Protein AF-0000000084447596 (afdb_homodimer)

pLDDT: mean 94.79, std 11.61, range [25.14, 98.94]

Organism: NCBI:txid207340

InterPro domains:
  IPR023753 FAD/NAD(P)-binding domain [PF07992] (14-293)
  IPR036188 FAD/NAD(P)-binding domain superfamily [G3DSA:3.50.50.60] (15-298)
  IPR036188 FAD/NAD(P)-binding domain superfamily [G3DSA:3.50.50.60] (126-237)
  IPR036188 FAD/NAD(P)-binding domain superfamily [SSF51905] (13-302)
  IPR050097 Ferredoxin--NADP reductase type 2 [PTHR48105] (14-304)

Sequence (622 aa):
MADPRRVETEAGWEVVVVGAGPAGLSAALILGRCDRRTLVCDSGQHRNAAAKAMRGYLGRDGTPPSEMLRIAQQEIARYPSVSVQQVTATKAVRQDDGAFRLELSDGRVVVAPKLILATGVVDQLPPLEGLDAVWGRSAWRCPICDGWEHRGRPLAVHGNSEDAVRFALEIRHWTPDLVLCTDGPPEYPDRWGKRLEGQGIAIRTDRIARLESEAGNLSAILFAQGDRLPREGLFLATPWRQRCDLAEALGCEMTEHDTARTGRHEASTVPGLYLAGDIAGGYQLAIVAAAQGATAAVAVNTELIRDGLRDMADPRRVETEAGWEVVVVGAGPAGLSAALILGRCDRRTLVCDSGQHRNAAAKAMRGYLGRDGTPPSEMLRIAQQEIARYPSVSVQQVTATKAVRQDDGAFRLELSDGRVVVAPKLILATGVVDQLPPLEGLDAVWGRSAWRCPICDGWEHRGRPLAVHGNSEDAVRFALEIRHWTPDLVLCTDGPPEYPDRWGKRLEGQGIAIRTDRIARLESEAGNLSAILFAQGDRLPREGLFLATPWRQRCDLAEALGCEMTEHDTARTGRHEASTVPGLYLAGDIAGGYQLAIVAAAQGATAAVAVNTELIRDGLRD

Structure (mmCIF, N/CA/C/O backbone):
data_AF-0000000084447596-model_v1
#
loop_
_entity.id
_entity.type
_entity.pdbx_description
1 polymer 'Thioredoxin reductase'
#
loop_
_atom_site.group_PDB
_atom_site.id
_atom_site.type_symbol
_atom_site.label_atom_id
_atom_site.label_alt_id
_atom_site.label_comp_id
_atom_site.label_asym_id
_atom_site.label_entity_id
_atom_site.label_seq_id
_atom_site.pdbx_PDB_ins_code
_atom_site.Cartn_x
_atom_site.Cartn_y
_atom_site.Cartn_z
_atom_site.occupancy
_atom_site.B_iso_or_equiv
_atom_site.auth_seq_id
_atom_site.auth_comp_id
_atom_site.auth_asym_id
_atom_site.auth_atom_id
_atom_site.pdbx_PDB_model_num
ATOM 1 N N . MET A 1 1 ? -48.281 5.824 16.156 1 28.36 1 MET A N 1
ATOM 2 C CA . MET A 1 1 ? -47.812 4.926 15.109 1 28.36 1 MET A CA 1
ATOM 3 C C . MET A 1 1 ? -47.125 5.707 13.984 1 28.36 1 MET A C 1
ATOM 5 O O . MET A 1 1 ? -47.781 6.008 12.969 1 28.36 1 MET A O 1
ATOM 9 N N . ALA A 1 2 ? -46 6.512 14.375 1 28.3 2 ALA A N 1
ATOM 10 C CA . ALA A 1 2 ? -44.656 7.051 14.133 1 28.3 2 ALA A CA 1
ATOM 11 C C . ALA A 1 2 ? -43.688 5.953 13.664 1 28.3 2 ALA A C 1
ATOM 13 O O . ALA A 1 2 ? -43.438 5 14.398 1 28.3 2 ALA A O 1
ATOM 14 N N . ASP A 1 3 ? -43.656 5.105 12.672 1 31.14 3 ASP A N 1
ATOM 15 C CA . ASP A 1 3 ? -42.719 4.023 13 1 31.14 3 ASP A CA 1
ATOM 16 C C . ASP A 1 3 ? -41.312 4.547 13.164 1 31.14 3 ASP A C 1
ATOM 18 O O . ASP A 1 3 ? -40.688 5.004 12.203 1 31.14 3 ASP A O 1
ATOM 22 N N . PRO A 1 4 ? -40.812 5.578 13.883 1 31.89 4 PRO A N 1
ATOM 23 C CA . PRO A 1 4 ? -39.75 6.59 13.68 1 31.89 4 PRO A CA 1
ATOM 24 C C . PRO A 1 4 ? -38.375 5.98 13.578 1 31.89 4 PRO A C 1
ATOM 26 O O . PRO A 1 4 ? -37.844 5.426 14.555 1 31.89 4 PRO A O 1
ATOM 29 N N . ARG A 1 5 ? -38 5.051 12.531 1 38.16 5 ARG A N 1
ATOM 30 C CA . ARG A 1 5 ? -36.656 4.539 12.219 1 38.16 5 ARG A CA 1
ATOM 31 C C . ARG A 1 5 ? -35.594 5.535 12.625 1 38.16 5 ARG A C 1
ATOM 33 O O . ARG A 1 5 ? -35.656 6.715 12.273 1 38.16 5 ARG A O 1
ATOM 40 N N . ARG A 1 6 ? -34.812 5.273 13.766 1 36.31 6 ARG A N 1
ATOM 41 C CA . ARG A 1 6 ? -33.844 6.062 14.555 1 36.31 6 ARG A CA 1
ATOM 42 C C . ARG A 1 6 ? -32.75 6.637 13.664 1 36.31 6 ARG A C 1
ATOM 44 O O . ARG A 1 6 ? -31.859 5.91 13.227 1 36.31 6 ARG A O 1
ATOM 51 N N . VAL A 1 7 ? -33.062 7.402 12.727 1 39.66 7 VAL A N 1
ATOM 52 C CA . VAL A 1 7 ? -31.953 8.211 12.219 1 39.66 7 VAL A CA 1
ATOM 53 C C . VAL A 1 7 ? -31.109 8.711 13.391 1 39.66 7 VAL A C 1
ATOM 55 O O . VAL A 1 7 ? -31.609 9.383 14.289 1 39.66 7 VAL A O 1
ATOM 58 N N . GLU A 1 8 ? -30.219 7.895 13.93 1 43.22 8 GLU A N 1
ATOM 59 C CA . GLU A 1 8 ? -29.312 8.508 14.898 1 43.22 8 GLU A CA 1
ATOM 60 C C . GLU A 1 8 ? -29 9.953 14.523 1 43.22 8 GLU A C 1
ATOM 62 O O . GLU A 1 8 ? -28.375 10.211 13.492 1 43.22 8 GLU A O 1
ATOM 67 N N . THR A 1 9 ? -29.812 10.859 14.734 1 39.88 9 THR A N 1
ATOM 68 C CA . THR A 1 9 ? -29.703 12.305 14.578 1 39.88 9 THR A CA 1
ATOM 69 C C . THR A 1 9 ? -28.406 12.828 15.188 1 39.88 9 THR A C 1
ATOM 71 O O . THR A 1 9 ? -28.156 14.031 15.18 1 39.88 9 THR A O 1
ATOM 74 N N . GLU A 1 10 ? -27.797 12.172 16.266 1 45.06 10 GLU A N 1
ATOM 75 C CA . GLU A 1 10 ? -26.656 12.789 16.922 1 45.06 10 GLU A CA 1
ATOM 76 C C . GLU A 1 10 ? -25.547 13.086 15.922 1 45.06 10 GLU A C 1
ATOM 78 O O . GLU A 1 10 ? -25.562 12.602 14.797 1 45.06 10 GLU A O 1
ATOM 83 N N . ALA A 1 11 ? -24.422 13.75 16.406 1 60.06 11 ALA A N 1
ATOM 84 C CA . ALA A 1 11 ? -23.375 14.297 15.539 1 60.06 11 ALA A CA 1
ATOM 85 C C . ALA A 1 11 ? -23.016 13.32 14.422 1 60.06 11 ALA A C 1
ATOM 87 O O . ALA A 1 11 ? -22.656 12.172 14.695 1 60.06 11 ALA A O 1
ATOM 88 N N . GLY A 1 12 ? -23.5 13.43 13.234 1 87.69 12 GLY A N 1
ATOM 89 C CA . GLY A 1 12 ? -23.5 12.633 12.016 1 87.69 12 GLY A CA 1
ATOM 90 C C . GLY A 1 12 ? -22.109 12.203 11.578 1 87.69 12 GLY A C 1
ATOM 91 O O . GLY A 1 12 ? -21.109 12.758 12.039 1 87.69 12 GLY A O 1
ATOM 92 N N . TRP A 1 13 ? -22 11.102 11.039 1 97.25 13 TRP A N 1
ATOM 93 C CA . TRP A 1 13 ? -20.766 10.594 10.469 1 97.25 13 TRP A CA 1
ATOM 94 C C . TRP A 1 13 ? -20.25 11.516 9.367 1 97.25 13 TRP A C 1
ATOM 96 O O . TRP A 1 13 ? -21.047 12.031 8.57 1 97.25 13 TRP A O 1
ATOM 106 N N . GLU A 1 14 ? -18.984 11.766 9.422 1 98.25 14 GLU A N 1
ATOM 107 C CA . GLU A 1 14 ? -18.359 12.492 8.32 1 98.25 14 GLU A CA 1
ATOM 108 C C . GLU A 1 14 ? -18.016 11.562 7.168 1 98.25 14 GLU A C 1
ATOM 110 O O . GLU A 1 14 ? -18.031 11.961 6.004 1 98.25 14 GLU A O 1
ATOM 115 N N . VAL A 1 15 ? -17.656 10.352 7.52 1 98.88 15 VAL A N 1
ATOM 116 C CA . VAL A 1 15 ? -17.25 9.352 6.539 1 98.88 15 VAL A CA 1
ATOM 117 C C . VAL A 1 15 ? -17.859 8 6.902 1 98.88 15 VAL A C 1
ATOM 119 O O . VAL A 1 15 ? -17.875 7.613 8.078 1 98.88 15 VAL A O 1
ATOM 122 N N . VAL A 1 16 ? -18.375 7.289 5.961 1 98.94 16 VAL A N 1
ATOM 123 C CA . VAL A 1 16 ? -18.703 5.875 6.117 1 98.94 16 VAL A CA 1
ATOM 124 C C . VAL A 1 16 ? -17.781 5.027 5.25 1 98.94 16 VAL A C 1
ATOM 126 O O . VAL A 1 16 ? -17.531 5.355 4.09 1 98.94 16 VAL A O 1
ATOM 129 N N . VAL A 1 17 ? -17.203 4.031 5.832 1 98.94 17 VAL A N 1
ATOM 130 C CA . VAL A 1 17 ? -16.406 3.027 5.145 1 98.94 17 VAL A CA 1
ATOM 131 C C . VAL A 1 17 ? -17.156 1.699 5.102 1 98.94 17 VAL A C 1
ATOM 133 O O . VAL A 1 17 ? -17.547 1.173 6.145 1 98.94 17 VAL A O 1
ATOM 136 N N . VAL A 1 18 ? -17.359 1.181 3.887 1 98.94 18 VAL A N 1
ATOM 137 C CA . VAL A 1 18 ? -18.047 -0.1 3.754 1 98.94 18 VAL A CA 1
ATOM 138 C C . VAL A 1 18 ? -17.031 -1.196 3.424 1 98.94 18 VAL A C 1
ATOM 140 O O . VAL A 1 18 ? -16.484 -1.238 2.316 1 98.94 18 VAL A O 1
ATOM 143 N N . GLY A 1 19 ? -16.844 -2.119 4.359 1 98.69 19 GLY A N 1
ATOM 144 C CA . GLY A 1 19 ? -15.852 -3.17 4.273 1 98.69 19 GLY A CA 1
ATOM 145 C C . GLY A 1 19 ? -14.734 -3.02 5.293 1 98.69 19 GLY A C 1
ATOM 146 O O . GLY A 1 19 ? -14.164 -1.937 5.441 1 98.69 19 GLY A O 1
ATOM 147 N N . ALA A 1 20 ? -14.43 -4.129 5.957 1 98.38 20 ALA A N 1
ATOM 148 C CA . ALA A 1 20 ? -13.406 -4.086 7 1 98.38 20 ALA A CA 1
ATOM 149 C C . ALA A 1 20 ? -12.297 -5.094 6.715 1 98.38 20 ALA A C 1
ATOM 151 O O . ALA A 1 20 ? -11.852 -5.812 7.613 1 98.38 20 ALA A O 1
ATOM 152 N N . GLY A 1 21 ? -11.93 -5.242 5.438 1 98.12 21 GLY A N 1
ATOM 153 C CA . GLY A 1 21 ? -10.664 -5.855 5.066 1 98.12 21 GLY A CA 1
ATOM 154 C C . GLY A 1 21 ? -9.492 -4.906 5.172 1 98.12 21 GLY A C 1
ATOM 155 O O . GLY A 1 21 ? -9.602 -3.832 5.766 1 98.12 21 GLY A O 1
ATOM 156 N N . PRO A 1 22 ? -8.383 -5.289 4.625 1 98.38 22 PRO A N 1
ATOM 157 C CA . PRO A 1 22 ? -7.188 -4.445 4.723 1 98.38 22 PRO A CA 1
ATOM 158 C C . PRO A 1 22 ? -7.426 -3.021 4.227 1 98.38 22 PRO A C 1
ATOM 160 O O . PRO A 1 22 ? -6.98 -2.061 4.855 1 98.38 22 PRO A O 1
ATOM 163 N N . ALA A 1 23 ? -8.141 -2.879 3.145 1 98.75 23 ALA A N 1
ATOM 164 C CA . ALA A 1 23 ? -8.391 -1.555 2.582 1 98.75 23 ALA A CA 1
ATOM 165 C C . ALA A 1 23 ? -9.227 -0.705 3.533 1 98.75 23 ALA A C 1
ATOM 167 O O . ALA A 1 23 ? -8.828 0.404 3.898 1 98.75 23 ALA A O 1
ATOM 168 N N . GLY A 1 24 ? -10.344 -1.232 3.955 1 98.88 24 GLY A N 1
ATOM 169 C CA . GLY A 1 24 ? -11.242 -0.481 4.82 1 98.88 24 GLY A CA 1
ATOM 170 C C . GLY A 1 24 ? -10.633 -0.156 6.172 1 98.88 24 GLY A C 1
ATOM 171 O O . GLY A 1 24 ? -10.797 0.954 6.68 1 98.88 24 GLY A O 1
ATOM 172 N N . LEU A 1 25 ? -9.938 -1.076 6.73 1 98.94 25 LEU A N 1
ATOM 173 C CA . LEU A 1 25 ? -9.344 -0.867 8.047 1 98.94 25 LEU A CA 1
ATOM 174 C C . LEU A 1 25 ? -8.188 0.126 7.973 1 98.94 25 LEU A C 1
ATOM 176 O O . LEU A 1 25 ? -7.973 0.905 8.906 1 98.94 25 LEU A O 1
ATOM 180 N N . SER A 1 26 ? -7.445 0.062 6.898 1 98.94 26 SER A N 1
ATOM 181 C CA . SER A 1 26 ? -6.398 1.059 6.707 1 98.94 26 SER A CA 1
ATOM 182 C C . SER A 1 26 ? -6.984 2.459 6.574 1 98.94 26 SER A C 1
ATOM 184 O O . SER A 1 26 ? -6.449 3.42 7.129 1 98.94 26 SER A O 1
ATOM 186 N N . ALA A 1 27 ? -8.078 2.572 5.793 1 98.94 27 ALA A N 1
ATOM 187 C CA . ALA A 1 27 ? -8.773 3.854 5.699 1 98.94 27 ALA A CA 1
ATOM 188 C C . ALA A 1 27 ? -9.219 4.34 7.078 1 98.94 27 ALA A C 1
ATOM 190 O O . ALA A 1 27 ? -9.016 5.504 7.426 1 98.94 27 ALA A O 1
ATOM 191 N N . ALA A 1 28 ? -9.773 3.424 7.848 1 98.94 28 ALA A N 1
ATOM 192 C CA . ALA A 1 28 ? -10.258 3.748 9.188 1 98.94 28 ALA A CA 1
ATOM 193 C C . ALA A 1 28 ? -9.125 4.246 10.078 1 98.94 28 ALA A C 1
ATOM 195 O O . ALA A 1 28 ? -9.289 5.211 10.828 1 98.94 28 ALA A O 1
ATOM 196 N N . LEU A 1 29 ? -7.992 3.598 10 1 98.94 29 LEU A N 1
ATOM 197 C CA . LEU A 1 29 ? -6.824 3.988 10.781 1 98.94 29 LEU A CA 1
ATOM 198 C C . LEU A 1 29 ? -6.418 5.426 10.477 1 98.94 29 LEU A C 1
ATOM 200 O O . LEU A 1 29 ? -6.258 6.238 11.391 1 98.94 29 LEU A O 1
ATOM 204 N N . ILE A 1 30 ? -6.312 5.73 9.211 1 98.94 30 ILE A N 1
ATOM 205 C CA . ILE A 1 30 ? -5.895 7.062 8.781 1 98.94 30 ILE A CA 1
ATOM 206 C C . ILE A 1 30 ? -6.945 8.094 9.188 1 98.94 30 ILE A C 1
ATOM 208 O O . ILE A 1 30 ? -6.613 9.164 9.688 1 98.94 30 ILE A O 1
ATOM 212 N N . LEU A 1 31 ? -8.195 7.762 8.961 1 98.94 31 LEU A N 1
ATOM 213 C CA . LEU A 1 31 ? -9.266 8.688 9.312 1 98.94 31 LEU A CA 1
ATOM 214 C C . LEU A 1 31 ? -9.305 8.93 10.82 1 98.94 31 LEU A C 1
ATOM 216 O O . LEU A 1 31 ? -9.625 10.031 11.273 1 98.94 31 LEU A O 1
ATOM 220 N N . GLY A 1 32 ? -9.031 7.871 11.57 1 98.88 32 GLY A N 1
ATOM 221 C CA . GLY A 1 32 ? -8.875 8.039 13.008 1 98.88 32 GLY A CA 1
ATOM 222 C C . GLY A 1 32 ? -7.777 9.023 13.375 1 98.88 32 GLY A C 1
ATOM 223 O O . GLY A 1 32 ? -7.984 9.906 14.211 1 98.88 32 GLY A O 1
ATOM 224 N N . ARG A 1 33 ? -6.691 8.93 12.719 1 98.75 33 ARG A N 1
ATOM 225 C CA . ARG A 1 33 ? -5.57 9.828 12.977 1 98.75 33 ARG A CA 1
ATOM 226 C C . ARG A 1 33 ? -5.914 11.258 12.586 1 98.75 33 ARG A C 1
ATOM 228 O O . ARG A 1 33 ? -5.301 12.203 13.078 1 98.75 33 ARG A O 1
ATOM 235 N N . CYS A 1 34 ? -6.887 11.391 11.711 1 98.56 34 CYS A N 1
ATOM 236 C CA . CYS A 1 34 ? -7.371 12.703 11.305 1 98.56 34 CYS A CA 1
ATOM 237 C C . CYS A 1 34 ? -8.531 13.156 12.18 1 98.56 34 CYS A C 1
ATOM 239 O O . CYS A 1 34 ? -9.141 14.195 11.922 1 98.56 34 CYS A O 1
ATOM 241 N N . ASP A 1 35 ? -8.883 12.359 13.133 1 98 35 ASP A N 1
ATOM 242 C CA . ASP A 1 35 ? -9.953 12.664 14.078 1 98 35 ASP A CA 1
ATOM 243 C C . ASP A 1 35 ? -11.289 12.852 13.359 1 98 35 ASP A C 1
ATOM 245 O O . ASP A 1 35 ? -12.07 13.742 13.711 1 98 35 ASP A O 1
ATOM 249 N N . ARG A 1 36 ? -11.523 12.086 12.344 1 98.5 36 ARG A N 1
ATOM 250 C CA . ARG A 1 36 ? -12.773 12.141 11.602 1 98.5 36 ARG A CA 1
ATOM 251 C C . ARG A 1 36 ? -13.805 11.172 12.172 1 98.5 36 ARG A C 1
ATOM 253 O O . ARG A 1 36 ? -13.492 10.008 12.438 1 98.5 36 ARG A O 1
ATOM 260 N N . ARG A 1 37 ? -14.977 11.656 12.391 1 98.56 37 ARG A N 1
ATOM 261 C CA . ARG A 1 37 ? -16.062 10.758 12.781 1 98.56 37 ARG A CA 1
ATOM 262 C C . ARG A 1 37 ? -16.391 9.781 11.656 1 98.56 37 ARG A C 1
ATOM 264 O O . ARG A 1 37 ? -16.969 10.172 10.633 1 98.56 37 ARG A O 1
ATOM 271 N N . THR A 1 38 ? -16.031 8.5 11.891 1 98.88 38 THR A N 1
ATOM 272 C CA . THR A 1 38 ? -16.062 7.5 10.836 1 98.88 38 THR A CA 1
ATOM 273 C C . THR A 1 38 ? -16.812 6.25 11.297 1 98.88 38 THR A C 1
ATOM 275 O O . THR A 1 38 ? -16.531 5.727 12.383 1 98.88 38 THR A O 1
ATOM 278 N N . LEU A 1 39 ? -17.734 5.793 10.5 1 98.81 39 LEU A N 1
ATOM 279 C CA . LEU A 1 39 ? -18.359 4.496 10.695 1 98.81 39 LEU A CA 1
ATOM 280 C C . LEU A 1 39 ? -17.828 3.471 9.703 1 98.81 39 LEU A C 1
ATOM 282 O O . LEU A 1 39 ? -17.844 3.707 8.492 1 98.81 39 LEU A O 1
ATOM 286 N N . VAL A 1 40 ? -17.344 2.371 10.211 1 98.88 40 VAL A N 1
ATOM 287 C CA . VAL A 1 40 ? -16.938 1.246 9.375 1 98.88 40 VAL A CA 1
ATOM 288 C C . VAL A 1 40 ? -17.984 0.137 9.453 1 98.88 40 VAL A C 1
ATOM 290 O O . VAL A 1 40 ? -18.266 -0.376 10.539 1 98.88 40 VAL A O 1
ATOM 293 N N . CYS A 1 41 ? -18.531 -0.173 8.328 1 98.75 41 CYS A N 1
ATOM 294 C CA . CYS A 1 41 ? -19.516 -1.253 8.242 1 98.75 41 CYS A CA 1
ATOM 295 C C . CYS A 1 41 ? -18.859 -2.553 7.797 1 98.75 41 CYS A C 1
ATOM 297 O O . CYS A 1 41 ? -18.391 -2.66 6.66 1 98.75 41 CYS A O 1
ATOM 299 N N . ASP A 1 42 ? -18.875 -3.561 8.641 1 97.44 42 ASP A N 1
ATOM 300 C CA . ASP A 1 42 ? -18.25 -4.855 8.391 1 97.44 42 ASP A CA 1
ATOM 301 C C . ASP A 1 42 ? -19.297 -5.965 8.312 1 97.44 42 ASP A C 1
ATOM 303 O O . ASP A 1 42 ? -19.969 -6.262 9.297 1 97.44 42 ASP A O 1
ATOM 307 N N . SER A 1 43 ? -19.375 -6.613 7.164 1 96.75 43 SER A N 1
ATOM 308 C CA . SER A 1 43 ? -20.328 -7.719 7.023 1 96.75 43 SER A CA 1
ATOM 309 C C . SER A 1 43 ? -19.828 -8.969 7.742 1 96.75 43 SER A C 1
ATOM 311 O O . SER A 1 43 ? -20.594 -9.906 7.973 1 96.75 43 SER A O 1
ATOM 313 N N . GLY A 1 44 ? -18.5 -9.016 8.016 1 95.88 44 GLY A N 1
ATOM 314 C CA . 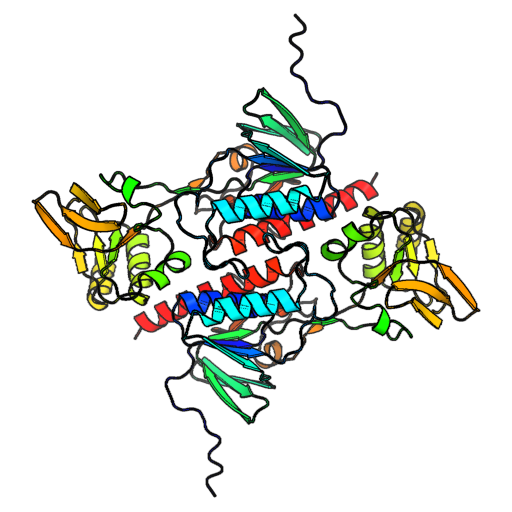GLY A 1 44 ? -17.891 -10.195 8.617 1 95.88 44 GLY A CA 1
ATOM 315 C C . GLY A 1 44 ? -17.422 -11.211 7.594 1 95.88 44 GLY A C 1
ATOM 316 O O . GLY A 1 44 ? -16.797 -12.219 7.949 1 95.88 44 GLY A O 1
ATOM 317 N N . GLN A 1 45 ? -17.672 -10.977 6.406 1 94.69 45 GLN A N 1
ATOM 318 C CA . GLN A 1 45 ? -17.25 -11.867 5.328 1 94.69 45 GLN A CA 1
ATOM 319 C C . GLN A 1 45 ? -16.016 -11.328 4.617 1 94.69 45 GLN A C 1
ATOM 321 O O . GLN A 1 45 ? -16.109 -10.367 3.85 1 94.69 45 GLN A O 1
ATOM 326 N N . HIS A 1 46 ? -14.891 -11.969 4.871 1 95.12 46 HIS A N 1
ATOM 327 C CA . HIS A 1 46 ? -13.625 -11.531 4.297 1 95.12 46 HIS A CA 1
ATOM 328 C C . HIS A 1 46 ? -13.125 -12.516 3.242 1 95.12 46 HIS A C 1
ATOM 330 O O . HIS A 1 46 ? -13.195 -13.727 3.441 1 95.12 46 HIS A O 1
ATOM 336 N N . ARG A 1 47 ? -12.609 -11.984 2.16 1 93.88 47 ARG A N 1
ATOM 337 C CA . ARG A 1 47 ? -12.18 -12.805 1.029 1 93.88 47 ARG A CA 1
ATOM 338 C C . ARG A 1 47 ? -11.07 -13.766 1.438 1 93.88 47 ARG A C 1
ATOM 340 O O . ARG A 1 47 ? -11.023 -14.898 0.96 1 93.88 47 ARG A O 1
ATOM 347 N N . ASN A 1 48 ? -10.18 -13.305 2.365 1 92.44 48 ASN A N 1
ATOM 348 C CA . ASN A 1 48 ? -9.008 -14.094 2.697 1 92.44 48 ASN A CA 1
ATOM 349 C C . ASN A 1 48 ? -9.211 -14.906 3.977 1 92.44 48 ASN A C 1
ATOM 351 O O . ASN A 1 48 ? -8.258 -15.406 4.562 1 92.44 48 ASN A O 1
ATOM 355 N N . ALA A 1 49 ? -10.414 -15.062 4.371 1 91.06 49 ALA A N 1
ATOM 356 C CA . ALA A 1 49 ? -10.719 -15.719 5.641 1 91.06 49 ALA A CA 1
ATOM 357 C C . ALA A 1 49 ? -10.242 -17.172 5.633 1 91.06 49 ALA A C 1
ATOM 359 O O . ALA A 1 49 ? -9.82 -17.703 6.664 1 91.06 49 ALA A O 1
ATOM 360 N N . ALA A 1 50 ? -10.219 -17.797 4.477 1 91.88 50 ALA A N 1
ATOM 361 C CA . ALA A 1 50 ? -9.883 -19.219 4.379 1 91.88 50 ALA A CA 1
ATOM 362 C C . ALA A 1 50 ? -8.367 -19.422 4.402 1 91.88 50 ALA A C 1
ATOM 364 O O . ALA A 1 50 ? -7.891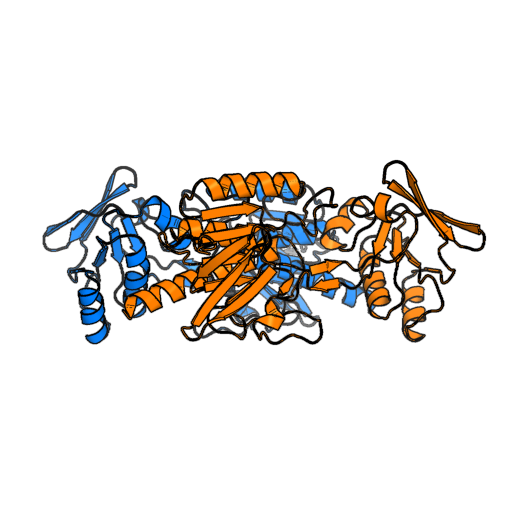 -20.531 4.617 1 91.88 50 ALA A O 1
ATOM 365 N N . ALA A 1 51 ? -7.625 -18.344 4.156 1 93.5 51 ALA A N 1
ATOM 366 C CA . ALA A 1 51 ? -6.176 -18.469 4.059 1 93.5 51 ALA A CA 1
ATOM 367 C C . ALA A 1 51 ? -5.555 -18.766 5.422 1 93.5 51 ALA A C 1
ATOM 369 O O . ALA A 1 51 ? -5.988 -18.219 6.438 1 93.5 51 ALA A O 1
ATOM 370 N N . LYS A 1 52 ? -4.535 -19.578 5.414 1 92.69 52 LYS A N 1
ATOM 371 C CA . LYS A 1 52 ? -3.801 -19.891 6.637 1 92.69 52 LYS A CA 1
ATOM 372 C C . LYS A 1 52 ? -2.949 -18.703 7.082 1 92.69 52 LYS A C 1
ATOM 374 O O . LYS A 1 52 ? -2.717 -18.516 8.281 1 92.69 52 LYS A O 1
ATOM 379 N N . ALA A 1 53 ? -2.49 -17.953 6.102 1 96.06 53 ALA A N 1
ATOM 380 C CA . ALA A 1 53 ? -1.586 -16.844 6.379 1 96.06 53 ALA A CA 1
ATOM 381 C C . ALA A 1 53 ? -1.719 -15.75 5.32 1 96.06 53 ALA A C 1
ATOM 383 O O . ALA A 1 53 ? -1.93 -16.047 4.141 1 96.06 53 ALA A O 1
ATOM 384 N N . MET A 1 54 ? -1.666 -14.531 5.75 1 95.81 54 MET A N 1
ATOM 385 C CA . MET A 1 54 ? -1.479 -13.383 4.871 1 95.81 54 MET A CA 1
ATOM 386 C C . MET A 1 54 ? 0.001 -13.148 4.586 1 95.81 54 MET A C 1
ATOM 388 O O . MET A 1 54 ? 0.781 -12.898 5.508 1 95.81 54 MET A O 1
ATOM 392 N N . ARG A 1 55 ? 0.395 -13.258 3.35 1 97.5 55 ARG A N 1
ATOM 393 C CA . ARG A 1 55 ? 1.813 -13.227 3.012 1 97.5 55 ARG A CA 1
ATOM 394 C C . ARG A 1 55 ? 2.123 -12.078 2.059 1 97.5 55 ARG A C 1
ATOM 396 O O . ARG A 1 55 ? 1.226 -11.555 1.394 1 97.5 55 ARG A O 1
ATOM 403 N N . GLY A 1 56 ? 3.352 -11.68 2.031 1 98.38 56 GLY A N 1
ATOM 404 C CA . GLY A 1 56 ? 3.756 -10.57 1.183 1 98.38 56 GLY A CA 1
ATOM 405 C C . GLY A 1 56 ? 3.379 -9.211 1.753 1 98.38 56 GLY A C 1
ATOM 406 O O . GLY A 1 56 ? 3.326 -8.219 1.024 1 98.38 56 GLY A O 1
ATOM 407 N N . TYR A 1 57 ? 3.008 -9.18 3.012 1 98.81 57 TYR A N 1
ATOM 408 C CA . TYR A 1 57 ? 2.686 -7.953 3.73 1 98.81 57 TYR A CA 1
ATOM 409 C C . TYR A 1 57 ? 3.844 -7.527 4.625 1 98.81 57 TYR A C 1
ATOM 411 O O . TYR A 1 57 ? 4.023 -8.07 5.715 1 98.81 57 TYR A O 1
ATOM 419 N N . LEU A 1 58 ? 4.637 -6.535 4.18 1 98.88 58 LEU A N 1
ATOM 420 C CA . LEU A 1 58 ? 5.844 -6.145 4.89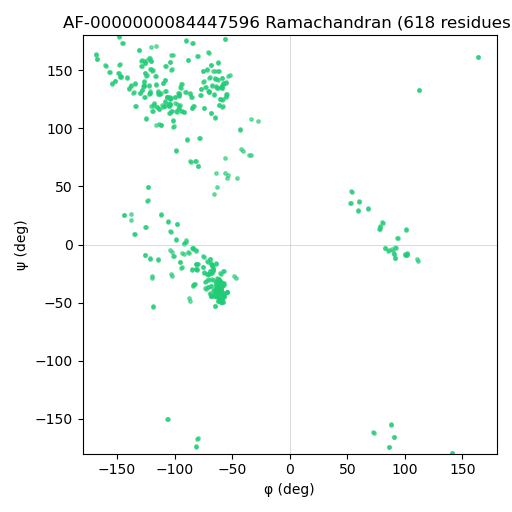5 1 98.88 58 LEU A CA 1
ATOM 421 C C . LEU A 1 58 ? 5.527 -5.797 6.348 1 98.88 58 LEU A C 1
ATOM 423 O O . LEU A 1 58 ? 4.645 -4.98 6.613 1 98.88 58 LEU A O 1
ATOM 427 N N . GLY A 1 59 ? 6.227 -6.391 7.273 1 98.75 59 GLY A N 1
ATOM 428 C CA . GLY A 1 59 ? 6.027 -6.195 8.703 1 98.75 59 GLY A CA 1
ATOM 429 C C . GLY A 1 59 ? 5.051 -7.184 9.305 1 98.75 59 GLY A C 1
ATOM 430 O O . GLY A 1 59 ? 4.914 -7.258 10.531 1 98.75 59 GLY A O 1
ATOM 431 N N . ARG A 1 60 ? 4.309 -7.953 8.453 1 98.75 60 ARG A N 1
ATOM 432 C CA . ARG A 1 60 ? 3.322 -8.922 8.914 1 98.75 60 ARG A CA 1
ATOM 433 C C . ARG A 1 60 ? 3.309 -10.156 8.016 1 98.75 60 ARG A C 1
ATOM 435 O O . ARG A 1 60 ? 2.258 -10.766 7.801 1 98.75 60 ARG A O 1
ATOM 442 N N . ASP A 1 61 ? 4.395 -10.453 7.355 1 98.56 61 ASP A N 1
ATOM 443 C CA . ASP A 1 61 ? 4.5 -11.602 6.461 1 98.56 61 ASP A CA 1
ATOM 444 C C . ASP A 1 61 ? 4.203 -12.898 7.203 1 98.56 61 ASP A C 1
ATOM 446 O O . ASP A 1 61 ? 4.906 -13.25 8.156 1 98.56 61 ASP A O 1
ATOM 450 N N . GLY A 1 62 ? 3.176 -13.602 6.77 1 97.69 62 GLY A N 1
ATOM 451 C CA . GLY A 1 62 ? 2.865 -14.898 7.344 1 97.69 62 GLY A CA 1
ATOM 452 C C . GLY A 1 62 ? 1.855 -14.828 8.477 1 97.69 62 GLY A C 1
ATOM 453 O O . GLY A 1 62 ? 1.514 -15.844 9.078 1 97.69 62 GLY A O 1
ATOM 454 N N . THR A 1 63 ? 1.314 -13.656 8.711 1 98.06 63 THR A N 1
ATOM 455 C CA . THR A 1 63 ? 0.336 -13.477 9.773 1 98.06 63 THR A CA 1
ATOM 456 C C . THR A 1 63 ? -1.03 -14.008 9.352 1 98.06 63 THR A C 1
ATOM 458 O O . THR A 1 63 ? -1.531 -13.664 8.281 1 98.06 63 THR A O 1
ATOM 461 N N . PRO A 1 64 ? -1.629 -14.867 10.203 1 97.75 64 PRO A N 1
ATOM 462 C CA . PRO A 1 64 ? -2.979 -15.32 9.852 1 97.75 64 PRO A CA 1
ATOM 463 C C . PRO A 1 64 ? -3.965 -14.164 9.711 1 97.75 64 PRO A C 1
ATOM 465 O O . PRO A 1 64 ? -3.91 -13.195 10.477 1 97.75 64 PRO A O 1
ATOM 468 N N . PRO A 1 65 ? -4.879 -14.266 8.758 1 96.88 65 PRO A N 1
ATOM 469 C CA . PRO A 1 65 ? -5.836 -13.18 8.531 1 96.88 65 PRO A CA 1
ATOM 470 C C . PRO A 1 65 ? -6.605 -12.789 9.789 1 96.88 65 PRO A C 1
ATOM 472 O O . PRO A 1 65 ? -6.805 -11.602 10.055 1 96.88 65 PRO A O 1
ATOM 475 N N . SER A 1 66 ? -7.012 -13.75 10.586 1 96.81 66 SER A N 1
ATOM 476 C CA . SER A 1 66 ? -7.754 -13.461 11.805 1 96.81 66 SER A CA 1
ATOM 477 C C . SER A 1 66 ? -6.906 -12.664 12.797 1 96.81 66 SER A C 1
ATOM 479 O O . SER A 1 66 ? -7.41 -11.781 13.484 1 96.81 66 SER A O 1
ATOM 481 N N . GLU A 1 67 ? -5.652 -13.008 12.859 1 98.19 67 GLU A N 1
ATOM 482 C CA . GLU A 1 67 ? -4.746 -12.273 13.734 1 98.19 67 GLU A CA 1
ATOM 483 C C . GLU A 1 67 ? -4.508 -10.859 13.227 1 98.19 67 GLU A C 1
ATOM 485 O O . GLU A 1 67 ? -4.449 -9.906 14.016 1 98.19 67 GLU A O 1
ATOM 490 N N . MET A 1 68 ? -4.344 -10.711 11.961 1 98.31 68 MET A N 1
ATOM 491 C CA . MET A 1 68 ? -4.203 -9.383 11.375 1 98.31 68 MET A CA 1
ATOM 492 C C . MET A 1 68 ? -5.434 -8.531 11.672 1 98.31 68 MET A C 1
ATOM 494 O O . MET A 1 68 ? -5.305 -7.344 11.984 1 98.31 68 MET A O 1
ATOM 498 N N . LEU A 1 69 ? -6.586 -9.125 11.539 1 97.56 69 LEU A N 1
ATOM 499 C CA . LEU A 1 69 ? -7.828 -8.422 11.852 1 97.56 69 LEU A CA 1
ATOM 500 C C . LEU A 1 69 ? -7.836 -7.953 13.305 1 97.56 69 LEU A C 1
ATOM 502 O O . LEU A 1 69 ? -8.188 -6.805 13.586 1 97.56 69 LEU A O 1
ATOM 506 N N . ARG A 1 70 ? -7.457 -8.797 14.172 1 98.06 70 ARG A N 1
ATOM 507 C CA . ARG A 1 70 ? -7.402 -8.469 15.586 1 98.06 70 ARG A CA 1
ATOM 508 C C . ARG A 1 70 ? -6.453 -7.297 15.836 1 98.06 70 ARG A C 1
ATOM 510 O O . ARG A 1 70 ? -6.805 -6.34 16.531 1 98.06 70 ARG A O 1
ATOM 517 N N . ILE A 1 71 ? -5.27 -7.359 15.297 1 98.62 71 ILE A N 1
ATOM 518 C CA . ILE A 1 71 ? -4.258 -6.32 15.445 1 98.62 71 ILE A CA 1
ATOM 519 C C . ILE A 1 71 ? -4.797 -4.996 14.906 1 98.62 71 ILE A C 1
ATOM 521 O O . ILE A 1 71 ? -4.695 -3.963 15.57 1 98.62 71 ILE A O 1
ATOM 525 N N . ALA A 1 72 ? -5.398 -5.023 13.727 1 98.62 72 ALA A N 1
ATOM 526 C CA . ALA A 1 72 ? -5.934 -3.824 13.086 1 98.62 72 ALA A CA 1
ATOM 527 C C . ALA A 1 72 ? -7.02 -3.184 13.945 1 98.62 72 ALA A C 1
ATOM 529 O O . ALA A 1 72 ? -7.023 -1.967 14.148 1 98.62 72 ALA A O 1
ATOM 530 N N . GLN A 1 73 ? -7.883 -4 14.414 1 97.75 73 GLN A N 1
ATOM 531 C CA . GLN A 1 73 ? -8.969 -3.488 15.242 1 97.75 73 GLN A CA 1
ATOM 532 C C . GLN A 1 73 ? -8.438 -2.867 16.531 1 97.75 73 GLN A C 1
ATOM 534 O O . GLN A 1 73 ? -8.945 -1.839 16.984 1 97.75 73 GLN A O 1
ATOM 539 N N . GLN A 1 74 ? -7.445 -3.482 17.109 1 98.56 74 GLN A N 1
ATOM 540 C CA . GLN A 1 74 ? -6.812 -2.924 18.297 1 98.56 74 GLN A CA 1
ATOM 541 C C . GLN A 1 74 ? -6.18 -1.567 18 1 98.56 74 GLN A C 1
ATOM 543 O O . GLN A 1 74 ? -6.305 -0.633 18.797 1 98.56 74 GLN A O 1
ATOM 548 N N . GLU A 1 75 ? -5.508 -1.45 16.922 1 98.81 75 GLU A N 1
ATOM 549 C CA . GLU A 1 75 ? -4.895 -0.187 16.516 1 98.81 75 GLU A CA 1
ATOM 550 C C . GLU A 1 75 ? -5.949 0.897 16.328 1 98.81 75 GLU A C 1
ATOM 552 O O . GLU A 1 75 ? -5.805 2.014 16.828 1 98.81 75 GLU A O 1
ATOM 557 N N . ILE A 1 76 ? -7.008 0.55 15.656 1 98.81 76 ILE A N 1
ATOM 558 C CA . ILE A 1 76 ? -8.047 1.51 15.297 1 98.81 76 ILE A CA 1
ATOM 559 C C . ILE A 1 76 ? -8.805 1.938 16.562 1 98.81 76 ILE A C 1
ATOM 561 O O . ILE A 1 76 ? -9.227 3.092 16.672 1 98.81 76 ILE A O 1
ATOM 565 N N . ALA A 1 77 ? -8.898 1.044 17.531 1 98.44 77 ALA A N 1
ATOM 566 C CA . ALA A 1 77 ? -9.625 1.315 18.766 1 98.44 77 ALA A CA 1
ATOM 567 C C . ALA A 1 77 ? -8.961 2.449 19.547 1 98.44 77 ALA A C 1
ATOM 569 O O . ALA A 1 77 ? -9.586 3.049 20.422 1 98.44 77 ALA A O 1
ATOM 570 N N . ARG A 1 78 ? -7.758 2.799 19.266 1 98.12 78 ARG A N 1
ATOM 571 C CA . ARG A 1 78 ? -7.055 3.898 19.906 1 98.12 78 ARG A CA 1
ATOM 572 C C . ARG A 1 78 ? -7.625 5.246 19.484 1 98.12 78 ARG A C 1
ATOM 574 O O . ARG A 1 78 ? -7.336 6.273 20.094 1 98.12 78 ARG A O 1
ATOM 581 N N . TYR A 1 79 ? -8.398 5.227 18.438 1 98.56 79 TYR A N 1
ATOM 582 C CA . TYR A 1 79 ? -8.969 6.449 17.891 1 98.56 79 TYR A CA 1
ATOM 583 C C . TYR A 1 79 ? -10.477 6.488 18.078 1 98.56 79 TYR A C 1
ATOM 585 O O . TYR A 1 79 ? -11.227 5.938 17.281 1 98.56 79 TYR A O 1
ATOM 593 N N . PRO A 1 80 ? -10.961 7.25 19.047 1 98.06 80 PRO A N 1
ATOM 594 C CA . PRO A 1 80 ? -12.352 7.176 19.484 1 98.06 80 PRO A CA 1
ATOM 595 C C . PRO A 1 80 ? -13.336 7.695 18.438 1 98.06 80 PRO A C 1
ATOM 597 O O . PRO A 1 80 ? -14.531 7.41 18.516 1 98.06 80 PRO A O 1
ATOM 600 N N . SER A 1 81 ? -12.82 8.422 17.469 1 98.19 81 SER A N 1
ATOM 601 C CA . SER A 1 81 ? -13.703 8.984 16.453 1 98.19 81 SER A CA 1
ATOM 602 C C . SER A 1 81 ? -14.156 7.914 15.469 1 98.19 81 SER A C 1
ATOM 604 O O . SER A 1 81 ? -15.078 8.141 14.68 1 98.19 81 SER A O 1
ATOM 606 N N . VAL A 1 82 ? -13.562 6.711 15.531 1 98.81 82 VAL A N 1
ATOM 607 C CA . VAL A 1 82 ? -13.875 5.648 14.578 1 98.81 82 VAL A CA 1
ATOM 608 C C . VAL A 1 82 ? -14.688 4.559 15.273 1 98.81 82 VAL A C 1
ATOM 610 O O . VAL A 1 82 ? -14.344 4.117 16.375 1 98.81 82 VAL A O 1
ATOM 613 N N . SER A 1 83 ? -15.742 4.172 14.648 1 98.5 83 SER A N 1
ATOM 614 C CA . SER A 1 83 ? -16.562 3.059 15.117 1 98.5 83 SER A CA 1
ATOM 615 C C . SER A 1 83 ? -16.609 1.937 14.086 1 98.5 83 SER A C 1
ATOM 617 O O . SER A 1 83 ? -17.109 2.131 12.977 1 98.5 83 SER A O 1
ATOM 619 N N . VAL A 1 84 ? -16.062 0.805 14.43 1 98.56 84 VAL A N 1
ATOM 620 C CA . VAL A 1 84 ? -16.172 -0.386 13.594 1 98.56 84 VAL A CA 1
ATOM 621 C C . VAL A 1 84 ? -17.328 -1.256 14.07 1 98.56 84 VAL A C 1
ATOM 623 O O . VAL A 1 84 ? -17.328 -1.735 15.203 1 98.56 84 VAL A O 1
ATOM 626 N N . GLN A 1 85 ? -18.25 -1.445 13.188 1 98.44 85 GLN A N 1
ATOM 627 C CA . GLN A 1 85 ? -19.438 -2.176 13.594 1 98.44 85 GLN A CA 1
ATOM 628 C C . GLN A 1 85 ? -19.719 -3.346 12.656 1 98.44 85 GLN A C 1
ATOM 630 O O . GLN A 1 85 ? -19.547 -3.227 11.445 1 98.44 85 GLN A O 1
ATOM 635 N N . GLN A 1 86 ? -20.156 -4.504 13.258 1 98.31 86 GLN A N 1
ATOM 636 C CA . GLN A 1 86 ? -20.578 -5.648 12.453 1 98.31 86 GLN A CA 1
ATOM 637 C C . GLN A 1 86 ? -21.984 -5.445 11.914 1 98.31 86 GLN A C 1
ATOM 639 O O . GLN A 1 86 ? -22.953 -5.852 12.547 1 98.31 86 GLN A O 1
ATOM 644 N N . VAL A 1 87 ? -22.047 -4.902 10.758 1 98.44 87 VAL A N 1
ATOM 645 C CA . VAL A 1 87 ? -23.297 -4.594 10.07 1 98.44 87 VAL A CA 1
ATOM 646 C C . VAL A 1 87 ? -23.047 -4.516 8.57 1 98.44 87 VAL A C 1
ATOM 648 O O . VAL A 1 87 ? -21.953 -4.188 8.125 1 98.44 87 VAL A O 1
ATOM 651 N N . THR A 1 88 ? -24.031 -4.871 7.801 1 98.62 88 THR A N 1
ATOM 652 C CA . THR A 1 88 ? -23.922 -4.867 6.348 1 98.62 88 THR A CA 1
ATOM 653 C C . THR A 1 88 ? -24.641 -3.656 5.754 1 98.62 88 THR A C 1
ATOM 655 O O . THR A 1 88 ? -25.781 -3.377 6.098 1 98.62 88 THR A O 1
ATOM 658 N N . ALA A 1 89 ? -23.906 -2.867 4.922 1 98.56 89 ALA A N 1
ATOM 659 C CA . ALA A 1 89 ? -24.578 -1.862 4.105 1 98.56 89 ALA A CA 1
ATOM 660 C C . ALA A 1 89 ? -25.328 -2.512 2.941 1 98.56 89 ALA A C 1
ATOM 662 O O . ALA A 1 89 ? -24.703 -3.059 2.029 1 98.56 89 ALA A O 1
ATOM 663 N N . THR A 1 90 ? -26.625 -2.389 2.885 1 98.38 90 THR A N 1
ATOM 664 C CA . THR A 1 90 ? -27.422 -3.148 1.931 1 98.38 90 THR A CA 1
ATOM 665 C C . THR A 1 90 ? -27.844 -2.27 0.756 1 98.38 90 THR A C 1
ATOM 667 O O . THR A 1 90 ? -28.141 -2.773 -0.326 1 98.38 90 THR A O 1
ATOM 670 N N . LYS A 1 91 ? -27.906 -0.981 0.998 1 98.38 91 LYS A N 1
ATOM 671 C CA . LYS A 1 91 ? -28.281 -0.013 -0.029 1 98.38 91 LYS A CA 1
ATOM 672 C C . LYS A 1 91 ? -27.562 1.316 0.181 1 98.38 91 LYS A C 1
ATOM 674 O O . LYS A 1 91 ? -27.266 1.699 1.317 1 98.38 91 LYS A O 1
ATOM 679 N N . ALA A 1 92 ? -27.219 1.957 -0.875 1 98.38 92 ALA A N 1
ATOM 680 C CA . ALA A 1 92 ? -26.641 3.293 -0.829 1 98.38 92 ALA A CA 1
ATOM 681 C C . ALA A 1 92 ? -27.188 4.172 -1.948 1 98.38 92 ALA A C 1
ATOM 683 O O . ALA A 1 92 ? -27.312 3.727 -3.092 1 98.38 92 ALA A O 1
ATOM 684 N N . VAL A 1 93 ? -27.547 5.367 -1.618 1 98.12 93 VAL A N 1
ATOM 685 C CA . VAL A 1 93 ? -28.031 6.344 -2.588 1 98.12 93 VAL A CA 1
ATOM 686 C C . VAL A 1 93 ? -27.359 7.695 -2.332 1 98.12 93 VAL A C 1
ATOM 688 O O . VAL A 1 93 ? -27.125 8.07 -1.18 1 98.12 93 VAL A O 1
ATOM 691 N N . ARG A 1 94 ? -27 8.328 -3.381 1 97.81 94 ARG A N 1
ATOM 692 C CA . ARG A 1 94 ? -26.5 9.695 -3.256 1 97.81 94 ARG A CA 1
ATOM 693 C C . ARG A 1 94 ? -27.641 10.695 -3.25 1 97.81 94 ARG A C 1
ATOM 695 O O . ARG A 1 94 ? -28.453 10.727 -4.176 1 97.81 94 ARG A O 1
ATOM 702 N N . GLN A 1 95 ? -27.703 11.539 -2.281 1 97.19 95 GLN A N 1
ATOM 703 C CA . GLN A 1 95 ? -28.781 12.516 -2.131 1 97.19 95 GLN A CA 1
ATOM 704 C C . GLN A 1 95 ? -28.5 13.773 -2.949 1 97.19 95 GLN A C 1
ATOM 706 O O . GLN A 1 95 ? -27.391 13.945 -3.471 1 97.19 95 GLN A O 1
ATOM 711 N N . ASP A 1 96 ? -29.469 14.711 -3.01 1 96 96 ASP A N 1
ATOM 712 C CA . ASP A 1 96 ? -29.391 15.922 -3.818 1 96 96 ASP A CA 1
ATOM 713 C C . ASP A 1 96 ? -28.297 16.859 -3.291 1 96 96 ASP A C 1
ATOM 715 O O . ASP A 1 96 ? -27.672 17.578 -4.066 1 96 96 ASP A O 1
ATOM 719 N N . ASP A 1 97 ? -28.109 16.781 -2.049 1 94.81 97 ASP A N 1
ATOM 720 C CA . ASP A 1 97 ? -27.125 17.688 -1.451 1 94.81 97 ASP A CA 1
ATOM 721 C C . ASP A 1 97 ? -25.719 17.125 -1.569 1 94.81 97 ASP A C 1
ATOM 723 O O . ASP A 1 97 ? -24.75 17.719 -1.092 1 94.81 97 ASP A O 1
ATOM 727 N N . GLY A 1 98 ? -25.625 15.914 -2.107 1 95.75 98 GLY A N 1
ATOM 728 C CA . GLY A 1 98 ? -24.328 15.328 -2.355 1 95.75 98 GLY A CA 1
ATOM 729 C C . GLY A 1 98 ? -23.922 14.297 -1.316 1 95.75 98 GLY A C 1
ATOM 730 O O . GLY A 1 98 ? -22.953 13.562 -1.505 1 95.75 98 GLY A O 1
ATOM 731 N N . ALA A 1 99 ? -24.703 14.172 -0.263 1 97.38 99 ALA A N 1
ATOM 732 C CA . ALA A 1 99 ? -24.406 13.203 0.79 1 97.38 99 ALA A CA 1
ATOM 733 C C . ALA A 1 99 ? -24.844 11.805 0.386 1 97.38 99 ALA A C 1
ATOM 735 O O . ALA A 1 99 ? -25.625 11.641 -0.561 1 97.38 99 ALA A O 1
ATOM 736 N N . PHE A 1 100 ? -24.297 10.82 1.09 1 98.5 100 PHE A N 1
ATOM 737 C CA . PHE A 1 100 ? -24.641 9.422 0.845 1 98.5 100 PHE A CA 1
ATOM 738 C C . PHE A 1 100 ? -25.516 8.883 1.964 1 98.5 100 PHE A C 1
ATOM 740 O O . PHE A 1 100 ? -25.188 9.008 3.143 1 98.5 100 PHE A O 1
ATOM 747 N N . ARG A 1 101 ? -26.625 8.336 1.58 1 98.19 101 ARG A N 1
ATOM 748 C CA . ARG A 1 101 ? -27.547 7.672 2.496 1 98.19 101 ARG A CA 1
ATOM 749 C C . ARG A 1 101 ? -27.438 6.156 2.369 1 98.19 101 ARG A C 1
ATOM 751 O O . ARG A 1 101 ? -27.625 5.605 1.281 1 98.19 101 ARG A O 1
ATOM 758 N N . LEU A 1 102 ? -27.094 5.469 3.479 1 98.44 102 LEU A N 1
ATOM 759 C CA . LEU A 1 102 ? -26.938 4.02 3.465 1 98.44 102 LEU A CA 1
ATOM 760 C C . LEU A 1 102 ? -27.969 3.35 4.363 1 98.44 102 LEU A C 1
ATOM 762 O O . LEU A 1 102 ? -28.266 3.838 5.457 1 98.44 102 LEU A O 1
ATOM 766 N N . GLU A 1 103 ? -28.531 2.268 3.885 1 98.5 103 GLU A N 1
ATOM 767 C CA . GLU A 1 103 ? -29.344 1.368 4.703 1 98.5 103 GLU A CA 1
ATOM 768 C C . GLU A 1 103 ? -28.516 0.185 5.203 1 98.5 103 GLU A C 1
ATOM 770 O O . GLU A 1 103 ? -27.781 -0.438 4.43 1 98.5 103 GLU A O 1
ATOM 775 N N . LEU A 1 104 ? -28.609 -0.041 6.465 1 98.25 104 LEU A N 1
ATOM 776 C CA . LEU A 1 104 ? -27.844 -1.104 7.094 1 98.25 104 LEU A CA 1
ATOM 777 C C . LEU A 1 104 ? -28.719 -2.309 7.406 1 98.25 104 LEU A C 1
ATOM 779 O O . LEU A 1 104 ? -29.938 -2.178 7.508 1 98.25 104 LEU A O 1
ATOM 783 N N . SER A 1 105 ? -28.094 -3.467 7.535 1 98.31 105 SER A N 1
ATOM 784 C CA . SER A 1 105 ? -28.812 -4.73 7.699 1 98.31 105 SER A CA 1
ATOM 785 C C . SER A 1 105 ? -29.562 -4.777 9.031 1 98.31 105 SER A C 1
ATOM 787 O O . SER A 1 105 ? -30.469 -5.586 9.203 1 98.31 105 SER A O 1
ATOM 789 N N . ASP A 1 106 ? -29.172 -3.961 10.008 1 97.44 106 ASP A N 1
ATOM 790 C CA . ASP A 1 106 ? -29.844 -3.961 11.297 1 97.44 106 ASP A CA 1
ATOM 791 C C . ASP A 1 106 ? -31 -2.967 11.305 1 97.44 106 ASP A C 1
ATOM 793 O O . ASP A 1 106 ? -31.594 -2.695 12.359 1 97.44 106 ASP A O 1
ATOM 797 N N . GLY A 1 107 ? -31.266 -2.34 10.195 1 97.31 107 GLY A N 1
ATOM 798 C CA . GLY A 1 107 ? -32.406 -1.469 10.062 1 97.31 107 GLY A CA 1
ATOM 799 C C . GLY A 1 107 ? -32.062 0.004 10.172 1 97.31 107 GLY A C 1
ATOM 800 O O . GLY A 1 107 ? -32.875 0.866 9.836 1 97.31 107 GLY A O 1
ATOM 801 N N . ARG A 1 108 ? -30.812 0.359 10.562 1 96.75 108 ARG A N 1
ATOM 802 C CA . ARG A 1 108 ? -30.391 1.75 10.695 1 96.75 108 ARG A CA 1
ATOM 803 C C . ARG A 1 108 ? -30.156 2.387 9.328 1 96.75 108 ARG A C 1
ATOM 805 O O . ARG A 1 108 ? -29.906 1.687 8.344 1 96.75 108 ARG A O 1
ATOM 812 N N . VAL A 1 109 ? -30.391 3.623 9.281 1 97.75 109 VAL A N 1
ATOM 813 C CA . VAL A 1 109 ? -30 4.457 8.148 1 97.75 109 VAL A CA 1
ATOM 814 C C . VAL A 1 109 ? -28.938 5.465 8.594 1 97.75 109 VAL A C 1
ATOM 816 O O . VAL A 1 109 ? -29.094 6.117 9.625 1 97.75 109 VAL A O 1
ATOM 819 N N . VAL A 1 110 ? -27.859 5.539 7.785 1 97.69 110 VAL A N 1
ATOM 820 C CA . VAL A 1 110 ? -26.812 6.492 8.117 1 97.69 110 VAL A CA 1
ATOM 821 C C . VAL A 1 110 ? -26.547 7.402 6.918 1 97.69 110 VAL A C 1
ATOM 823 O O . VAL A 1 110 ? -26.734 7 5.77 1 97.69 110 VAL A O 1
ATOM 826 N N . VAL A 1 111 ? -26.188 8.609 7.211 1 97.62 111 VAL A N 1
ATOM 827 C CA . VAL A 1 111 ? -25.875 9.594 6.176 1 97.62 111 VAL A CA 1
ATOM 828 C C . VAL A 1 111 ? -24.484 10.195 6.434 1 97.62 111 VAL A C 1
ATOM 830 O O . VAL A 1 111 ? -24.125 10.477 7.582 1 97.62 111 VAL A O 1
ATOM 833 N N . ALA A 1 112 ? -23.688 10.336 5.41 1 98.06 112 ALA A N 1
ATOM 834 C CA . ALA A 1 112 ? -22.391 10.984 5.504 1 98.06 112 ALA A CA 1
ATOM 835 C C . ALA A 1 112 ? -22.031 11.695 4.203 1 98.06 112 ALA A C 1
ATOM 837 O O . ALA A 1 112 ? -22.438 11.266 3.119 1 98.06 112 ALA A O 1
ATOM 838 N N . PRO A 1 113 ? -21.328 12.766 4.309 1 97.75 113 PRO A N 1
ATOM 839 C CA . PRO A 1 113 ? -20.938 13.477 3.086 1 97.75 113 PRO A CA 1
ATOM 840 C C . PRO A 1 113 ? -19.906 12.711 2.256 1 97.75 113 PRO A C 1
ATOM 842 O O . PRO A 1 113 ? -19.812 12.914 1.043 1 97.75 113 PRO A O 1
ATOM 845 N N . LYS A 1 114 ? -19.094 11.828 2.846 1 98.75 114 LYS A N 1
ATOM 846 C CA . LYS A 1 114 ? -18.078 11.062 2.137 1 98.75 114 LYS A CA 1
ATOM 847 C C . LYS A 1 114 ? -18.266 9.562 2.363 1 98.75 114 LYS A C 1
ATOM 849 O O . LYS A 1 114 ? -18.688 9.141 3.443 1 98.75 114 LYS A O 1
ATOM 854 N N . LEU A 1 115 ? -17.969 8.797 1.328 1 98.88 115 LEU A N 1
ATOM 855 C CA . LEU A 1 115 ? -18.125 7.344 1.355 1 98.88 115 LEU A CA 1
ATOM 856 C C . LEU A 1 115 ? -16.906 6.656 0.741 1 98.88 115 LEU A C 1
ATOM 858 O O . LEU A 1 115 ? -16.406 7.078 -0.306 1 98.88 115 LEU A O 1
ATOM 862 N N . ILE A 1 116 ? -16.375 5.688 1.427 1 98.94 116 ILE A N 1
ATOM 863 C CA . ILE A 1 116 ? -15.344 4.805 0.883 1 98.94 116 ILE A CA 1
ATOM 864 C C . ILE A 1 116 ? -15.898 3.389 0.756 1 98.94 116 ILE A C 1
ATOM 866 O O . ILE A 1 116 ? -16.297 2.779 1.752 1 98.94 116 ILE A O 1
ATOM 870 N N . LEU A 1 117 ? -15.969 2.93 -0.457 1 98.88 117 LEU A N 1
ATOM 871 C CA . LEU A 1 117 ? -16.328 1.534 -0.677 1 98.88 117 LEU A CA 1
ATOM 872 C C . LEU A 1 117 ? -15.086 0.654 -0.745 1 98.88 117 LEU A C 1
ATOM 874 O O . LEU A 1 117 ? -14.258 0.816 -1.641 1 98.88 117 LEU A O 1
ATOM 878 N N . ALA A 1 118 ? -14.945 -0.216 0.215 1 98.75 118 ALA A N 1
ATOM 879 C CA . ALA A 1 118 ? -13.891 -1.219 0.32 1 98.75 118 ALA A CA 1
ATOM 880 C C . ALA A 1 118 ? -14.477 -2.623 0.429 1 98.75 118 ALA A C 1
ATOM 882 O O . ALA A 1 118 ? -14.047 -3.416 1.272 1 98.75 118 ALA A O 1
ATOM 883 N N . THR A 1 119 ? -15.383 -2.947 -0.442 1 98.25 119 THR A N 1
ATOM 884 C CA . THR A 1 119 ? -16.219 -4.137 -0.305 1 98.25 119 THR A CA 1
ATOM 885 C C . THR A 1 119 ? -15.508 -5.363 -0.873 1 98.25 119 THR A C 1
ATOM 887 O O . THR A 1 119 ? -15.852 -6.496 -0.536 1 98.25 119 THR A O 1
ATOM 890 N N . GLY A 1 120 ? -14.555 -5.145 -1.72 1 97.19 120 GLY A N 1
ATOM 891 C CA . GLY A 1 120 ? -13.789 -6.242 -2.287 1 97.19 120 GLY A CA 1
ATOM 892 C C . GLY A 1 120 ? -14.57 -7.055 -3.301 1 97.19 120 GLY A C 1
ATOM 893 O O . GLY A 1 120 ? -15.484 -6.535 -3.951 1 97.19 120 GLY A O 1
ATOM 894 N N . VAL A 1 121 ? -14.102 -8.25 -3.566 1 96.88 121 VAL A N 1
ATOM 895 C CA . VAL A 1 121 ? -14.664 -9.156 -4.559 1 96.88 121 VAL A CA 1
ATOM 896 C C . VAL A 1 121 ? -14.852 -10.539 -3.941 1 96.88 121 VAL A C 1
ATOM 898 O O . VAL A 1 121 ? -14.391 -10.797 -2.826 1 96.88 121 VAL A O 1
ATOM 901 N N . VAL A 1 122 ? -15.578 -11.359 -4.629 1 96 122 VAL A N 1
ATOM 902 C CA . VAL A 1 122 ? -15.797 -12.75 -4.23 1 96 122 VAL A CA 1
ATOM 903 C C . VAL A 1 122 ? -15.305 -13.688 -5.336 1 96 122 VAL A C 1
ATOM 905 O O . VAL A 1 122 ? -15.641 -13.5 -6.508 1 96 122 VAL A O 1
ATOM 908 N N . ASP A 1 123 ? -14.5 -14.68 -4.914 1 95.44 123 ASP A N 1
ATOM 909 C CA . ASP A 1 123 ? -14.047 -15.688 -5.875 1 95.44 123 ASP A CA 1
ATOM 910 C C . ASP A 1 123 ? -15.195 -16.594 -6.301 1 95.44 123 ASP A C 1
ATOM 912 O O . ASP A 1 123 ? -15.977 -17.062 -5.465 1 95.44 123 ASP A O 1
ATOM 916 N N . GLN A 1 124 ? -15.32 -16.766 -7.598 1 95.5 124 GLN A N 1
ATOM 917 C CA . GLN A 1 124 ? -16.297 -17.719 -8.109 1 95.5 124 GLN A CA 1
ATOM 918 C C . GLN A 1 124 ? -15.688 -19.109 -8.234 1 95.5 124 GLN A C 1
ATOM 920 O O . GLN A 1 124 ? -15.227 -19.5 -9.312 1 95.5 124 GLN A O 1
ATOM 925 N N . LEU A 1 125 ? -15.797 -19.859 -7.184 1 97.25 125 LEU A N 1
ATOM 926 C CA . LEU A 1 125 ? -15.156 -21.172 -7.113 1 97.25 125 LEU A CA 1
ATOM 927 C C . LEU A 1 125 ? -15.906 -22.188 -7.969 1 97.25 125 LEU A C 1
ATOM 929 O O . LEU A 1 125 ? -17.141 -22.188 -8.008 1 97.25 125 LEU A O 1
ATOM 933 N N . PRO A 1 126 ? -15.141 -23.047 -8.648 1 97.31 126 PRO A N 1
ATOM 934 C CA . PRO A 1 126 ? -15.797 -24.125 -9.406 1 97.31 126 PRO A CA 1
ATOM 935 C C . PRO A 1 126 ? -16.453 -25.156 -8.508 1 97.31 126 PRO A C 1
ATOM 937 O O . PRO A 1 126 ? -16.062 -25.312 -7.344 1 97.31 126 PRO A O 1
ATOM 940 N N . PRO A 1 127 ? -17.469 -25.812 -9.07 1 96.31 127 PRO A N 1
ATOM 941 C CA . PRO A 1 127 ? -18.156 -26.828 -8.281 1 96.31 127 PRO A CA 1
ATOM 942 C C . PRO A 1 127 ? -17.406 -28.156 -8.227 1 96.31 127 PRO A C 1
ATOM 944 O O . PRO A 1 127 ? -17.906 -29.172 -8.711 1 96.31 127 PRO A O 1
ATOM 947 N N . LEU A 1 128 ? -16.297 -28.188 -7.609 1 97.88 128 LEU A N 1
ATOM 948 C CA . LEU A 1 128 ? -15.492 -29.391 -7.441 1 97.88 128 LEU A CA 1
ATOM 949 C C . LEU A 1 128 ? -15.734 -30.031 -6.074 1 97.88 128 LEU A C 1
ATOM 951 O O . LEU A 1 128 ? -15.539 -29.375 -5.043 1 97.88 128 LEU A O 1
ATOM 955 N N . GLU A 1 129 ? -16.188 -31.297 -6.137 1 98.25 129 GLU A N 1
ATOM 956 C CA . GLU A 1 129 ? -16.344 -32 -4.871 1 98.25 129 GLU A CA 1
ATOM 957 C C . GLU A 1 129 ? -15.016 -32.062 -4.117 1 98.25 129 GLU A C 1
ATOM 959 O O . GLU A 1 129 ? -13.984 -32.438 -4.691 1 98.25 129 GLU A O 1
ATOM 964 N N . GLY A 1 130 ? -15 -31.594 -2.865 1 98.5 130 GLY A N 1
ATOM 965 C CA . GLY A 1 130 ? -13.789 -31.641 -2.053 1 98.5 130 GLY A CA 1
ATOM 966 C C . GLY A 1 130 ? -13.055 -30.312 -2.012 1 98.5 130 GLY A C 1
ATOM 967 O O . GLY A 1 130 ? -12.125 -30.141 -1.219 1 98.5 130 GLY A O 1
ATOM 968 N N . LEU A 1 131 ? -13.477 -29.375 -2.82 1 98.56 131 LEU A N 1
ATOM 969 C CA . LEU A 1 131 ? -12.766 -28.109 -2.9 1 98.56 131 LEU A CA 1
ATOM 970 C C . LEU A 1 131 ? -12.852 -27.344 -1.58 1 98.56 131 LEU A C 1
ATOM 972 O O . LEU A 1 131 ? -11.883 -26.734 -1.143 1 98.56 131 LEU A O 1
ATOM 976 N N . ASP A 1 132 ? -13.945 -27.359 -0.932 1 96.88 132 ASP A N 1
ATOM 977 C CA . ASP A 1 132 ? -14.164 -26.625 0.312 1 96.88 132 ASP A CA 1
ATOM 978 C C . ASP A 1 132 ? -13.148 -27.031 1.378 1 96.88 132 ASP A C 1
ATOM 980 O O . ASP A 1 132 ? -12.711 -26.203 2.18 1 96.88 132 ASP A O 1
ATOM 984 N N . ALA A 1 133 ? -12.766 -28.281 1.325 1 97.25 133 ALA A N 1
ATOM 985 C CA . ALA A 1 133 ? -11.875 -28.828 2.344 1 97.25 133 ALA A CA 1
ATOM 986 C C . ALA A 1 133 ? -10.445 -28.328 2.141 1 97.25 133 ALA A C 1
ATOM 988 O O . ALA A 1 133 ? -9.656 -28.266 3.088 1 97.25 133 ALA A O 1
ATOM 989 N N . VAL A 1 134 ? -10.133 -27.953 0.929 1 98.25 134 VAL A N 1
ATOM 990 C CA . VAL A 1 134 ? -8.727 -27.672 0.652 1 98.25 134 VAL A CA 1
ATOM 991 C C . VAL A 1 134 ? -8.547 -26.188 0.333 1 98.25 134 VAL A C 1
ATOM 993 O O . VAL A 1 134 ? -7.418 -25.688 0.32 1 98.25 134 VAL A O 1
ATOM 996 N N . TRP A 1 135 ? -9.641 -25.484 0.109 1 97.75 135 TRP A N 1
ATOM 997 C CA . TRP A 1 135 ? -9.57 -24.078 -0.253 1 97.75 135 TRP A CA 1
ATOM 998 C C . TRP A 1 135 ? -8.891 -23.266 0.849 1 97.75 135 TRP A C 1
ATOM 1000 O O . TRP A 1 135 ? -9.273 -23.359 2.018 1 97.75 135 TRP A O 1
ATOM 1010 N N . GLY A 1 136 ? -7.824 -22.516 0.477 1 96.25 136 GLY A N 1
ATOM 1011 C CA . GLY A 1 136 ? -7.082 -21.719 1.431 1 96.25 136 GLY A CA 1
ATOM 1012 C C . GLY A 1 136 ? -6 -22.484 2.16 1 96.25 136 GLY A C 1
ATOM 1013 O O . GLY A 1 136 ? -5.203 -21.906 2.9 1 96.25 136 GLY A O 1
ATOM 1014 N N . ARG A 1 137 ? -5.934 -23.797 1.926 1 96.69 137 ARG A N 1
ATOM 1015 C CA . ARG A 1 137 ? -4.988 -24.656 2.619 1 96.69 137 ARG A CA 1
ATOM 1016 C C . ARG A 1 137 ? -4.031 -25.328 1.636 1 96.69 137 ARG A C 1
ATOM 1018 O O . ARG A 1 137 ? -2.811 -25.25 1.804 1 96.69 137 ARG A O 1
ATOM 1025 N N . SER A 1 138 ? -4.602 -25.969 0.666 1 98.38 138 SER A N 1
ATOM 1026 C CA . SER A 1 138 ? -3.795 -26.594 -0.377 1 98.38 138 SER A CA 1
ATOM 1027 C C . SER A 1 138 ? -4.359 -26.297 -1.763 1 98.38 138 SER A C 1
ATOM 1029 O O . SER A 1 138 ? -3.971 -26.938 -2.744 1 98.38 138 SER A O 1
ATOM 1031 N N . ALA A 1 139 ? -5.312 -25.422 -1.827 1 98.56 139 ALA A N 1
ATOM 1032 C CA . ALA A 1 139 ? -5.812 -24.797 -3.055 1 98.56 139 ALA A CA 1
ATOM 1033 C C . ALA A 1 139 ? -5.836 -23.281 -2.936 1 98.56 139 ALA A C 1
ATOM 1035 O O . ALA A 1 139 ? -6.266 -22.734 -1.916 1 98.56 139 ALA A O 1
ATOM 1036 N N . TRP A 1 140 ? -5.34 -22.625 -3.91 1 97.88 140 TRP A N 1
ATOM 1037 C CA . TRP A 1 140 ? -5.129 -21.188 -3.797 1 97.88 140 TRP A CA 1
ATOM 1038 C C . TRP A 1 140 ? -5.371 -20.5 -5.133 1 97.88 140 TRP A C 1
ATOM 1040 O O . TRP A 1 140 ? -5.535 -21.156 -6.16 1 97.88 140 TRP A O 1
ATOM 1050 N N . ARG A 1 141 ? -5.336 -19.188 -5.125 1 95.81 141 ARG A N 1
ATOM 1051 C CA . ARG A 1 141 ? -5.492 -18.422 -6.359 1 95.81 141 ARG A CA 1
ATOM 1052 C C . ARG A 1 141 ? -4.277 -17.547 -6.613 1 95.81 141 ARG A C 1
ATOM 1054 O O . ARG A 1 141 ? -4.113 -17 -7.711 1 95.81 141 ARG A O 1
ATOM 1061 N N . CYS A 1 142 ? -3.418 -17.375 -5.668 1 96.44 142 CYS A N 1
ATOM 1062 C CA . CYS A 1 142 ? -2.361 -16.375 -5.801 1 96.44 142 CYS A CA 1
ATOM 1063 C C . CYS A 1 142 ? -0.989 -17.016 -5.609 1 96.44 142 CYS A C 1
ATOM 1065 O O . CYS A 1 142 ? -0.592 -17.312 -4.48 1 96.44 142 CYS A O 1
ATOM 1067 N N . PRO A 1 143 ? -0.208 -17.156 -6.633 1 97.44 143 PRO A N 1
ATOM 1068 C CA . PRO A 1 143 ? 1.108 -17.781 -6.496 1 97.44 143 PRO A CA 1
ATOM 1069 C C . PRO A 1 143 ? 2.109 -16.891 -5.758 1 97.44 143 PRO A C 1
ATOM 1071 O O . PRO A 1 143 ? 3.057 -17.406 -5.148 1 97.44 143 PRO A O 1
ATOM 1074 N N . ILE A 1 144 ? 1.917 -15.578 -5.781 1 97.94 144 ILE A N 1
ATOM 1075 C CA . ILE A 1 144 ? 2.76 -14.672 -5.008 1 97.94 144 ILE A CA 1
ATOM 1076 C C . ILE A 1 144 ? 2.572 -14.945 -3.518 1 97.94 144 ILE A C 1
ATOM 1078 O O . ILE A 1 144 ? 3.533 -14.891 -2.744 1 97.94 144 ILE A O 1
ATOM 1082 N N . CYS A 1 145 ? 1.406 -15.297 -3.16 1 97.38 145 CYS A N 1
ATOM 1083 C CA . CYS A 1 145 ? 1.044 -15.5 -1.763 1 97.38 145 CYS A CA 1
ATOM 1084 C C . CYS A 1 145 ? 1.419 -16.906 -1.3 1 97.38 145 CYS A C 1
ATOM 1086 O O . CYS A 1 145 ? 1.93 -17.078 -0.193 1 97.38 145 CYS A O 1
ATOM 1088 N N . ASP A 1 146 ? 1.291 -17.891 -2.229 1 97.62 146 ASP A N 1
ATOM 1089 C CA . ASP A 1 146 ? 1.38 -19.266 -1.707 1 97.62 146 ASP A CA 1
ATOM 1090 C C . ASP A 1 146 ? 2.445 -20.062 -2.449 1 97.62 146 ASP A C 1
ATOM 1092 O O . ASP A 1 146 ? 2.793 -21.172 -2.035 1 97.62 146 ASP A O 1
ATOM 1096 N N . GLY A 1 147 ? 2.951 -19.516 -3.494 1 98 147 GLY A N 1
ATOM 1097 C CA . GLY A 1 147 ? 3.885 -20.25 -4.324 1 98 147 GLY A CA 1
ATOM 1098 C C . GLY A 1 147 ? 5.141 -20.672 -3.584 1 98 147 GLY A C 1
ATOM 1099 O O . GLY A 1 147 ? 5.598 -21.812 -3.721 1 98 147 GLY A O 1
ATOM 1100 N N . TRP A 1 148 ? 5.68 -19.812 -2.789 1 98.31 148 TRP A N 1
ATOM 1101 C CA . TRP A 1 148 ? 6.938 -20.062 -2.09 1 98.31 148 TRP A CA 1
ATOM 1102 C C . TRP A 1 148 ? 6.832 -21.281 -1.198 1 98.31 148 TRP A C 1
ATOM 1104 O O . TRP A 1 148 ? 7.723 -22.141 -1.206 1 98.31 148 TRP A O 1
ATOM 1114 N N . GLU A 1 149 ? 5.824 -21.469 -0.464 1 97.69 149 GLU A N 1
ATOM 1115 C CA . GLU A 1 149 ? 5.652 -22.547 0.507 1 97.69 149 GLU A CA 1
ATOM 1116 C C . GLU A 1 149 ? 5.535 -23.906 -0.186 1 97.69 149 GLU A C 1
ATOM 1118 O O . GLU A 1 149 ? 5.742 -24.938 0.437 1 97.69 149 GLU A O 1
ATOM 1123 N N . HIS A 1 150 ? 5.234 -23.844 -1.51 1 97.62 150 HIS A N 1
ATOM 1124 C CA . HIS A 1 150 ? 4.945 -25.094 -2.197 1 97.62 150 HIS A CA 1
ATOM 1125 C C . HIS A 1 150 ? 5.848 -25.266 -3.416 1 97.62 150 HIS A C 1
ATOM 1127 O O . HIS A 1 150 ? 5.555 -26.094 -4.293 1 97.62 150 HIS A O 1
ATOM 1133 N N . ARG A 1 151 ? 6.879 -24.469 -3.436 1 97.94 151 ARG A N 1
ATOM 1134 C CA . ARG A 1 151 ? 7.82 -24.531 -4.547 1 97.94 151 ARG A CA 1
ATOM 1135 C C . ARG A 1 151 ? 8.422 -25.922 -4.688 1 97.94 151 ARG A C 1
ATOM 1137 O O . ARG A 1 151 ? 8.719 -26.578 -3.689 1 97.94 151 ARG A O 1
ATOM 1144 N N . GLY A 1 152 ? 8.508 -26.375 -5.93 1 98.06 152 GLY A N 1
ATOM 1145 C CA . GLY A 1 152 ? 9.133 -27.641 -6.234 1 98.06 152 GLY A CA 1
ATOM 1146 C C . GLY A 1 152 ? 8.211 -28.828 -6.031 1 98.06 152 GLY A C 1
ATOM 1147 O O . GLY A 1 152 ? 8.57 -29.969 -6.34 1 98.06 152 GLY A O 1
ATOM 1148 N N . ARG A 1 153 ? 7.016 -28.625 -5.566 1 98.44 153 ARG A N 1
ATOM 1149 C CA . ARG A 1 153 ? 6.066 -29.703 -5.297 1 98.44 153 ARG A CA 1
ATOM 1150 C C . ARG A 1 153 ? 5.234 -30.016 -6.535 1 98.44 153 ARG A C 1
ATOM 1152 O O . ARG A 1 153 ? 5.168 -29.219 -7.469 1 98.44 153 ARG A O 1
ATOM 1159 N N . PRO A 1 154 ? 4.656 -31.234 -6.574 1 98.81 154 PRO A N 1
ATOM 1160 C CA . PRO A 1 154 ? 3.695 -31.516 -7.648 1 98.81 154 PRO A CA 1
ATOM 1161 C C . PRO A 1 154 ? 2.408 -30.703 -7.504 1 98.81 154 PRO A C 1
ATOM 1163 O O . PRO A 1 154 ? 1.647 -30.906 -6.555 1 98.81 154 PRO A O 1
ATOM 1166 N N . LEU A 1 155 ? 2.184 -29.797 -8.43 1 98.88 155 LEU A N 1
ATOM 1167 C CA . LEU A 1 155 ? 1.035 -28.906 -8.367 1 98.88 155 LEU A CA 1
ATOM 1168 C C . LEU A 1 155 ? 0.162 -29.047 -9.609 1 98.88 155 LEU A C 1
ATOM 1170 O O . LEU A 1 155 ? 0.591 -29.625 -10.609 1 98.88 155 LEU A O 1
ATOM 1174 N N . ALA A 1 156 ? -1.074 -28.609 -9.508 1 98.94 156 ALA A N 1
ATOM 1175 C CA . ALA A 1 156 ? -1.991 -28.516 -10.641 1 98.94 156 ALA A CA 1
ATOM 1176 C C . ALA A 1 156 ? -2.617 -27.125 -10.734 1 98.94 156 ALA A C 1
ATOM 1178 O O . ALA A 1 156 ? -2.643 -26.391 -9.75 1 98.94 156 ALA A O 1
ATOM 1179 N N . VAL A 1 157 ? -2.994 -26.766 -11.898 1 98.88 157 VAL A N 1
ATOM 1180 C CA . VAL A 1 157 ? -3.834 -25.594 -12.156 1 98.88 157 VAL A CA 1
ATOM 1181 C C . VAL A 1 157 ? -5.188 -26.047 -12.703 1 98.88 157 VAL A C 1
ATOM 1183 O O . VAL A 1 157 ? -5.254 -26.906 -13.586 1 98.88 157 VAL A O 1
ATOM 1186 N N . HIS A 1 158 ? -6.227 -25.562 -12.125 1 98.81 158 HIS A N 1
ATOM 1187 C CA . HIS A 1 158 ? -7.562 -25.797 -12.656 1 98.81 158 HIS A CA 1
ATOM 1188 C C . HIS A 1 158 ? -8.047 -24.594 -13.453 1 98.81 158 HIS A C 1
ATOM 1190 O O . HIS A 1 158 ? -8.031 -23.453 -12.953 1 98.81 158 HIS A O 1
ATOM 1196 N N . GLY A 1 159 ? -8.461 -24.781 -14.648 1 98.06 159 GLY A N 1
ATOM 1197 C CA . GLY A 1 159 ? -9.031 -23.766 -15.516 1 98.06 159 GLY A CA 1
ATOM 1198 C C . GLY A 1 159 ? -9.055 -24.172 -16.984 1 98.06 159 GLY A C 1
ATOM 1199 O O . GLY A 1 159 ? -8.352 -25.109 -17.375 1 98.06 159 GLY A O 1
ATOM 1200 N N . ASN A 1 160 ? -9.875 -23.516 -17.781 1 97.12 160 ASN A N 1
ATOM 1201 C CA . ASN A 1 160 ? -10.062 -23.938 -19.156 1 97.12 160 ASN A CA 1
ATOM 1202 C C . ASN A 1 160 ? -10.102 -22.734 -20.109 1 97.12 160 ASN A C 1
ATOM 1204 O O . ASN A 1 160 ? -10.672 -22.812 -21.188 1 97.12 160 ASN A O 1
ATOM 1208 N N . SER A 1 161 ? -9.516 -21.656 -19.797 1 95.75 161 SER A N 1
ATOM 1209 C CA . SER A 1 161 ? -9.492 -20.438 -20.594 1 95.75 161 SER A CA 1
ATOM 1210 C C . SER A 1 161 ? -8.07 -20.031 -20.953 1 95.75 161 SER A C 1
ATOM 1212 O O . SER A 1 161 ? -7.109 -20.641 -20.469 1 95.75 161 SER A O 1
ATOM 1214 N N . GLU A 1 162 ? -7.973 -19.062 -21.844 1 96.06 162 GLU A N 1
ATOM 1215 C CA . GLU A 1 162 ? -6.66 -18.5 -22.141 1 96.06 162 GLU A CA 1
ATOM 1216 C C . GLU A 1 162 ? -5.996 -17.953 -20.891 1 96.06 162 GLU A C 1
ATOM 1218 O O . GLU A 1 162 ? -4.785 -18.078 -20.703 1 96.06 162 GLU A O 1
ATOM 1223 N N . ASP A 1 163 ? -6.805 -17.406 -20.016 1 94.56 163 ASP A N 1
ATOM 1224 C CA . ASP A 1 163 ? -6.289 -16.891 -18.75 1 94.56 163 ASP A CA 1
ATOM 1225 C C . ASP A 1 163 ? -5.715 -18.016 -17.891 1 94.56 163 ASP A C 1
ATOM 1227 O O . ASP A 1 163 ? -4.703 -17.828 -17.203 1 94.56 163 ASP A O 1
ATOM 1231 N N . ALA A 1 164 ? -6.344 -19.156 -17.953 1 97.31 164 ALA A N 1
ATOM 1232 C CA . ALA A 1 164 ? -5.852 -20.297 -17.203 1 97.31 164 ALA A CA 1
ATOM 1233 C C . ALA A 1 164 ? -4.5 -20.766 -17.734 1 97.31 164 ALA A C 1
ATOM 1235 O O . ALA A 1 164 ? -3.623 -21.172 -16.969 1 97.31 164 ALA A O 1
ATOM 1236 N N . VAL A 1 165 ? -4.367 -20.734 -19.062 1 97.5 165 VAL A N 1
ATOM 1237 C CA . VAL A 1 165 ? -3.109 -21.109 -19.688 1 97.5 165 VAL A CA 1
ATOM 1238 C C . VAL A 1 165 ? -1.995 -20.172 -19.25 1 97.5 165 VAL A C 1
ATOM 1240 O O . VAL A 1 165 ? -0.926 -20.609 -18.828 1 97.5 165 VAL A O 1
ATOM 1243 N N . ARG A 1 166 ? -2.266 -18.906 -19.328 1 96.19 166 ARG A N 1
ATOM 1244 C CA . ARG A 1 166 ? -1.284 -17.922 -18.906 1 96.19 166 ARG A CA 1
ATOM 1245 C C . ARG A 1 166 ? -0.922 -18.094 -17.438 1 96.19 166 ARG A C 1
ATOM 1247 O O . ARG A 1 166 ? 0.246 -17.969 -17.062 1 96.19 166 ARG A O 1
ATOM 1254 N N . PHE A 1 167 ? -1.918 -18.422 -16.719 1 97.75 167 PHE A N 1
ATOM 1255 C CA . PHE A 1 167 ? -1.739 -18.641 -15.297 1 97.75 167 PHE A CA 1
ATOM 1256 C C . PHE A 1 167 ? -0.845 -19.844 -15.047 1 97.75 167 PHE A C 1
ATOM 1258 O O . PHE A 1 167 ? 0.064 -19.797 -14.211 1 97.75 167 PHE A O 1
ATOM 1265 N N . ALA A 1 168 ? -1.043 -20.859 -15.75 1 98.38 168 ALA A N 1
ATOM 1266 C CA . ALA A 1 168 ? -0.215 -22.062 -15.641 1 98.38 168 ALA A CA 1
ATOM 1267 C C . ALA A 1 168 ? 1.234 -21.766 -16 1 98.38 168 ALA A C 1
ATOM 1269 O O . ALA A 1 168 ? 2.16 -22.219 -15.328 1 98.38 168 ALA A O 1
ATOM 1270 N N . LEU A 1 169 ? 1.375 -21.047 -17.078 1 97.44 169 LEU A N 1
ATOM 1271 C CA . LEU A 1 169 ? 2.721 -20.672 -17.5 1 97.44 169 LEU A CA 1
ATOM 1272 C C . LEU A 1 169 ? 3.434 -19.875 -16.422 1 97.44 169 LEU A C 1
ATOM 1274 O O . LEU A 1 169 ? 4.633 -20.047 -16.203 1 97.44 169 LEU A O 1
ATOM 1278 N N . GLU A 1 170 ? 2.721 -19.047 -15.703 1 97.31 170 GLU A N 1
ATOM 1279 C CA . GLU A 1 170 ? 3.287 -18.281 -14.602 1 97.31 170 GLU A CA 1
ATOM 1280 C C . GLU A 1 170 ? 3.672 -19.188 -13.438 1 97.31 170 GLU A C 1
ATOM 1282 O O . GLU A 1 170 ? 4.777 -19.078 -12.898 1 97.31 170 GLU A O 1
ATOM 1287 N N . ILE A 1 171 ? 2.818 -20.109 -13.109 1 98.06 171 ILE A N 1
ATOM 1288 C CA . ILE A 1 171 ? 2.998 -20.969 -11.938 1 98.06 171 ILE A CA 1
ATOM 1289 C C . ILE A 1 171 ? 4.168 -21.922 -12.172 1 98.06 171 ILE A C 1
ATOM 1291 O O . ILE A 1 171 ? 4.812 -22.359 -11.219 1 98.06 171 ILE A O 1
ATOM 1295 N N . ARG A 1 172 ? 4.465 -22.141 -13.422 1 97.88 172 ARG A N 1
ATOM 1296 C CA . ARG A 1 172 ? 5.578 -23.016 -13.781 1 97.88 172 ARG A CA 1
ATOM 1297 C C . ARG A 1 172 ? 6.883 -22.516 -13.172 1 97.88 172 ARG A C 1
ATOM 1299 O O . ARG A 1 172 ? 7.773 -23.312 -12.867 1 97.88 172 ARG A O 1
ATOM 1306 N N . HIS A 1 173 ? 6.938 -21.312 -12.875 1 97.06 173 HIS A N 1
ATOM 1307 C CA . HIS A 1 173 ? 8.117 -20.703 -12.258 1 97.06 173 HIS A CA 1
ATOM 1308 C C . HIS A 1 173 ? 8.422 -21.344 -10.906 1 97.06 173 HIS A C 1
ATOM 1310 O O . HIS A 1 173 ? 9.594 -21.5 -10.547 1 97.06 173 HIS A O 1
ATOM 1316 N N . TRP A 1 174 ? 7.441 -21.781 -10.219 1 97.88 174 TRP A N 1
ATOM 1317 C CA . TRP A 1 174 ? 7.629 -22.266 -8.852 1 97.88 174 TRP A CA 1
ATOM 1318 C C . TRP A 1 174 ? 7.84 -23.766 -8.828 1 97.88 174 TRP A C 1
ATOM 1320 O O . TRP A 1 174 ? 8.336 -24.328 -7.844 1 97.88 174 TRP A O 1
ATOM 1330 N N . THR A 1 175 ? 7.422 -24.484 -9.938 1 98.06 175 THR A N 1
ATOM 1331 C CA . THR A 1 175 ? 7.59 -25.938 -9.938 1 98.06 175 THR A CA 1
ATOM 1332 C C . THR A 1 175 ? 7.68 -26.469 -11.367 1 98.06 175 THR A C 1
ATOM 1334 O O . THR A 1 175 ? 6.934 -26.031 -12.242 1 98.06 175 THR A O 1
ATOM 1337 N N . PRO A 1 176 ? 8.602 -27.422 -11.609 1 97.31 176 PRO A N 1
ATOM 1338 C CA . PRO A 1 176 ? 8.633 -28.078 -12.922 1 97.31 176 PRO A CA 1
ATOM 1339 C C . PRO A 1 176 ? 7.57 -29.172 -13.07 1 9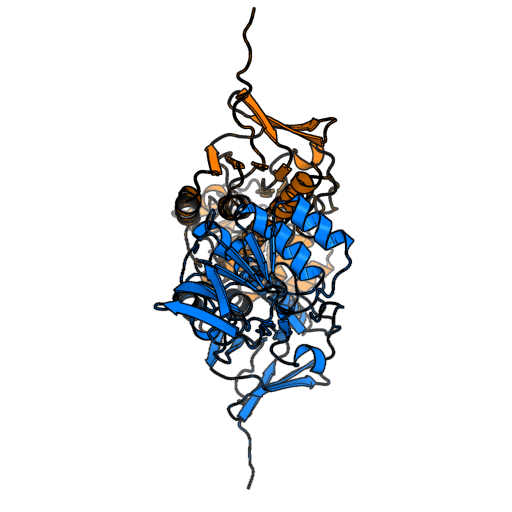7.31 176 PRO A C 1
ATOM 1341 O O . PRO A 1 176 ? 7.305 -29.625 -14.18 1 97.31 176 PRO A O 1
ATOM 1344 N N . ASP A 1 177 ? 7.023 -29.609 -11.992 1 98.62 177 ASP A N 1
ATOM 1345 C CA . ASP A 1 177 ? 6 -30.641 -12 1 98.62 177 ASP A CA 1
ATOM 1346 C C . ASP A 1 177 ? 4.602 -30.031 -11.883 1 98.62 177 ASP A C 1
ATOM 1348 O O . ASP A 1 177 ? 4.004 -30.047 -10.805 1 98.62 177 ASP A O 1
ATOM 1352 N N . LEU A 1 178 ? 4.102 -29.562 -13.016 1 98.81 178 LEU A N 1
ATOM 1353 C CA . LEU A 1 178 ? 2.83 -28.844 -13.094 1 98.81 178 LEU A CA 1
ATOM 1354 C C . LEU A 1 178 ? 1.921 -29.484 -14.141 1 98.81 178 LEU A C 1
ATOM 1356 O O . LEU A 1 178 ? 2.377 -29.828 -15.234 1 98.81 178 LEU A O 1
ATOM 1360 N N . VAL A 1 179 ? 0.63 -29.625 -13.789 1 98.88 179 VAL A N 1
ATOM 1361 C CA . VAL A 1 179 ? -0.364 -30.156 -14.719 1 98.88 179 VAL A CA 1
ATOM 1362 C C . VAL A 1 179 ? -1.541 -29.188 -14.812 1 98.88 179 VAL A C 1
ATOM 1364 O O . VAL A 1 179 ? -2.061 -28.719 -13.789 1 98.88 179 VAL A O 1
ATOM 1367 N N . LEU A 1 180 ? -1.899 -28.797 -16.016 1 98.81 180 LEU A N 1
ATOM 1368 C CA . LEU A 1 180 ? -3.146 -28.062 -16.219 1 98.81 180 LEU A CA 1
ATOM 1369 C C . LEU A 1 180 ? -4.324 -29.031 -16.344 1 98.81 180 LEU A C 1
ATOM 1371 O O . LEU A 1 180 ? -4.336 -29.875 -17.234 1 98.81 180 LEU A O 1
ATOM 1375 N N . CYS A 1 181 ? -5.254 -28.938 -15.469 1 98.81 181 CYS A N 1
ATOM 1376 C CA . CYS A 1 181 ? -6.492 -29.703 -15.523 1 98.81 181 CYS A CA 1
ATOM 1377 C C . CYS A 1 181 ? -7.645 -28.844 -16.016 1 98.81 181 CYS A C 1
ATOM 1379 O O . CYS A 1 181 ? -8.125 -27.969 -15.305 1 98.81 181 CYS A O 1
ATOM 1381 N N . THR A 1 182 ? -8.211 -29.188 -17.219 1 98.31 182 THR A N 1
ATOM 1382 C CA . THR A 1 182 ? -9.195 -28.312 -17.844 1 98.31 182 THR A CA 1
ATOM 1383 C C . THR A 1 182 ? -10.609 -28.75 -17.484 1 98.31 182 THR A C 1
ATOM 1385 O O . THR A 1 182 ? -11.57 -28.016 -17.703 1 98.31 182 THR A O 1
ATOM 1388 N N . ASP A 1 183 ? -10.75 -29.953 -16.969 1 98.06 183 ASP A N 1
ATOM 1389 C CA . ASP A 1 183 ? -12.055 -30.5 -16.578 1 98.06 183 ASP A CA 1
ATOM 1390 C C . ASP A 1 183 ? -13.039 -30.438 -17.75 1 98.06 183 ASP A C 1
ATOM 1392 O O . ASP A 1 183 ? -14.188 -30.031 -17.578 1 98.06 183 ASP A O 1
ATOM 1396 N N . GLY A 1 184 ? -12.625 -30.828 -18.938 1 97.44 184 GLY A N 1
ATOM 1397 C CA . GLY A 1 184 ? -13.352 -30.812 -20.188 1 97.44 184 GLY A CA 1
ATOM 1398 C C . GLY A 1 184 ? -12.492 -30.406 -21.375 1 97.44 184 GLY A C 1
ATOM 1399 O O . GLY A 1 184 ? -11.305 -30.125 -21.219 1 97.44 184 GLY A O 1
ATOM 1400 N N . PRO A 1 185 ? -13.156 -30.391 -22.484 1 96.94 185 PRO A N 1
ATOM 1401 C CA . PRO A 1 185 ? -12.391 -30 -23.672 1 96.94 185 PRO A CA 1
ATOM 1402 C C . PRO A 1 185 ? -11.844 -28.578 -23.578 1 96.94 185 PRO A C 1
ATOM 1404 O O . PRO A 1 185 ? -12.523 -27.672 -23.078 1 96.94 185 PRO A O 1
ATOM 1407 N N . PRO A 1 186 ? -10.609 -28.406 -24.078 1 96.75 186 PRO A N 1
ATOM 1408 C CA . PRO A 1 186 ? -9.992 -27.094 -24 1 96.75 186 PRO A CA 1
ATOM 1409 C C . PRO A 1 186 ? -10.828 -26 -24.672 1 96.75 186 PRO A C 1
ATOM 1411 O O . PRO A 1 186 ? -11.359 -26.219 -25.766 1 96.75 186 PRO A O 1
ATOM 1414 N N . GLU A 1 187 ? -10.906 -24.875 -24.062 1 97.06 187 GLU A N 1
ATOM 1415 C CA . GLU A 1 187 ? -11.617 -23.719 -24.578 1 97.06 187 GLU A CA 1
ATOM 1416 C C . GLU A 1 187 ? -10.648 -22.594 -24.953 1 97.06 187 GLU A C 1
ATOM 1418 O O . GLU A 1 187 ? -10.961 -21.422 -24.766 1 97.06 187 GLU A O 1
ATOM 1423 N N . TYR A 1 188 ? -9.422 -22.953 -25.266 1 96.69 188 TYR A N 1
ATOM 1424 C CA . TYR A 1 188 ? -8.375 -22.047 -25.734 1 96.69 188 TYR A CA 1
ATOM 1425 C C . TYR A 1 188 ? -7.781 -22.531 -27.047 1 96.69 188 TYR A C 1
ATOM 1427 O O . TYR A 1 188 ? -7.871 -23.719 -27.375 1 96.69 188 TYR A O 1
ATOM 1435 N N . PRO A 1 189 ? -7.211 -21.656 -27.812 1 96.62 189 PRO A N 1
ATOM 1436 C CA . PRO A 1 189 ? -6.637 -22.047 -29.094 1 96.62 189 PRO A CA 1
ATOM 1437 C C . PRO A 1 189 ? -5.484 -23.047 -28.953 1 96.62 189 PRO A C 1
ATOM 1439 O O . PRO A 1 189 ? -4.75 -23 -27.969 1 96.62 189 PRO A O 1
ATOM 1442 N N . ASP A 1 190 ? -5.254 -23.781 -30.031 1 95.38 190 ASP A N 1
ATOM 1443 C CA . ASP A 1 190 ? -4.273 -24.859 -30.062 1 95.38 190 ASP A CA 1
ATOM 1444 C C . ASP A 1 190 ? -2.865 -24.328 -29.812 1 95.38 190 ASP A C 1
ATOM 1446 O O . ASP A 1 190 ? -2.025 -25.031 -29.25 1 95.38 190 ASP A O 1
ATOM 1450 N N . ARG A 1 191 ? -2.678 -23.156 -30.203 1 95.62 191 ARG A N 1
ATOM 1451 C CA . ARG A 1 191 ? -1.348 -22.578 -30.047 1 95.62 191 ARG A CA 1
ATOM 1452 C C . ARG A 1 191 ? -0.939 -22.547 -28.578 1 95.62 191 ARG A C 1
ATOM 1454 O O . ARG A 1 191 ? 0.237 -22.734 -28.25 1 95.62 191 ARG A O 1
ATOM 1461 N N . TRP A 1 192 ? -1.866 -22.391 -27.719 1 95.62 192 TRP A N 1
ATOM 1462 C CA . TRP A 1 192 ? -1.586 -22.344 -26.281 1 95.62 192 TRP A CA 1
ATOM 1463 C C . TRP A 1 192 ? -1.233 -23.719 -25.75 1 95.62 192 TRP A C 1
ATOM 1465 O O . TRP A 1 192 ? -0.389 -23.859 -24.859 1 95.62 192 TRP A O 1
ATOM 1475 N N . GLY A 1 193 ? -1.938 -24.75 -26.266 1 95.06 193 GLY A N 1
ATOM 1476 C CA . GLY A 1 193 ? -1.58 -26.109 -25.906 1 95.06 193 GLY A CA 1
ATOM 1477 C C . GLY A 1 193 ? -0.14 -26.453 -26.234 1 95.06 193 GLY A C 1
ATOM 1478 O O . GLY A 1 193 ? 0.564 -27.047 -25.422 1 95.06 193 GLY A O 1
ATOM 1479 N N . LYS A 1 194 ? 0.279 -26.047 -27.359 1 95.31 194 LYS A N 1
ATOM 1480 C CA . LYS A 1 194 ? 1.653 -26.281 -27.781 1 95.31 194 LYS A CA 1
ATOM 1481 C C . LYS A 1 194 ? 2.646 -25.547 -26.891 1 95.31 194 LYS A C 1
ATOM 1483 O O . LYS A 1 194 ? 3.719 -26.062 -26.578 1 95.31 194 LYS A O 1
ATOM 1488 N N . ARG A 1 195 ? 2.283 -24.406 -26.531 1 95.12 195 ARG A N 1
ATOM 1489 C CA . ARG A 1 195 ? 3.13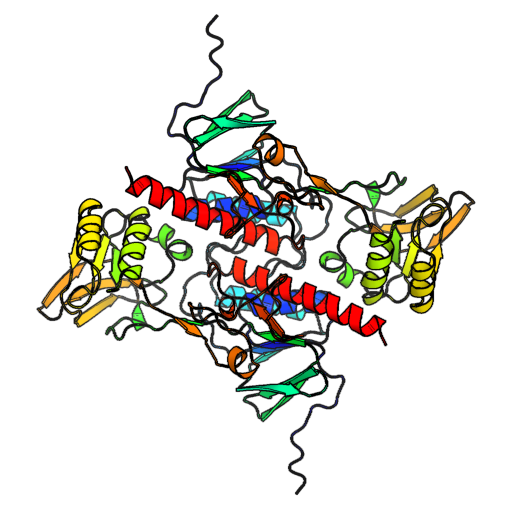7 -23.609 -25.656 1 95.12 195 ARG A CA 1
ATOM 1490 C C . ARG A 1 195 ? 3.299 -24.281 -24.297 1 95.12 195 ARG A C 1
ATOM 1492 O O . ARG A 1 195 ? 4.402 -24.328 -23.75 1 95.12 195 ARG A O 1
ATOM 1499 N N . LEU A 1 196 ? 2.24 -24.75 -23.781 1 97.38 196 LEU A N 1
ATOM 1500 C CA . LEU A 1 196 ? 2.285 -25.453 -22.516 1 97.38 196 LEU A CA 1
ATOM 1501 C C . LEU A 1 196 ? 3.189 -26.688 -22.609 1 97.38 196 LEU A C 1
ATOM 1503 O O . LEU A 1 196 ? 4.059 -26.891 -21.75 1 97.38 196 LEU A O 1
ATOM 1507 N N . GLU A 1 197 ? 2.979 -27.422 -23.609 1 95.75 197 GLU A N 1
ATOM 1508 C CA . GLU A 1 197 ? 3.789 -28.609 -23.828 1 95.75 197 GLU A CA 1
ATOM 1509 C C . GLU A 1 197 ? 5.266 -28.266 -23.969 1 95.75 197 GLU A C 1
ATOM 1511 O O . GLU A 1 197 ? 6.133 -28.969 -23.453 1 95.75 197 GLU A O 1
ATOM 1516 N N . GLY A 1 198 ? 5.469 -27.234 -24.688 1 95.19 198 GLY A N 1
ATOM 1517 C CA . GLY A 1 198 ? 6.836 -26.766 -24.859 1 95.19 198 GLY A CA 1
ATOM 1518 C C . GLY A 1 198 ? 7.512 -26.406 -23.547 1 95.19 198 GLY A C 1
ATOM 1519 O O . GLY A 1 198 ? 8.734 -26.453 -23.438 1 95.19 198 GLY A O 1
ATOM 1520 N N . GLN A 1 199 ? 6.738 -26.062 -22.547 1 96.19 199 GLN A N 1
ATOM 1521 C CA . GLN A 1 199 ? 7.27 -25.688 -21.234 1 96.19 199 GLN A CA 1
ATOM 1522 C C . GLN A 1 199 ? 7.207 -26.859 -20.266 1 96.19 199 GLN A C 1
ATOM 1524 O O . GLN A 1 199 ? 7.43 -26.688 -19.062 1 96.19 199 GLN A O 1
ATOM 1529 N N . GLY A 1 200 ? 6.789 -28 -20.797 1 96.94 200 GLY A N 1
ATOM 1530 C CA . GLY A 1 200 ? 6.766 -29.203 -19.984 1 96.94 200 GLY A CA 1
ATOM 1531 C C . GLY A 1 200 ? 5.551 -29.281 -19.078 1 96.94 200 GLY A C 1
ATOM 1532 O O . GLY A 1 200 ? 5.559 -30 -18.078 1 96.94 200 GLY A O 1
ATOM 1533 N N . ILE A 1 201 ? 4.527 -28.547 -19.359 1 98.44 201 ILE A N 1
ATOM 1534 C CA . ILE A 1 201 ? 3.299 -28.594 -18.578 1 98.44 201 ILE A CA 1
ATOM 1535 C C . ILE A 1 201 ? 2.316 -29.562 -19.219 1 98.44 201 ILE A C 1
ATOM 1537 O O . ILE A 1 201 ? 1.878 -29.375 -20.344 1 98.44 201 ILE A O 1
ATOM 1541 N N . ALA A 1 202 ? 2.016 -30.625 -18.516 1 98.31 202 ALA A N 1
ATOM 1542 C CA . ALA A 1 202 ? 1.039 -31.594 -19 1 98.31 202 ALA A CA 1
ATOM 1543 C C . ALA A 1 202 ? -0.376 -31.031 -18.938 1 98.31 202 ALA A C 1
ATOM 1545 O O . ALA A 1 202 ? -0.672 -30.172 -18.109 1 98.31 202 ALA A O 1
ATOM 1546 N N . ILE A 1 203 ? -1.216 -31.516 -19.859 1 98.38 203 ILE A N 1
ATOM 1547 C CA . ILE A 1 203 ? -2.615 -31.094 -19.922 1 98.38 203 ILE A CA 1
ATOM 1548 C C . ILE A 1 203 ? -3.518 -32.312 -19.688 1 98.38 203 ILE A C 1
ATOM 1550 O O . ILE A 1 203 ? -3.377 -33.344 -20.375 1 98.38 203 ILE A O 1
ATOM 1554 N N . ARG A 1 204 ? -4.305 -32.25 -18.719 1 98.38 204 ARG A N 1
ATOM 1555 C CA . ARG A 1 204 ? -5.328 -33.25 -18.469 1 98.38 204 ARG A CA 1
ATOM 1556 C C . ARG A 1 204 ? -6.727 -32.688 -18.719 1 98.38 204 ARG A C 1
ATOM 1558 O O . ARG A 1 204 ? -7.16 -31.766 -18.016 1 98.38 204 ARG A O 1
ATOM 1565 N N . THR A 1 205 ? -7.484 -33.25 -19.688 1 97.94 205 THR A N 1
ATOM 1566 C CA . THR A 1 205 ? -8.758 -32.688 -20.109 1 97.94 205 THR A CA 1
ATOM 1567 C C . THR A 1 205 ? -9.93 -33.469 -19.516 1 97.94 205 THR A C 1
ATOM 1569 O O . THR A 1 205 ? -11.078 -33.031 -19.625 1 97.94 205 THR A O 1
ATOM 1572 N N . ASP A 1 206 ? -9.633 -34.562 -18.859 1 97.88 206 ASP A N 1
ATOM 1573 C CA . ASP A 1 206 ? -10.688 -35.438 -18.312 1 97.88 206 ASP A CA 1
ATOM 1574 C C . ASP A 1 206 ? -11.523 -34.688 -17.281 1 97.88 206 ASP A C 1
ATOM 1576 O O . ASP A 1 206 ? -11.016 -33.781 -16.594 1 97.88 206 ASP A O 1
ATOM 1580 N N . ARG A 1 207 ? -12.766 -35.094 -17.234 1 98.25 207 ARG A N 1
ATOM 1581 C CA . ARG A 1 207 ? -13.648 -34.531 -16.203 1 98.25 207 ARG A CA 1
ATOM 1582 C C . ARG A 1 207 ? -13.172 -34.906 -14.805 1 98.25 207 ARG A C 1
ATOM 1584 O O . ARG A 1 207 ? -12.812 -36.062 -14.562 1 98.25 207 ARG A O 1
ATOM 1591 N N . ILE A 1 208 ? -13.188 -33.938 -13.961 1 98.56 208 ILE A N 1
ATOM 1592 C CA . ILE A 1 208 ? -12.781 -34.188 -12.578 1 98.56 208 ILE A CA 1
ATOM 1593 C C . ILE A 1 208 ? -13.977 -34.688 -11.766 1 98.56 208 ILE A C 1
ATOM 1595 O O . ILE A 1 208 ? -15.047 -34.062 -11.797 1 98.56 208 ILE A O 1
ATOM 1599 N N . ALA A 1 209 ? -13.734 -35.781 -11.07 1 98.5 209 ALA A N 1
ATOM 1600 C CA . ALA A 1 209 ? -14.781 -36.344 -10.211 1 98.5 209 ALA A CA 1
ATOM 1601 C C . ALA A 1 209 ? -14.734 -35.688 -8.828 1 98.5 209 ALA A C 1
ATOM 1603 O O . ALA A 1 209 ? -15.766 -35.281 -8.289 1 98.5 209 ALA A O 1
ATOM 1604 N N . ARG A 1 210 ? -13.578 -35.594 -8.219 1 98.44 210 ARG A N 1
ATOM 1605 C CA . ARG A 1 210 ? -13.445 -35.031 -6.887 1 98.44 210 ARG A CA 1
ATOM 1606 C C . ARG A 1 210 ? -11.977 -34.781 -6.547 1 98.44 210 ARG A C 1
ATOM 1608 O O . ARG A 1 210 ? -11.086 -35.312 -7.211 1 98.44 210 ARG A O 1
ATOM 1615 N N . LEU A 1 211 ? -11.727 -33.969 -5.535 1 98.81 211 LEU A N 1
ATOM 1616 C CA . LEU A 1 211 ? -10.422 -33.75 -4.922 1 98.81 211 LEU A CA 1
ATOM 1617 C C . LEU A 1 211 ? -10.258 -34.625 -3.684 1 98.81 211 LEU A C 1
ATOM 1619 O O . LEU A 1 211 ? -11.125 -34.625 -2.807 1 98.81 211 LEU A O 1
ATOM 1623 N N . GLU A 1 212 ? -9.164 -35.344 -3.68 1 98.5 212 GLU A N 1
ATOM 1624 C CA . GLU A 1 212 ? -8.852 -36.156 -2.5 1 98.5 212 GLU A CA 1
ATOM 1625 C C . GLU A 1 212 ? -7.887 -35.406 -1.574 1 98.5 212 GLU A C 1
ATOM 1627 O O . GLU A 1 212 ? -6.867 -34.875 -2.025 1 98.5 212 GLU A O 1
ATOM 1632 N N . SER A 1 213 ? -8.289 -35.375 -0.317 1 98.31 213 SER A N 1
ATOM 1633 C CA . SER A 1 213 ? -7.445 -34.656 0.654 1 98.31 213 SER A CA 1
ATOM 1634 C C . SER A 1 213 ? -7.547 -35.312 2.031 1 98.31 213 SER A C 1
ATOM 1636 O O . SER A 1 213 ? -8.461 -36.094 2.291 1 98.31 213 SER A O 1
ATOM 1638 N N . GLU A 1 214 ? -6.516 -35.125 2.811 1 97.19 214 GLU A N 1
ATOM 1639 C CA . GLU A 1 214 ? -6.504 -35.469 4.227 1 97.19 214 GLU A CA 1
ATOM 1640 C C . GLU A 1 214 ? -6.27 -34.25 5.102 1 97.19 214 GLU A C 1
ATOM 1642 O O . GLU A 1 214 ? -5.234 -33.594 4.992 1 97.19 214 GLU A O 1
ATOM 1647 N N . ALA A 1 215 ? -7.172 -33.938 5.941 1 96.06 215 ALA A N 1
ATOM 1648 C CA . ALA A 1 215 ? -7.078 -32.812 6.867 1 96.06 215 ALA A CA 1
ATOM 1649 C C . ALA A 1 215 ? -6.746 -31.531 6.125 1 96.06 215 ALA A C 1
ATOM 1651 O O . ALA A 1 215 ? -5.859 -30.781 6.539 1 96.06 215 ALA A O 1
ATOM 1652 N N . GLY A 1 216 ? -7.309 -31.438 4.922 1 96.38 216 GLY A N 1
ATOM 1653 C CA . GLY A 1 216 ? -7.172 -30.188 4.184 1 96.38 216 GLY A CA 1
ATOM 1654 C C . GLY A 1 216 ? -5.969 -30.172 3.258 1 96.38 216 GLY A C 1
ATOM 1655 O O . GLY A 1 216 ? -5.738 -29.203 2.539 1 96.38 216 GLY A O 1
ATOM 1656 N N . ASN A 1 217 ? -5.203 -31.25 3.299 1 98.12 217 ASN A N 1
ATOM 1657 C CA . ASN A 1 217 ? -4.047 -31.375 2.414 1 98.12 217 ASN A CA 1
ATOM 1658 C C . ASN A 1 217 ? -4.367 -32.219 1.185 1 98.12 217 ASN A C 1
ATOM 1660 O O . ASN A 1 217 ? -4.66 -33.406 1.303 1 98.12 217 ASN A O 1
ATOM 1664 N N . LEU A 1 218 ? -4.34 -31.578 0.06 1 98.75 218 LEU A N 1
ATOM 1665 C CA . LEU A 1 218 ? -4.621 -32.25 -1.194 1 98.75 218 LEU A CA 1
ATOM 1666 C C . LEU A 1 218 ? -3.635 -33.406 -1.423 1 98.75 218 LEU A C 1
ATOM 1668 O O . LEU A 1 218 ? -2.43 -33.25 -1.213 1 98.75 218 LEU A O 1
ATOM 1672 N N . SER A 1 219 ? -4.156 -34.531 -1.835 1 98.69 219 SER A N 1
ATOM 1673 C CA . SER A 1 219 ? -3.283 -35.688 -2.125 1 98.69 219 SER A CA 1
ATOM 1674 C C . SER A 1 219 ? -3.408 -36.125 -3.58 1 98.69 219 SER A C 1
ATOM 1676 O O . SER A 1 219 ? -2.463 -36.656 -4.156 1 98.69 219 SER A O 1
ATOM 1678 N N . ALA A 1 220 ? -4.652 -35.844 -4.141 1 98.81 220 ALA A N 1
ATOM 1679 C CA . ALA A 1 220 ? -4.812 -36.25 -5.535 1 98.81 220 ALA A CA 1
ATOM 1680 C C . ALA A 1 220 ? -6.066 -35.625 -6.145 1 98.81 220 ALA A C 1
ATOM 1682 O O . ALA A 1 220 ? -6.949 -35.156 -5.418 1 98.81 220 ALA A O 1
ATOM 1683 N N . ILE A 1 221 ? -6.113 -35.562 -7.434 1 98.88 221 ILE A N 1
ATOM 1684 C CA . ILE A 1 221 ? -7.293 -35.25 -8.234 1 98.88 221 ILE A CA 1
ATOM 1685 C C . ILE A 1 221 ? -7.82 -36.531 -8.883 1 98.88 221 ILE A C 1
ATOM 1687 O O . ILE A 1 221 ? -7.094 -37.219 -9.617 1 98.88 221 ILE A O 1
ATOM 1691 N N . LEU A 1 222 ? -9.008 -36.844 -8.539 1 98.75 222 LEU A N 1
ATOM 1692 C CA . LEU A 1 222 ? -9.633 -38 -9.133 1 98.75 222 LEU A CA 1
ATOM 1693 C C . LEU A 1 222 ? -10.477 -37.625 -10.344 1 98.75 222 LEU A C 1
ATOM 1695 O O . LEU A 1 222 ? -11.289 -36.688 -10.273 1 98.75 222 LEU A O 1
ATOM 1699 N N . PHE A 1 223 ? -10.336 -38.375 -11.391 1 98.38 223 PHE A N 1
ATOM 1700 C CA . PHE A 1 223 ? -11.086 -38.094 -12.609 1 98.38 223 PHE A CA 1
ATOM 1701 C C . PHE A 1 223 ? -12.273 -39.031 -12.734 1 98.38 223 PHE A C 1
ATOM 1703 O O . PHE A 1 223 ? -12.344 -40.062 -12.055 1 98.38 223 PHE A O 1
ATOM 1710 N N . ALA A 1 224 ? -13.195 -38.656 -13.586 1 97.44 224 ALA A N 1
ATOM 1711 C CA . ALA A 1 224 ? -14.469 -39.344 -13.703 1 97.44 224 ALA A CA 1
ATOM 1712 C C . ALA A 1 224 ? -14.273 -40.781 -14.188 1 97.44 224 ALA A C 1
ATOM 1714 O O . ALA A 1 224 ? -15.031 -41.688 -13.82 1 97.44 224 ALA A O 1
ATOM 1715 N N . GLN A 1 225 ? -13.305 -41 -14.961 1 96.31 225 GLN A N 1
ATOM 1716 C CA . GLN A 1 225 ? -13.078 -42.312 -15.531 1 96.31 225 GLN A CA 1
ATOM 1717 C C . GLN A 1 225 ? -12.273 -43.188 -14.57 1 96.31 225 GLN A C 1
ATOM 1719 O O . GLN A 1 225 ? -12.008 -44.344 -14.867 1 96.31 225 GLN A O 1
ATOM 1724 N N . GLY A 1 226 ? -11.867 -42.625 -13.445 1 94.5 226 GLY A N 1
ATOM 1725 C CA . GLY A 1 226 ? -11.258 -43.438 -12.414 1 94.5 226 GLY A CA 1
ATOM 1726 C C . GLY A 1 226 ? -9.773 -43.156 -12.219 1 94.5 226 GLY A C 1
ATOM 1727 O O . GLY A 1 226 ? -9.203 -43.5 -11.18 1 94.5 226 GLY A O 1
ATOM 1728 N N . ASP A 1 227 ? -9.148 -42.469 -13.117 1 95.88 227 ASP A N 1
ATOM 1729 C CA . ASP A 1 227 ? -7.738 -42.125 -13 1 95.88 227 ASP A CA 1
ATOM 1730 C C . ASP A 1 227 ? -7.492 -41.188 -11.82 1 95.88 227 ASP A C 1
ATOM 1732 O O . ASP A 1 227 ? -8.359 -40.406 -11.453 1 95.88 227 ASP A O 1
ATOM 1736 N N . ARG A 1 228 ? -6.297 -41.406 -11.352 1 97.56 228 ARG A N 1
ATOM 1737 C CA . ARG A 1 228 ? -5.859 -40.625 -10.203 1 97.56 228 ARG A CA 1
ATOM 1738 C C . ARG A 1 228 ? -4.586 -39.844 -10.523 1 97.56 228 ARG A C 1
ATOM 1740 O O . ARG A 1 228 ? -3.619 -40.406 -11.039 1 97.56 228 ARG A O 1
ATOM 1747 N N . LEU A 1 229 ? -4.582 -38.562 -10.242 1 98.69 229 LEU A N 1
ATOM 1748 C CA . LEU A 1 229 ? -3.404 -37.719 -10.438 1 98.69 229 LEU A CA 1
ATOM 1749 C C . LEU A 1 229 ? -2.873 -37.219 -9.094 1 98.69 229 LEU A C 1
ATOM 1751 O O . LEU A 1 229 ? -3.465 -36.312 -8.484 1 98.69 229 LEU A O 1
ATOM 1755 N N . PRO A 1 230 ? -1.773 -37.812 -8.594 1 98.75 230 PRO A N 1
ATOM 1756 C CA . PRO A 1 230 ? -1.199 -37.312 -7.34 1 98.75 230 PRO A CA 1
ATOM 1757 C C . PRO A 1 230 ? -0.737 -35.844 -7.434 1 98.75 230 PRO A C 1
ATOM 1759 O O . PRO A 1 230 ? 0.041 -35.5 -8.328 1 98.75 230 PRO A O 1
ATOM 1762 N N . ARG A 1 231 ? -1.289 -34.969 -6.629 1 98.75 231 ARG A N 1
ATOM 1763 C CA . ARG A 1 231 ? -0.952 -33.531 -6.512 1 98.75 231 ARG A CA 1
ATOM 1764 C C . ARG A 1 231 ? -0.999 -33.094 -5.055 1 98.75 231 ARG A C 1
ATOM 1766 O O . ARG A 1 231 ? -1.864 -33.531 -4.293 1 98.75 231 ARG A O 1
ATOM 1773 N N . GLU A 1 232 ? -0.093 -32.219 -4.68 1 98.75 232 GLU A N 1
ATOM 1774 C CA . GLU A 1 232 ? -0.032 -31.703 -3.309 1 98.75 232 GLU A CA 1
ATOM 1775 C C . GLU A 1 232 ? -0.666 -30.312 -3.203 1 98.75 232 GLU A C 1
ATOM 1777 O O . GLU A 1 232 ? -0.882 -29.812 -2.1 1 98.75 232 GLU A O 1
ATOM 1782 N N . GLY A 1 233 ? -0.974 -29.719 -4.301 1 98.75 233 GLY A N 1
ATOM 1783 C CA . GLY A 1 233 ? -1.582 -28.406 -4.332 1 98.75 233 GLY A CA 1
ATOM 1784 C C . GLY A 1 233 ? -2.285 -28.094 -5.641 1 98.75 233 GLY A C 1
ATOM 1785 O O . GLY A 1 233 ? -1.951 -28.672 -6.68 1 98.75 233 GLY A O 1
ATOM 1786 N N . LEU A 1 234 ? -3.268 -27.203 -5.535 1 98.88 234 LEU A N 1
ATOM 1787 C CA . LEU A 1 234 ? -4.094 -26.812 -6.672 1 98.88 234 LEU A CA 1
ATOM 1788 C C . LEU A 1 234 ? -4.254 -25.297 -6.73 1 98.88 234 LEU A C 1
ATOM 1790 O O . LEU A 1 234 ? -4.695 -24.688 -5.758 1 98.88 234 LEU A O 1
ATOM 1794 N N . PHE A 1 235 ? -3.807 -24.703 -7.809 1 98.81 235 PHE A N 1
ATOM 1795 C CA . PHE A 1 235 ? -4.137 -23.297 -8.07 1 98.81 235 PHE A CA 1
ATOM 1796 C C . PHE A 1 235 ? -5.367 -23.203 -8.961 1 98.81 235 PHE A C 1
ATOM 1798 O O . PHE A 1 235 ? -5.52 -23.969 -9.914 1 98.81 235 PHE A O 1
ATOM 1805 N N . LEU A 1 236 ? -6.23 -22.266 -8.617 1 98.5 236 LEU A N 1
ATOM 1806 C CA . LEU A 1 236 ? -7.465 -22.094 -9.375 1 98.5 236 LEU A CA 1
ATOM 1807 C C . LEU A 1 236 ? -7.418 -20.812 -10.203 1 98.5 236 LEU A C 1
ATOM 1809 O O . LEU A 1 236 ? -7.262 -19.719 -9.656 1 98.5 236 LEU A O 1
ATOM 1813 N N . ALA A 1 237 ? -7.516 -20.969 -11.5 1 97 237 ALA A N 1
ATOM 1814 C CA . ALA A 1 237 ? -7.762 -19.828 -12.375 1 97 237 ALA A CA 1
ATOM 1815 C C . ALA A 1 237 ? -9.242 -19.469 -12.406 1 97 237 ALA A C 1
ATOM 1817 O O . ALA A 1 237 ? -9.922 -19.688 -13.414 1 97 237 ALA A O 1
ATOM 1818 N N . THR A 1 238 ? -9.758 -18.906 -11.336 1 91.94 238 THR A N 1
ATOM 1819 C CA . THR A 1 238 ? -11.188 -18.688 -11.203 1 91.94 238 THR A CA 1
ATOM 1820 C C . THR A 1 238 ? -11.516 -17.203 -11.328 1 91.94 238 THR A C 1
ATOM 1822 O O . THR A 1 238 ? -10.719 -16.344 -10.938 1 91.94 238 THR A O 1
ATOM 1825 N N . PRO A 1 239 ? -12.609 -16.953 -11.977 1 92.44 239 PRO A N 1
ATOM 1826 C CA . PRO A 1 239 ? -13.039 -15.547 -12 1 92.44 239 PRO A CA 1
ATOM 1827 C C . PRO A 1 239 ? -13.547 -15.062 -10.648 1 92.44 239 PRO A C 1
ATOM 1829 O O . PRO A 1 239 ? -13.633 -15.844 -9.695 1 92.44 239 PRO A O 1
ATOM 1832 N N . TRP A 1 240 ? -13.648 -13.812 -10.547 1 93.75 240 TRP A N 1
ATOM 1833 C CA . TRP A 1 240 ? -14.258 -13.195 -9.375 1 93.75 240 TRP A CA 1
ATOM 1834 C C . TRP A 1 240 ? -15.336 -12.203 -9.789 1 93.75 240 TRP A C 1
ATOM 1836 O O . TRP A 1 240 ? -15.414 -11.812 -10.953 1 93.75 240 TRP A O 1
ATOM 1846 N N . ARG A 1 241 ? -16.234 -11.898 -8.883 1 94.62 241 ARG A N 1
ATOM 1847 C CA . ARG A 1 241 ? -17.25 -10.867 -9.055 1 94.62 241 ARG A CA 1
ATOM 1848 C C . ARG A 1 241 ? -17.219 -9.867 -7.902 1 94.62 241 ARG A C 1
ATOM 1850 O O . ARG A 1 241 ? -16.719 -10.18 -6.82 1 94.62 241 ARG A O 1
ATOM 1857 N N . GLN A 1 242 ? -17.766 -8.664 -8.18 1 96.88 242 GLN A N 1
ATOM 1858 C CA . GLN A 1 242 ? -17.906 -7.703 -7.09 1 96.88 242 GLN A CA 1
ATOM 1859 C C . GLN A 1 242 ? -18.688 -8.312 -5.926 1 96.88 242 GLN A C 1
ATOM 1861 O O . GLN A 1 242 ? -19.672 -9.039 -6.137 1 96.88 242 GLN A O 1
ATOM 1866 N N . ARG A 1 243 ? -18.281 -8.047 -4.734 1 96.81 243 ARG A N 1
ATOM 1867 C CA . ARG A 1 243 ? -18.969 -8.586 -3.561 1 96.81 243 ARG A CA 1
ATOM 1868 C C . ARG A 1 243 ? -20.422 -8.125 -3.521 1 96.81 243 ARG A C 1
ATOM 1870 O O . ARG A 1 243 ? -21.297 -8.875 -3.105 1 96.81 243 ARG A O 1
ATOM 1877 N N . CYS A 1 244 ? -20.656 -6.832 -3.898 1 95.06 244 CYS A N 1
ATOM 1878 C CA . CYS A 1 244 ? -22.016 -6.273 -3.936 1 95.06 244 CYS A CA 1
ATOM 1879 C C . CYS A 1 244 ? -22.141 -5.23 -5.039 1 95.06 244 CYS A C 1
ATOM 1881 O O . CYS A 1 244 ? -21.172 -4.965 -5.762 1 95.06 244 CYS A O 1
ATOM 1883 N N . ASP A 1 245 ? -23.359 -4.676 -5.148 1 96.38 245 ASP A N 1
ATOM 1884 C CA . ASP A 1 245 ? -23.625 -3.818 -6.301 1 96.38 245 ASP A CA 1
ATOM 1885 C C . ASP A 1 245 ? -23.656 -2.346 -5.895 1 96.38 245 ASP A C 1
ATOM 1887 O O . ASP A 1 245 ? -24.141 -1.5 -6.645 1 96.38 245 ASP A O 1
ATOM 1891 N N . LEU A 1 246 ? -23.094 -1.974 -4.766 1 98.25 246 LEU A N 1
ATOM 1892 C CA . LEU A 1 246 ? -23.188 -0.614 -4.246 1 98.25 246 LEU A CA 1
ATOM 1893 C C . LEU A 1 246 ? -22.516 0.378 -5.191 1 98.25 246 LEU A C 1
ATOM 1895 O O . LEU A 1 246 ? -23.047 1.462 -5.441 1 98.25 246 LEU A O 1
ATOM 1899 N N . ALA A 1 247 ? -21.328 0.018 -5.688 1 98 247 ALA A N 1
ATOM 1900 C CA . ALA A 1 247 ? -20.625 0.929 -6.59 1 98 247 ALA A CA 1
ATOM 1901 C C . ALA A 1 247 ? -21.469 1.219 -7.832 1 98 247 ALA A C 1
ATOM 1903 O O . ALA A 1 247 ? -21.625 2.377 -8.219 1 98 247 ALA A O 1
ATOM 1904 N N . GLU A 1 248 ? -21.984 0.176 -8.398 1 96.75 248 GLU A N 1
ATOM 1905 C CA . GLU A 1 248 ? -22.828 0.32 -9.586 1 96.75 248 GLU A CA 1
ATOM 1906 C C . GLU A 1 248 ? -24.094 1.094 -9.273 1 96.75 248 GLU A C 1
ATOM 1908 O O . GLU A 1 248 ? -24.516 1.953 -10.055 1 96.75 248 GLU A O 1
ATOM 1913 N N . ALA A 1 249 ? -24.688 0.778 -8.18 1 97.69 249 ALA A N 1
ATOM 1914 C CA . ALA A 1 249 ? -25.922 1.435 -7.773 1 97.69 249 ALA A CA 1
ATOM 1915 C C . ALA A 1 249 ? -25.719 2.934 -7.578 1 97.69 249 ALA A C 1
ATOM 1917 O O . ALA A 1 249 ? -26.625 3.732 -7.824 1 97.69 249 ALA A O 1
ATOM 1918 N N . LEU A 1 250 ? -24.531 3.303 -7.195 1 98.25 250 LEU A N 1
ATOM 1919 C CA . LEU A 1 250 ? -24.219 4.703 -6.926 1 98.25 250 LEU A CA 1
ATOM 1920 C C . LEU A 1 250 ? -23.766 5.414 -8.195 1 98.25 250 LEU A C 1
ATOM 1922 O O . LEU A 1 250 ? -23.484 6.613 -8.18 1 98.25 250 LEU A O 1
ATOM 1926 N N . GLY A 1 251 ? -23.594 4.645 -9.297 1 97.12 251 GLY A N 1
ATOM 1927 C CA . GLY A 1 251 ? -23.328 5.266 -10.586 1 97.12 251 GLY A CA 1
ATOM 1928 C C . GLY A 1 251 ? -21.875 5.227 -10.977 1 97.12 251 GLY A C 1
ATOM 1929 O O . GLY A 1 251 ? -21.453 5.926 -11.906 1 97.12 251 GLY A O 1
ATOM 1930 N N . CYS A 1 252 ? -21.062 4.457 -10.32 1 97.38 252 CYS A N 1
ATOM 1931 C CA . CYS A 1 252 ? -19.656 4.332 -10.695 1 97.38 252 CYS A CA 1
ATOM 1932 C C . CYS A 1 252 ? -19.516 3.691 -12.078 1 97.38 252 CYS A C 1
ATOM 1934 O O . CYS A 1 252 ? -20.266 2.764 -12.406 1 97.38 252 CYS A O 1
ATOM 1936 N N . GLU A 1 253 ? -18.531 4.195 -12.812 1 96.62 253 GLU A N 1
ATOM 1937 C CA . GLU A 1 253 ? -18.156 3.51 -14.047 1 96.62 253 GLU A CA 1
ATOM 1938 C C . GLU A 1 253 ? -17.406 2.217 -13.758 1 96.62 253 GLU A C 1
ATOM 1940 O O . GLU A 1 253 ? -16.547 2.182 -12.883 1 96.62 253 GLU A O 1
ATOM 1945 N N . MET A 1 254 ? -17.797 1.22 -14.469 1 94.75 254 MET A N 1
ATOM 1946 C CA . MET A 1 254 ? -17.141 -0.072 -14.305 1 94.75 254 MET A CA 1
ATOM 1947 C C . MET A 1 254 ? -16.172 -0.331 -15.453 1 94.75 254 MET A C 1
ATOM 1949 O O . MET A 1 254 ? -16.375 0.152 -16.562 1 94.75 254 MET A O 1
ATOM 1953 N N . THR A 1 255 ? -15.109 -1.088 -15.156 1 91.56 255 THR A N 1
ATOM 1954 C CA . THR A 1 255 ? -14.141 -1.439 -16.188 1 91.56 255 THR A CA 1
ATOM 1955 C C . THR A 1 255 ? -14.539 -2.738 -16.875 1 91.56 255 THR A C 1
ATOM 1957 O O . THR A 1 255 ? -15.469 -3.418 -16.453 1 91.56 255 THR A O 1
ATOM 1960 N N . GLU A 1 256 ? -13.75 -3.092 -17.906 1 87.19 256 GLU A N 1
ATOM 1961 C CA . GLU A 1 256 ? -13.977 -4.332 -18.641 1 87.19 256 GLU A CA 1
ATOM 1962 C C . GLU A 1 256 ? -13.641 -5.551 -17.781 1 87.19 256 GLU A C 1
ATOM 1964 O O . GLU A 1 256 ? -14.055 -6.668 -18.094 1 87.19 256 GLU A O 1
ATOM 1969 N N . HIS A 1 257 ? -13.031 -5.34 -16.734 1 85.44 257 HIS A N 1
ATOM 1970 C CA . HIS A 1 257 ? -12.641 -6.422 -15.828 1 85.44 257 HIS A CA 1
ATOM 1971 C C . HIS A 1 257 ? -13.562 -6.484 -14.609 1 85.44 257 HIS A C 1
ATOM 1973 O O . HIS A 1 257 ? -13.211 -7.082 -13.594 1 85.44 257 HIS A O 1
ATOM 1979 N N . ASP A 1 258 ? -14.648 -5.742 -14.672 1 87.44 258 ASP A N 1
ATOM 1980 C CA . ASP A 1 258 ? -15.703 -5.746 -13.656 1 87.44 258 ASP A CA 1
ATOM 1981 C C . ASP A 1 258 ? -15.203 -5.148 -12.344 1 87.44 258 ASP A C 1
ATOM 1983 O O . ASP A 1 258 ? -15.531 -5.645 -11.266 1 87.44 258 ASP A O 1
ATOM 1987 N N . THR A 1 259 ? -14.305 -4.234 -12.477 1 91.19 259 THR A N 1
ATOM 1988 C CA . THR A 1 259 ? -13.898 -3.414 -11.344 1 91.19 259 THR A CA 1
ATOM 1989 C C . THR A 1 259 ? -14.422 -1.988 -11.484 1 91.19 259 THR A C 1
ATOM 1991 O O . THR A 1 259 ? -14.734 -1.547 -12.594 1 91.19 259 THR A O 1
ATOM 1994 N N . ALA A 1 260 ? -14.586 -1.388 -10.391 1 93.75 260 ALA A N 1
ATOM 1995 C CA . ALA A 1 260 ? -15 0.013 -10.445 1 93.75 260 ALA A CA 1
ATOM 1996 C C . ALA A 1 260 ? -13.82 0.916 -10.805 1 93.75 260 ALA A C 1
ATOM 1998 O O . ALA A 1 260 ? -12.727 0.767 -10.258 1 93.75 260 ALA A O 1
ATOM 1999 N N . ARG A 1 261 ? -14.055 1.81 -11.711 1 94.44 261 ARG A N 1
ATOM 2000 C CA . ARG A 1 261 ? -12.992 2.682 -12.203 1 94.44 261 ARG A CA 1
ATOM 2001 C C . ARG A 1 261 ? -12.586 3.701 -11.141 1 94.44 261 ARG A C 1
ATOM 2003 O O . ARG A 1 261 ? -13.438 4.348 -10.531 1 94.44 261 ARG A O 1
ATOM 2010 N N . THR A 1 262 ? -11.297 3.818 -10.953 1 94.56 262 THR A N 1
ATOM 2011 C CA . THR A 1 262 ? -10.766 4.785 -10 1 94.56 262 THR A CA 1
ATOM 2012 C C . THR A 1 262 ? -9.859 5.797 -10.703 1 94.56 262 THR A C 1
ATOM 2014 O O . THR A 1 262 ? -9.258 5.488 -11.727 1 94.56 262 THR A O 1
ATOM 2017 N N . GLY A 1 263 ? -9.836 6.965 -10.195 1 91.75 263 GLY A N 1
ATOM 2018 C CA . GLY A 1 263 ? -8.906 8 -10.633 1 91.75 263 GLY A CA 1
ATOM 2019 C C . GLY A 1 263 ? -7.785 8.25 -9.648 1 91.75 263 GLY A C 1
ATOM 2020 O O . GLY A 1 263 ? -7.324 7.32 -8.977 1 91.75 263 GLY A O 1
ATOM 2021 N N . ARG A 1 264 ? -7.305 9.492 -9.641 1 91.88 264 ARG A N 1
ATOM 2022 C CA . ARG A 1 264 ? -6.227 9.891 -8.742 1 91.88 264 ARG A CA 1
ATOM 2023 C C . ARG A 1 264 ? -6.66 9.758 -7.285 1 91.88 264 ARG A C 1
ATOM 2025 O O . ARG A 1 264 ? -7.789 10.102 -6.934 1 91.88 264 ARG A O 1
ATOM 2032 N N . HIS A 1 265 ? -5.801 9.188 -6.5 1 96.38 265 HIS A N 1
ATOM 2033 C CA . HIS A 1 265 ? -5.98 9.07 -5.059 1 96.38 265 HIS A CA 1
ATOM 2034 C C . HIS A 1 265 ? -7.25 8.305 -4.723 1 96.38 265 HIS A C 1
ATOM 2036 O O . HIS A 1 265 ? -7.98 8.672 -3.801 1 96.38 265 HIS A O 1
ATOM 2042 N N . GLU A 1 266 ? -7.668 7.391 -5.566 1 97.69 266 GLU A N 1
ATOM 2043 C CA . GLU A 1 266 ? -8.719 6.41 -5.312 1 97.69 266 GLU A CA 1
ATOM 2044 C C . GLU A 1 266 ? -10.102 7.035 -5.453 1 97.69 266 GLU A C 1
ATOM 2046 O O . GLU A 1 266 ? -11.094 6.484 -4.961 1 97.69 266 GLU A O 1
ATOM 2051 N N . ALA A 1 267 ? -10.18 8.203 -6.051 1 98.12 267 ALA A N 1
ATOM 2052 C CA . ALA A 1 267 ? -11.484 8.812 -6.316 1 98.12 267 ALA A CA 1
ATOM 2053 C C . ALA A 1 267 ? -12.258 8 -7.352 1 98.12 267 ALA A C 1
ATOM 2055 O O . ALA A 1 267 ? -11.688 7.531 -8.336 1 98.12 267 ALA A O 1
ATOM 2056 N N . SER A 1 268 ? -13.586 7.816 -7.062 1 97.75 268 SER A N 1
ATOM 2057 C CA . SER A 1 268 ? -14.445 7.223 -8.078 1 97.75 268 SER A CA 1
ATOM 2058 C C . SER A 1 268 ? -14.891 8.258 -9.102 1 97.75 268 SER A C 1
ATOM 2060 O O . SER A 1 268 ? -14.336 9.359 -9.164 1 97.75 268 SER A O 1
ATOM 2062 N N . THR A 1 269 ? -15.773 7.863 -9.992 1 97.12 269 THR A N 1
ATOM 2063 C CA . THR A 1 269 ? -16.359 8.789 -10.961 1 97.12 269 THR A CA 1
ATOM 2064 C C . THR A 1 269 ? -17.5 9.578 -10.328 1 97.12 269 THR A C 1
ATOM 2066 O O . THR A 1 269 ? -18.078 10.469 -10.961 1 97.12 269 THR A O 1
ATOM 2069 N N . VAL A 1 270 ? -17.875 9.266 -9.094 1 97.81 270 VAL A N 1
ATOM 2070 C CA . VAL A 1 270 ? -18.922 9.953 -8.344 1 97.81 270 VAL A CA 1
ATOM 2071 C C . VAL A 1 270 ? -18.297 10.836 -7.27 1 97.81 270 VAL A C 1
ATOM 2073 O O . VAL A 1 270 ? -17.594 10.344 -6.383 1 97.81 270 VAL A O 1
ATOM 2076 N N . PRO A 1 271 ? -18.547 12.156 -7.305 1 97.25 271 PRO A N 1
ATOM 2077 C CA . PRO A 1 271 ? -17.938 13.055 -6.312 1 97.25 271 PRO A CA 1
ATOM 2078 C C . PRO A 1 271 ? -18.234 12.633 -4.875 1 97.25 271 PRO A C 1
ATOM 2080 O O . PRO A 1 271 ? -19.375 12.312 -4.543 1 97.25 271 PRO A O 1
ATOM 2083 N N . GLY A 1 272 ? -17.188 12.539 -4.043 1 98 272 GLY A N 1
ATOM 2084 C CA . GLY A 1 272 ? -17.344 12.211 -2.635 1 98 272 GLY A CA 1
ATOM 2085 C C . GLY A 1 272 ? -17.266 10.719 -2.359 1 98 272 GLY A C 1
ATOM 2086 O O . GLY A 1 272 ? -17.25 10.297 -1.202 1 98 272 GLY A O 1
ATOM 2087 N N . LEU A 1 273 ? -17.234 9.945 -3.453 1 98.75 273 LEU A N 1
ATOM 2088 C CA . LEU A 1 273 ? -17.172 8.492 -3.359 1 98.75 273 LEU A CA 1
ATOM 2089 C C . LEU A 1 273 ? -15.773 7.992 -3.736 1 98.75 273 LEU A C 1
ATOM 2091 O O . LEU A 1 273 ? -15.25 8.344 -4.797 1 98.75 273 LEU A O 1
ATOM 2095 N N . TYR A 1 274 ? -15.195 7.219 -2.875 1 98.88 274 TYR A N 1
ATOM 2096 C CA . TYR A 1 274 ? -13.867 6.645 -3.1 1 98.88 274 TYR A CA 1
ATOM 2097 C C . TYR A 1 274 ? -13.922 5.121 -3.062 1 98.88 274 TYR A C 1
ATOM 2099 O O . TYR A 1 274 ? -14.812 4.539 -2.445 1 98.88 274 TYR A O 1
ATOM 2107 N N . LEU A 1 275 ? -13.031 4.535 -3.789 1 98.69 275 LEU A N 1
ATOM 2108 C CA . LEU A 1 275 ? -12.938 3.086 -3.91 1 98.69 275 LEU A CA 1
ATOM 2109 C C . LEU A 1 275 ? -11.555 2.596 -3.475 1 98.69 275 LEU A C 1
ATOM 2111 O O . LEU A 1 275 ? -10.539 3.205 -3.818 1 98.69 275 LEU A O 1
ATOM 2115 N N . ALA A 1 276 ? -11.516 1.473 -2.691 1 98.5 276 ALA A N 1
ATOM 2116 C CA . ALA A 1 276 ? -10.227 0.956 -2.219 1 98.5 276 ALA A CA 1
ATOM 2117 C C . ALA A 1 276 ? -10.258 -0.565 -2.102 1 98.5 276 ALA A C 1
ATOM 2119 O O . ALA A 1 276 ? -11.25 -1.139 -1.644 1 98.5 276 ALA A O 1
ATOM 2120 N N . GLY A 1 277 ? -9.125 -1.168 -2.418 1 97.75 277 GLY A N 1
ATOM 2121 C CA . GLY A 1 277 ? -9.031 -2.619 -2.373 1 97.75 277 GLY A CA 1
ATOM 2122 C C . GLY A 1 277 ? -9.438 -3.283 -3.674 1 97.75 277 GLY A C 1
ATOM 2123 O O . GLY A 1 277 ? -9.391 -2.662 -4.738 1 97.75 277 GLY A O 1
ATOM 2124 N N . ASP A 1 278 ? -9.859 -4.508 -3.588 1 96.56 278 ASP A N 1
ATOM 2125 C CA . ASP A 1 278 ? -10.086 -5.34 -4.77 1 96.56 278 ASP A CA 1
ATOM 2126 C C . ASP A 1 278 ? -11.25 -4.809 -5.598 1 96.56 278 ASP A C 1
ATOM 2128 O O . ASP A 1 278 ? -11.359 -5.109 -6.789 1 96.56 278 ASP A O 1
ATOM 2132 N N . ILE A 1 279 ? -12.062 -4.016 -4.996 1 97.12 279 ILE A N 1
ATOM 2133 C CA . ILE A 1 279 ? -13.164 -3.418 -5.738 1 97.12 279 ILE A CA 1
ATOM 2134 C C . ILE A 1 279 ? -12.609 -2.555 -6.871 1 97.12 279 ILE A C 1
ATOM 2136 O O . ILE A 1 279 ? -13.25 -2.412 -7.918 1 97.12 279 ILE A O 1
ATOM 2140 N N . ALA A 1 280 ? -11.477 -1.873 -6.68 1 92.81 280 ALA A N 1
ATOM 2141 C CA . ALA A 1 280 ? -10.906 -0.878 -7.582 1 92.81 280 ALA A CA 1
ATOM 2142 C C . ALA A 1 280 ? -9.898 -1.52 -8.539 1 92.81 280 ALA A C 1
ATOM 2144 O O . ALA A 1 280 ? -9.406 -0.865 -9.461 1 92.81 280 ALA A O 1
ATOM 2145 N N . GLY A 1 281 ? -9.57 -2.74 -8.359 1 86.31 281 GLY A N 1
ATOM 2146 C CA . GLY A 1 281 ? -8.641 -3.42 -9.25 1 86.31 281 GLY A CA 1
ATOM 2147 C C . GLY A 1 281 ? -7.195 -3.307 -8.797 1 86.31 281 GLY A C 1
ATOM 2148 O O . GLY A 1 281 ? -6.922 -3.027 -7.629 1 86.31 281 GLY A O 1
ATOM 2149 N N . GLY A 1 282 ? -6.227 -3.654 -9.766 1 85.94 282 GLY A N 1
ATOM 2150 C CA . GLY A 1 282 ? -4.816 -3.752 -9.438 1 85.94 282 GLY A CA 1
ATOM 2151 C C . GLY A 1 282 ? -4.422 -5.109 -8.891 1 85.94 282 GLY A C 1
ATOM 2152 O O . GLY A 1 282 ? -5.223 -6.051 -8.914 1 85.94 282 GLY A O 1
ATOM 2153 N N . TYR A 1 283 ? -3.152 -5.129 -8.484 1 93 283 TYR A N 1
ATOM 2154 C CA . TYR A 1 283 ? -2.732 -6.387 -7.879 1 93 283 TYR A CA 1
ATOM 2155 C C . TYR A 1 283 ? -3.479 -6.641 -6.574 1 93 283 TYR A C 1
ATOM 2157 O O . TYR A 1 283 ? -3.574 -5.754 -5.727 1 93 283 TYR A O 1
ATOM 2165 N N . GLN A 1 284 ? -3.973 -7.758 -6.543 1 95.12 284 GLN A N 1
ATOM 2166 C CA . GLN A 1 284 ? -4.805 -8.117 -5.398 1 95.12 284 GLN A CA 1
ATOM 2167 C C . GLN A 1 284 ? -3.955 -8.656 -4.254 1 95.12 284 GLN A C 1
ATOM 2169 O O . GLN A 1 284 ? -3.986 -9.852 -3.961 1 95.12 284 GLN A O 1
ATOM 2174 N N . LEU A 1 285 ? -3.225 -7.824 -3.623 1 98.06 285 LEU A N 1
ATOM 2175 C CA . LEU A 1 285 ? -2.412 -8.07 -2.436 1 98.06 285 LEU A CA 1
ATOM 2176 C C . LEU A 1 285 ? -2.906 -7.234 -1.259 1 98.06 285 LEU A C 1
ATOM 2178 O O . LEU A 1 285 ? -3.303 -6.078 -1.435 1 98.06 285 LEU A O 1
ATOM 2182 N N . ALA A 1 286 ? -2.818 -7.801 -0.082 1 98.38 286 ALA A N 1
ATOM 2183 C CA . ALA A 1 286 ? -3.322 -7.129 1.111 1 98.38 286 ALA A CA 1
ATOM 2184 C C . ALA A 1 286 ? -2.613 -5.793 1.328 1 98.38 286 ALA A C 1
ATOM 2186 O O . ALA A 1 286 ? -3.244 -4.805 1.705 1 98.38 286 ALA A O 1
ATOM 2187 N N . ILE A 1 287 ? -1.299 -5.707 1.067 1 98.75 287 ILE A N 1
ATOM 2188 C CA . ILE A 1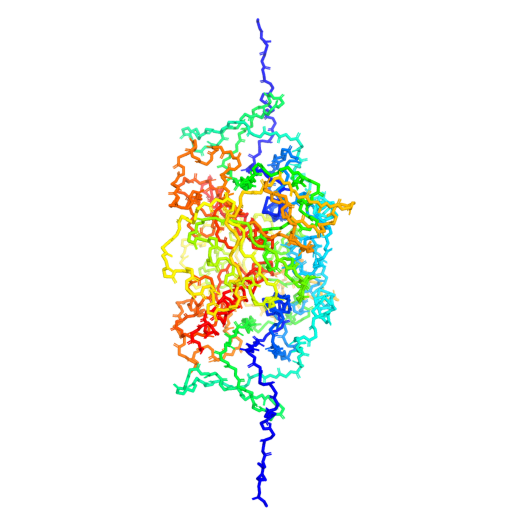 287 ? -0.525 -4.492 1.291 1 98.75 287 ILE A CA 1
ATOM 2189 C C . ILE A 1 287 ? -0.958 -3.416 0.3 1 98.75 287 ILE A C 1
ATOM 2191 O O . ILE A 1 287 ? -0.97 -2.227 0.63 1 98.75 287 ILE A O 1
ATOM 2195 N N . VAL A 1 288 ? -1.296 -3.826 -0.918 1 98.56 288 VAL A N 1
ATOM 2196 C CA . VAL A 1 288 ? -1.782 -2.896 -1.933 1 98.56 288 VAL A CA 1
ATOM 2197 C C . VAL A 1 288 ? -3.16 -2.371 -1.535 1 98.56 288 VAL A C 1
ATOM 2199 O O . VAL A 1 288 ? -3.414 -1.165 -1.597 1 98.56 288 VAL A O 1
ATOM 2202 N N . ALA A 1 289 ? -3.994 -3.283 -1.087 1 98.62 289 ALA A N 1
ATOM 2203 C CA . ALA A 1 289 ? -5.32 -2.885 -0.618 1 98.62 289 ALA A CA 1
ATOM 2204 C C . ALA A 1 289 ? -5.219 -1.888 0.533 1 98.62 289 ALA A C 1
ATOM 2206 O O . ALA A 1 289 ? -5.918 -0.873 0.546 1 98.62 289 ALA A O 1
ATOM 2207 N N . ALA A 1 290 ? -4.379 -2.162 1.474 1 98.88 290 ALA A N 1
ATOM 2208 C CA . ALA A 1 290 ? -4.199 -1.274 2.621 1 98.88 290 ALA A CA 1
ATOM 2209 C C . ALA A 1 290 ? -3.746 0.113 2.176 1 98.88 290 ALA A C 1
ATOM 2211 O O . ALA A 1 290 ? -4.234 1.125 2.684 1 98.88 290 ALA A O 1
ATOM 2212 N N . ALA A 1 291 ? -2.82 0.136 1.255 1 98.62 291 ALA A N 1
ATOM 2213 C CA . ALA A 1 291 ? -2.322 1.412 0.748 1 98.62 291 ALA A CA 1
ATOM 2214 C C . ALA A 1 291 ? -3.428 2.189 0.039 1 98.62 291 ALA A C 1
ATOM 2216 O O . ALA A 1 291 ? -3.5 3.416 0.146 1 98.62 291 ALA A O 1
ATOM 2217 N N . GLN A 1 292 ? -4.227 1.463 -0.739 1 98.5 292 GLN A N 1
ATOM 2218 C CA . GLN A 1 292 ? -5.355 2.111 -1.396 1 98.5 292 GLN A CA 1
ATOM 2219 C C . GLN A 1 292 ? -6.316 2.713 -0.374 1 98.5 292 GLN A C 1
ATOM 2221 O O . GLN A 1 292 ? -6.812 3.826 -0.562 1 98.5 292 GLN A O 1
ATOM 2226 N N . GLY A 1 293 ? -6.547 1.974 0.691 1 98.88 293 GLY A N 1
ATOM 2227 C CA . GLY A 1 293 ? -7.375 2.494 1.768 1 98.88 293 GLY A CA 1
ATOM 2228 C C . GLY A 1 293 ? -6.812 3.754 2.396 1 98.88 293 GLY A C 1
ATOM 2229 O O . GLY A 1 293 ? -7.535 4.73 2.594 1 98.88 293 GLY A O 1
ATOM 2230 N N . ALA A 1 294 ? -5.539 3.734 2.709 1 98.94 294 ALA A N 1
ATOM 2231 C CA . ALA A 1 294 ? -4.871 4.898 3.283 1 98.94 294 ALA A CA 1
ATOM 2232 C C . ALA A 1 294 ? -4.949 6.094 2.338 1 98.94 294 ALA A C 1
ATOM 2234 O O . ALA A 1 294 ? -5.238 7.215 2.766 1 98.94 294 ALA A O 1
ATOM 2235 N N . THR A 1 295 ? -4.703 5.824 1.111 1 98.75 295 THR A N 1
ATOM 2236 C CA . THR A 1 295 ? -4.73 6.863 0.089 1 98.75 295 THR A CA 1
ATOM 2237 C C . THR A 1 295 ? -6.113 7.504 0.005 1 98.75 295 THR A C 1
ATOM 2239 O O . THR A 1 295 ? -6.234 8.727 0.015 1 98.75 295 THR A O 1
ATOM 2242 N N . ALA A 1 296 ? -7.117 6.664 -0.058 1 98.88 296 ALA A N 1
ATOM 2243 C CA . ALA A 1 296 ? -8.484 7.168 -0.102 1 98.88 296 ALA A CA 1
ATOM 2244 C C . ALA A 1 296 ? -8.789 8.031 1.116 1 98.88 296 ALA A C 1
ATOM 2246 O O . ALA A 1 296 ? -9.422 9.094 0.995 1 98.88 296 ALA A O 1
ATOM 2247 N N . ALA A 1 297 ? -8.359 7.621 2.252 1 98.94 297 ALA A N 1
ATOM 2248 C CA . ALA A 1 297 ? -8.641 8.312 3.506 1 98.94 297 ALA A CA 1
ATOM 2249 C C . ALA A 1 297 ? -7.973 9.688 3.531 1 98.94 297 ALA A C 1
ATOM 2251 O O . ALA A 1 297 ? -8.578 10.672 3.959 1 98.94 297 ALA A O 1
ATOM 2252 N N . VAL A 1 298 ? -6.734 9.75 3.08 1 98.81 298 VAL A N 1
ATOM 2253 C CA . VAL A 1 298 ? -6.047 11.039 3.025 1 98.81 298 VAL A CA 1
ATOM 2254 C C . VAL A 1 298 ? -6.793 11.984 2.092 1 98.81 298 VAL A C 1
ATOM 2256 O O . VAL A 1 298 ? -7 13.156 2.42 1 98.81 298 VAL A O 1
ATOM 2259 N N . ALA A 1 299 ? -7.195 11.461 0.966 1 98.62 299 ALA A N 1
ATOM 2260 C CA . ALA A 1 299 ? -7.93 12.273 -0.004 1 98.62 299 ALA A CA 1
ATOM 2261 C C . ALA A 1 299 ? -9.242 12.773 0.583 1 98.62 299 ALA A C 1
ATOM 2263 O O . ALA A 1 299 ? -9.602 13.945 0.42 1 98.62 299 ALA A O 1
ATOM 2264 N N . VAL A 1 300 ? -9.93 11.93 1.233 1 98.62 300 VAL A N 1
ATOM 2265 C CA . VAL A 1 300 ? -11.203 12.273 1.868 1 98.62 300 VAL A CA 1
ATOM 2266 C C . VAL A 1 300 ? -10.977 13.383 2.896 1 98.62 300 VAL A C 1
ATOM 2268 O O . VAL A 1 300 ? -11.703 14.375 2.916 1 98.62 300 VAL A O 1
ATOM 2271 N N . ASN A 1 301 ? -9.992 13.188 3.758 1 98.56 301 ASN A N 1
ATOM 2272 C CA . ASN A 1 301 ? -9.695 14.195 4.766 1 98.56 301 ASN A CA 1
ATOM 2273 C C . ASN A 1 301 ? -9.383 15.547 4.129 1 98.56 301 ASN A C 1
ATOM 2275 O O . ASN A 1 301 ? -9.852 16.578 4.598 1 98.56 301 ASN A O 1
ATOM 2279 N N . THR A 1 302 ? -8.602 15.516 3.09 1 97.38 302 THR A N 1
ATOM 2280 C CA . THR A 1 302 ? -8.234 16.734 2.383 1 97.38 302 THR A CA 1
ATOM 2281 C C . THR A 1 302 ? -9.477 17.438 1.85 1 97.38 302 THR A C 1
ATOM 2283 O O . THR A 1 302 ? -9.617 18.656 1.996 1 97.38 302 THR A O 1
ATOM 2286 N N . GLU A 1 303 ? -10.367 16.703 1.257 1 97.12 303 GLU A N 1
ATOM 2287 C CA . GLU A 1 303 ? -11.594 17.281 0.716 1 97.12 303 GLU A CA 1
ATOM 2288 C C . GLU A 1 303 ? -12.469 17.859 1.827 1 97.12 303 GLU A C 1
ATOM 2290 O O . GLU A 1 303 ? -13.07 18.922 1.667 1 97.12 303 GLU A O 1
ATOM 2295 N N . LEU A 1 304 ? -12.555 17.141 2.891 1 97.5 304 LEU A N 1
ATOM 2296 C CA . LEU A 1 304 ? -13.375 17.594 4.008 1 97.5 304 LEU A CA 1
ATOM 2297 C C . LEU A 1 304 ? -12.82 18.891 4.59 1 97.5 304 LEU A C 1
ATOM 2299 O O . LEU A 1 304 ? -13.578 19.781 4.98 1 97.5 304 LEU A O 1
ATOM 2303 N N . ILE A 1 305 ? -11.523 19 4.656 1 96.5 305 ILE A N 1
ATOM 2304 C CA . ILE A 1 305 ? -10.898 20.234 5.121 1 96.5 305 ILE A CA 1
ATOM 2305 C C . ILE A 1 305 ? -11.234 21.375 4.168 1 96.5 305 ILE A C 1
ATOM 2307 O O . ILE A 1 305 ? -11.609 22.469 4.605 1 96.5 305 ILE A O 1
ATOM 2311 N N . ARG A 1 306 ? -11.141 21.094 2.918 1 93.94 306 ARG A N 1
ATOM 2312 C CA . ARG A 1 306 ? -11.445 22.109 1.912 1 93.94 306 ARG A CA 1
ATOM 2313 C C . ARG A 1 306 ? -12.906 22.531 1.997 1 93.94 306 ARG A C 1
ATOM 2315 O O . ARG A 1 306 ? -13.219 23.719 1.877 1 93.94 306 ARG A O 1
ATOM 2322 N N . ASP A 1 307 ? -13.773 21.609 2.17 1 90.25 307 ASP A N 1
ATOM 2323 C CA . ASP A 1 307 ? -15.203 21.891 2.305 1 90.25 307 ASP A CA 1
ATOM 2324 C C . ASP A 1 307 ? -15.469 22.766 3.531 1 90.25 307 ASP A C 1
ATOM 2326 O O . ASP A 1 307 ? -16.328 23.641 3.498 1 90.25 307 ASP A O 1
ATOM 2330 N N . GLY A 1 308 ? -14.758 22.469 4.609 1 84.81 308 GLY A N 1
ATOM 2331 C CA . GLY A 1 308 ? -14.93 23.234 5.836 1 84.81 308 GLY A CA 1
ATOM 2332 C C . GLY A 1 308 ? -14.445 24.672 5.715 1 84.81 308 GLY A C 1
ATOM 2333 O O . GLY A 1 308 ? -14.93 25.547 6.43 1 84.81 308 GLY A O 1
ATOM 2334 N N . LEU A 1 309 ? -13.562 24.844 4.824 1 77.38 309 LEU A N 1
ATOM 2335 C CA . LEU A 1 309 ? -12.992 26.172 4.633 1 77.38 309 LEU A CA 1
ATOM 2336 C C . LEU A 1 309 ? -13.914 27.031 3.777 1 77.38 309 LEU A C 1
ATOM 2338 O O . LEU A 1 309 ? -13.773 28.25 3.748 1 77.38 309 LEU A O 1
ATOM 2342 N N . ARG A 1 310 ? -14.727 26.422 3.072 1 67.56 310 ARG A N 1
ATOM 2343 C CA . ARG A 1 310 ? -15.672 27.156 2.232 1 67.56 310 ARG A CA 1
ATOM 2344 C C . ARG A 1 310 ? -16.859 27.656 3.051 1 67.56 310 ARG A C 1
ATOM 2346 O O . ARG A 1 310 ? -17.5 28.641 2.674 1 67.56 310 ARG A O 1
ATOM 2353 N N . ASP A 1 311 ? -17.094 27.062 4.145 1 57.28 311 ASP A N 1
ATOM 2354 C CA . ASP A 1 311 ? -18.219 27.469 4.98 1 57.28 311 ASP A CA 1
ATOM 2355 C C . ASP A 1 311 ? -17.797 28.594 5.941 1 57.28 311 ASP A C 1
ATOM 2357 O O . ASP A 1 311 ? -18.578 29.5 6.219 1 57.28 311 ASP A O 1
ATOM 2361 N N . MET B 1 1 ? 49.281 -3.98 -13.414 1 25.14 1 MET B N 1
ATOM 2362 C CA . MET B 1 1 ? 49.031 -5.293 -14.008 1 25.14 1 MET B CA 1
ATOM 2363 C C . MET B 1 1 ? 47.75 -5.887 -13.5 1 25.14 1 MET B C 1
ATOM 2365 O O . MET B 1 1 ? 47.188 -5.434 -12.484 1 25.14 1 MET B O 1
ATOM 2369 N N . ALA B 1 2 ? 47.312 -7.203 -13.594 1 28.27 2 ALA B N 1
ATOM 2370 C CA . ALA B 1 2 ? 45.906 -7.621 -13.508 1 28.27 2 ALA B CA 1
ATOM 2371 C C . ALA B 1 2 ? 45.25 -7.109 -12.219 1 28.27 2 ALA B C 1
ATOM 2373 O O . ALA B 1 2 ? 45.562 -7.617 -11.133 1 28.27 2 ALA B O 1
ATOM 2374 N N . ASP B 1 3 ? 45.156 -5.895 -11.828 1 29.03 3 ASP B N 1
ATOM 2375 C CA . ASP B 1 3 ? 44.375 -5.461 -10.688 1 29.03 3 ASP B CA 1
ATOM 2376 C C . ASP B 1 3 ? 42.875 -5.68 -10.938 1 29.03 3 ASP B C 1
ATOM 2378 O O . ASP B 1 3 ? 42.25 -4.91 -11.664 1 29.03 3 ASP B O 1
ATOM 2382 N N . PRO B 1 4 ? 42.281 -6.836 -11.523 1 32.59 4 PRO B N 1
ATOM 2383 C CA . PRO B 1 4 ? 41.031 -7.348 -12.102 1 32.59 4 PRO B CA 1
ATOM 2384 C C . PRO B 1 4 ? 39.844 -7.223 -11.148 1 32.59 4 PRO B C 1
ATOM 2386 O O . PRO B 1 4 ? 39.844 -7.809 -10.062 1 32.59 4 PRO B O 1
ATOM 2389 N N . ARG B 1 5 ? 39.188 -6.012 -10.852 1 38.28 5 ARG B N 1
ATOM 2390 C CA . ARG B 1 5 ? 38 -5.664 -10.078 1 38.28 5 ARG B CA 1
ATOM 2391 C C . ARG B 1 5 ? 36.938 -6.762 -10.172 1 38.28 5 ARG B C 1
ATOM 2393 O O . ARG B 1 5 ? 36.656 -7.254 -11.266 1 38.28 5 ARG B O 1
ATOM 2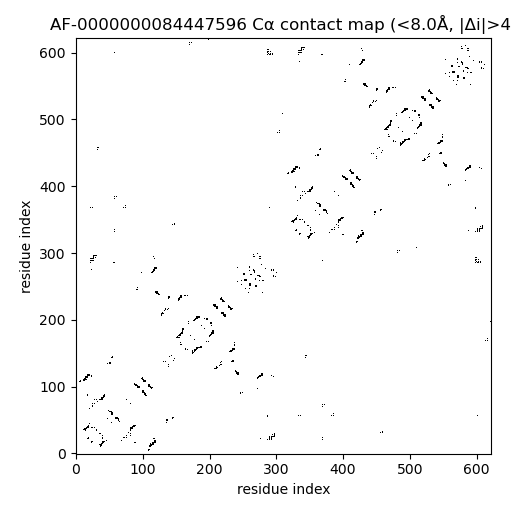400 N N . ARG B 1 6 ? 36.625 -7.621 -9.102 1 36.56 6 ARG B N 1
ATOM 2401 C CA . ARG B 1 6 ? 35.906 -8.875 -8.898 1 36.56 6 ARG B CA 1
ATOM 2402 C C . ARG B 1 6 ? 34.469 -8.766 -9.406 1 36.56 6 ARG B C 1
ATOM 2404 O O . ARG B 1 6 ? 33.656 -8.102 -8.789 1 36.56 6 ARG B O 1
ATOM 2411 N N . VAL B 1 7 ? 34.25 -8.523 -10.648 1 39.75 7 VAL B N 1
ATOM 2412 C CA . VAL B 1 7 ? 32.906 -8.836 -11.125 1 39.75 7 VAL B CA 1
ATOM 2413 C C . VAL B 1 7 ? 32.469 -10.172 -10.547 1 39.75 7 VAL B C 1
ATOM 2415 O O . VAL B 1 7 ? 33.094 -11.203 -10.758 1 39.75 7 VAL B O 1
ATOM 2418 N N . GLU B 1 8 ? 31.984 -10.219 -9.336 1 43.59 8 GLU B N 1
ATOM 2419 C CA . GLU B 1 8 ? 31.391 -11.492 -8.922 1 43.59 8 GLU B CA 1
ATOM 2420 C C . GLU B 1 8 ? 30.688 -12.172 -10.086 1 43.59 8 GLU B C 1
ATOM 2422 O O . GLU B 1 8 ? 29.672 -11.664 -10.578 1 43.59 8 GLU B O 1
ATOM 2427 N N . THR B 1 9 ? 31.297 -12.773 -10.969 1 40.06 9 THR B N 1
ATOM 2428 C CA . THR B 1 9 ? 30.875 -13.586 -12.102 1 40.06 9 THR B CA 1
ATOM 2429 C C . THR B 1 9 ? 29.844 -14.625 -11.656 1 40.06 9 THR B C 1
ATOM 2431 O O . THR B 1 9 ? 29.375 -15.43 -12.469 1 40.06 9 THR B O 1
ATOM 2434 N N . GLU B 1 10 ? 29.797 -15.125 -10.367 1 44.88 10 GLU B N 1
ATOM 2435 C CA . GLU B 1 10 ? 28.891 -16.234 -10.039 1 44.88 10 GLU B CA 1
ATOM 2436 C C . GLU B 1 10 ? 27.453 -15.891 -10.398 1 44.88 10 GLU B C 1
ATOM 2438 O O . GLU B 1 10 ? 27.125 -14.734 -10.68 1 44.88 10 GLU B O 1
ATOM 2443 N N . ALA B 1 11 ? 26.516 -16.875 -10.203 1 59.19 11 ALA B N 1
ATOM 2444 C CA . ALA B 1 11 ? 25.141 -16.797 -10.703 1 59.19 11 ALA B CA 1
ATOM 2445 C C . ALA B 1 11 ? 24.547 -15.414 -10.469 1 59.19 11 ALA B C 1
ATOM 2447 O O . ALA B 1 11 ? 24.516 -14.93 -9.328 1 59.19 11 ALA B O 1
ATOM 2448 N N . GLY B 1 12 ? 24.484 -14.508 -11.391 1 87.56 12 GLY B N 1
ATOM 2449 C CA . GLY B 1 12 ? 24.172 -13.086 -11.5 1 87.56 12 GLY B CA 1
ATOM 2450 C C . GLY B 1 12 ? 22.828 -12.734 -10.906 1 87.56 12 GLY B C 1
ATOM 2451 O O . GLY B 1 12 ? 21.984 -13.609 -10.688 1 87.56 12 GLY B O 1
ATOM 2452 N N . TRP B 1 13 ? 22.734 -11.641 -10.359 1 97.25 13 TRP B N 1
ATOM 2453 C CA . TRP B 1 13 ? 21.469 -11.109 -9.852 1 97.25 13 TRP B CA 1
ATOM 2454 C C . TRP B 1 13 ? 20.438 -10.977 -10.961 1 97.25 13 TRP B C 1
ATOM 2456 O O . TRP B 1 13 ? 20.766 -10.586 -12.086 1 97.25 13 TRP B O 1
ATOM 2466 N N . GLU B 1 14 ? 19.266 -11.398 -10.648 1 98.25 14 GLU B N 1
ATOM 2467 C CA . GLU B 1 14 ? 18.156 -11.164 -11.578 1 98.25 14 GLU B CA 1
ATOM 2468 C C . GLU B 1 14 ? 17.578 -9.773 -11.398 1 98.25 14 GLU B C 1
ATOM 2470 O O . GLU B 1 14 ? 17.094 -9.164 -12.359 1 98.25 14 GLU B O 1
ATOM 2475 N N . VAL B 1 15 ? 17.594 -9.32 -10.172 1 98.88 15 VAL B N 1
ATOM 2476 C CA . VAL B 1 15 ? 17.031 -8.008 -9.836 1 98.88 15 VAL B CA 1
ATOM 2477 C C . VAL B 1 15 ? 17.969 -7.297 -8.852 1 98.88 15 VAL B C 1
ATOM 2479 O O . VAL B 1 15 ? 18.469 -7.914 -7.91 1 98.88 15 VAL B O 1
ATOM 2482 N N . VAL B 1 16 ? 18.203 -6.047 -9.039 1 98.94 16 VAL B N 1
ATOM 2483 C CA . VAL B 1 16 ? 18.812 -5.188 -8.031 1 98.94 16 VAL B CA 1
ATOM 2484 C C . VAL B 1 16 ? 17.797 -4.164 -7.539 1 98.94 16 VAL B C 1
ATOM 2486 O O . VAL B 1 16 ? 17.078 -3.561 -8.344 1 98.94 16 VAL B O 1
ATOM 2489 N N . VAL B 1 17 ? 17.656 -4.047 -6.266 1 98.94 17 VAL B N 1
ATOM 2490 C CA . VAL B 1 17 ? 16.844 -3.029 -5.609 1 98.94 17 VAL B CA 1
ATOM 2491 C C . VAL B 1 17 ? 17.75 -2.006 -4.926 1 98.94 17 VAL B C 1
ATOM 2493 O O . VAL B 1 17 ? 18.594 -2.367 -4.098 1 98.94 17 VAL B O 1
ATOM 2496 N N . VAL B 1 18 ? 17.594 -0.728 -5.305 1 98.94 18 VAL B N 1
ATOM 2497 C CA . VAL B 1 18 ? 18.391 0.322 -4.684 1 98.94 18 VAL B CA 1
ATOM 2498 C C . VAL B 1 18 ? 17.531 1.098 -3.682 1 98.94 18 VAL B C 1
ATOM 2500 O O . VAL B 1 18 ? 16.641 1.85 -4.07 1 98.94 18 VAL B O 1
ATOM 2503 N N . GLY B 1 19 ? 17.875 0.961 -2.412 1 98.69 19 GLY B N 1
ATOM 2504 C CA . GLY B 1 19 ? 17.109 1.527 -1.31 1 98.69 19 GLY B CA 1
ATOM 2505 C C . GLY B 1 19 ? 16.453 0.476 -0.439 1 98.69 19 GLY B C 1
ATOM 2506 O O . GLY B 1 19 ? 15.805 -0.44 -0.949 1 98.69 19 GLY B O 1
ATOM 2507 N N . ALA B 1 20 ? 16.609 0.646 0.87 1 98.38 20 ALA B N 1
ATOM 2508 C CA . ALA B 1 20 ? 16.062 -0.333 1.801 1 98.38 20 ALA B CA 1
ATOM 2509 C C . ALA B 1 20 ? 15.117 0.332 2.801 1 98.38 20 ALA B C 1
ATOM 2511 O O . ALA B 1 20 ? 15.18 0.052 4 1 98.38 20 ALA B O 1
ATOM 2512 N N . GLY B 1 21 ? 14.344 1.317 2.338 1 98.12 21 GLY B N 1
ATOM 2513 C CA . GLY B 1 21 ? 13.164 1.768 3.057 1 98.12 21 GLY B CA 1
ATOM 2514 C C . GLY B 1 21 ? 11.961 0.87 2.848 1 98.12 21 GLY B C 1
ATOM 2515 O O . GLY B 1 21 ? 12.094 -0.245 2.336 1 98.12 21 GLY B O 1
ATOM 2516 N N . PRO B 1 22 ? 10.812 1.329 3.229 1 98.38 22 PRO B N 1
ATOM 2517 C CA . PRO B 1 22 ? 9.617 0.5 3.102 1 98.38 22 PRO B CA 1
ATOM 2518 C C . PRO B 1 22 ? 9.398 -0.009 1.678 1 98.38 22 PRO B C 1
ATOM 2520 O O . PRO B 1 22 ? 9.055 -1.178 1.482 1 98.38 22 PRO B O 1
ATOM 2523 N N . ALA B 1 23 ? 9.617 0.819 0.705 1 98.75 23 ALA B N 1
ATOM 2524 C CA . ALA B 1 23 ? 9.406 0.427 -0.686 1 98.75 23 ALA B CA 1
ATOM 2525 C C . ALA B 1 23 ? 10.375 -0.682 -1.095 1 98.75 23 ALA B C 1
ATOM 2527 O O . ALA B 1 23 ? 9.945 -1.74 -1.564 1 98.75 23 ALA B O 1
ATOM 2528 N N . GLY B 1 24 ? 11.641 -0.455 -0.878 1 98.88 24 GLY B N 1
ATOM 2529 C CA . GLY B 1 24 ? 12.648 -1.425 -1.284 1 98.88 24 GLY B CA 1
ATOM 2530 C C . GLY B 1 24 ? 12.539 -2.744 -0.542 1 98.88 24 GLY B C 1
ATOM 2531 O O . GLY B 1 24 ? 12.68 -3.812 -1.142 1 98.88 24 GLY B O 1
ATOM 2532 N N . LEU B 1 25 ? 12.273 -2.686 0.709 1 98.94 25 LEU B N 1
ATOM 2533 C CA . LEU B 1 25 ? 12.18 -3.9 1.51 1 98.94 25 LEU B CA 1
ATOM 2534 C C . LEU B 1 25 ? 10.922 -4.691 1.159 1 98.94 25 LEU B C 1
ATOM 2536 O O . LEU B 1 25 ? 10.93 -5.922 1.183 1 98.94 25 LEU B O 1
ATOM 2540 N N . SER B 1 26 ? 9.859 -3.984 0.876 1 98.94 26 SER B N 1
ATOM 2541 C CA . SER B 1 26 ? 8.656 -4.676 0.419 1 98.94 26 SER B CA 1
ATOM 2542 C C . SER B 1 26 ? 8.898 -5.379 -0.914 1 98.94 26 SER B C 1
ATOM 2544 O O . SER B 1 26 ? 8.445 -6.508 -1.115 1 98.94 26 SER B O 1
ATOM 2546 N N . ALA B 1 27 ? 9.578 -4.676 -1.835 1 98.94 27 ALA B N 1
ATOM 2547 C CA . ALA B 1 27 ? 9.953 -5.312 -3.096 1 98.94 27 ALA B CA 1
ATOM 2548 C C . ALA B 1 27 ? 10.781 -6.57 -2.852 1 98.94 27 ALA B C 1
ATOM 2550 O O . ALA B 1 27 ? 10.523 -7.621 -3.445 1 98.94 27 ALA B O 1
ATOM 2551 N N . ALA B 1 28 ? 11.742 -6.457 -1.948 1 98.94 28 ALA B N 1
ATOM 2552 C CA . ALA B 1 28 ? 12.617 -7.574 -1.619 1 98.94 28 ALA B CA 1
ATOM 2553 C C . ALA B 1 28 ? 11.82 -8.758 -1.069 1 98.94 28 ALA B C 1
ATOM 2555 O O . ALA B 1 28 ? 12.078 -9.906 -1.429 1 98.94 28 ALA B O 1
ATOM 2556 N N . LEU B 1 29 ? 10.883 -8.477 -0.212 1 98.94 29 LEU B N 1
ATOM 2557 C CA . LEU B 1 29 ? 10.039 -9.516 0.371 1 98.94 29 LEU B CA 1
ATOM 2558 C C . LEU B 1 29 ? 9.305 -10.289 -0.716 1 98.94 29 LEU B C 1
ATOM 2560 O O . LEU B 1 29 ? 9.344 -11.523 -0.745 1 98.94 29 LEU B O 1
ATOM 2564 N N . ILE B 1 30 ? 8.68 -9.578 -1.611 1 98.94 30 ILE B N 1
ATOM 2565 C CA . ILE B 1 30 ? 7.902 -10.195 -2.68 1 98.94 30 ILE B CA 1
ATOM 2566 C C . ILE B 1 30 ? 8.828 -10.969 -3.611 1 98.94 30 ILE B C 1
ATOM 2568 O O . ILE B 1 30 ? 8.523 -12.102 -4.004 1 98.94 30 ILE B O 1
ATOM 2572 N N . LEU B 1 31 ? 9.945 -10.367 -3.953 1 98.94 31 LEU B N 1
ATOM 2573 C CA . LEU B 1 31 ? 10.883 -11.039 -4.844 1 98.94 31 LEU B CA 1
ATOM 2574 C C . LEU B 1 31 ? 11.43 -12.305 -4.195 1 98.94 31 LEU B C 1
ATOM 2576 O O . LEU B 1 31 ? 11.695 -13.297 -4.879 1 98.94 31 LEU B O 1
ATOM 2580 N N . GLY B 1 32 ? 11.656 -12.234 -2.879 1 98.88 32 GLY B N 1
ATOM 2581 C CA . GLY B 1 32 ? 12.016 -13.438 -2.146 1 98.88 32 GLY B CA 1
ATOM 2582 C C . GLY B 1 32 ? 10.977 -14.539 -2.262 1 98.88 32 GLY B C 1
ATOM 2583 O O . GLY B 1 32 ? 11.312 -15.688 -2.529 1 98.88 32 GLY B O 1
ATOM 2584 N N . ARG B 1 33 ? 9.75 -14.172 -2.16 1 98.81 33 ARG B N 1
ATOM 2585 C CA . ARG B 1 33 ? 8.664 -15.141 -2.268 1 98.81 33 ARG B CA 1
ATOM 2586 C C . ARG B 1 33 ? 8.586 -15.719 -3.676 1 98.81 33 ARG B C 1
ATOM 2588 O O . ARG B 1 33 ? 8.039 -16.812 -3.875 1 98.81 33 ARG B O 1
ATOM 2595 N N . CYS B 1 34 ? 9.125 -14.984 -4.621 1 98.56 34 CYS B N 1
ATOM 2596 C CA . CYS B 1 34 ? 9.18 -15.445 -6.004 1 98.56 34 CYS B CA 1
ATOM 2597 C C . CYS B 1 34 ? 10.484 -16.188 -6.273 1 98.56 34 CYS B C 1
ATOM 2599 O O . CYS B 1 34 ? 10.766 -16.562 -7.414 1 98.56 34 CYS B O 1
ATOM 2601 N N . ASP B 1 35 ? 11.312 -16.312 -5.289 1 98 35 ASP B N 1
ATOM 2602 C CA . ASP B 1 35 ? 12.594 -17.016 -5.371 1 98 35 ASP B CA 1
ATOM 2603 C C . ASP B 1 35 ? 13.508 -16.375 -6.41 1 98 35 ASP B C 1
ATOM 2605 O O . ASP B 1 35 ? 14.203 -17.062 -7.156 1 98 35 ASP B O 1
ATOM 2609 N N . ARG B 1 36 ? 13.469 -15.086 -6.496 1 98.5 36 ARG B N 1
ATOM 2610 C CA . ARG B 1 36 ? 14.32 -14.352 -7.418 1 98.5 36 ARG B CA 1
ATOM 2611 C C . ARG B 1 36 ? 15.641 -13.969 -6.754 1 98.5 36 ARG B C 1
ATOM 2613 O O . ARG B 1 36 ? 15.656 -13.469 -5.625 1 98.5 36 ARG B O 1
ATOM 2620 N N . ARG B 1 37 ? 16.703 -14.234 -7.426 1 98.56 37 ARG B N 1
ATOM 2621 C CA . ARG B 1 37 ? 18 -13.758 -6.941 1 98.56 37 ARG B CA 1
ATOM 2622 C C . ARG B 1 37 ? 18.062 -12.234 -6.961 1 98.56 37 ARG B C 1
ATOM 2624 O O . ARG B 1 37 ? 18.141 -11.625 -8.031 1 98.56 37 ARG B O 1
ATOM 2631 N N . THR B 1 38 ? 18.047 -11.641 -5.754 1 98.88 38 THR B N 1
ATOM 2632 C CA . THR B 1 38 ? 17.859 -10.203 -5.617 1 98.88 38 THR B CA 1
ATOM 2633 C C . THR B 1 38 ? 18.938 -9.602 -4.703 1 98.88 38 THR B C 1
ATOM 2635 O O . THR B 1 38 ? 19.172 -10.117 -3.607 1 98.88 38 THR B O 1
ATOM 2638 N N . LEU B 1 39 ? 19.562 -8.555 -5.152 1 98.81 39 LEU B N 1
ATOM 2639 C CA . LEU B 1 39 ? 20.453 -7.75 -4.316 1 98.81 39 LEU B CA 1
ATOM 2640 C C . LEU B 1 39 ? 19.766 -6.445 -3.914 1 98.81 39 LEU B C 1
ATOM 2642 O O . LEU B 1 39 ? 19.297 -5.699 -4.773 1 98.81 39 LEU B O 1
ATOM 2646 N N . VAL B 1 40 ? 19.703 -6.188 -2.641 1 98.88 40 VAL B N 1
ATOM 2647 C CA . VAL B 1 40 ? 19.219 -4.914 -2.125 1 98.88 40 VAL B CA 1
ATOM 2648 C C . VAL B 1 40 ? 20.391 -4.07 -1.642 1 98.88 40 VAL B C 1
ATOM 2650 O O . VAL B 1 40 ? 21.156 -4.492 -0.763 1 98.88 40 VAL B O 1
ATOM 2653 N N . CYS B 1 41 ? 20.547 -2.936 -2.242 1 98.75 41 CYS B N 1
ATOM 2654 C CA . CYS B 1 41 ? 21.594 -2.004 -1.846 1 98.75 41 CYS B CA 1
ATOM 2655 C C . CYS B 1 41 ? 21.047 -0.951 -0.885 1 98.75 41 CYS B C 1
ATOM 2657 O O . CYS B 1 41 ? 20.234 -0.119 -1.268 1 98.75 41 CYS B O 1
ATOM 2659 N N . ASP B 1 42 ? 21.562 -0.925 0.32 1 97.44 42 ASP B N 1
ATOM 2660 C CA . ASP B 1 42 ? 21.125 -0.012 1.373 1 97.44 42 ASP B CA 1
ATOM 2661 C C . ASP B 1 42 ? 22.25 0.952 1.76 1 97.44 42 ASP B C 1
ATOM 2663 O O . ASP B 1 42 ? 23.281 0.534 2.289 1 97.44 42 ASP B O 1
ATOM 2667 N N . SER B 1 43 ? 22 2.236 1.565 1 96.75 43 SER B N 1
ATOM 2668 C CA . SER B 1 43 ? 23 3.227 1.953 1 96.75 43 SER B CA 1
ATOM 2669 C C . SER B 1 43 ? 23.031 3.416 3.465 1 96.75 43 SER B C 1
ATOM 2671 O O . SER B 1 43 ? 23.984 3.996 4.004 1 96.75 43 SER B O 1
ATOM 2673 N N . GLY B 1 44 ? 21.938 3.004 4.152 1 95.94 44 GLY B N 1
ATOM 2674 C CA . GLY B 1 44 ? 21.828 3.213 5.586 1 95.94 44 GLY B CA 1
ATOM 2675 C C . GLY B 1 44 ? 21.188 4.547 5.945 1 95.94 44 GLY B C 1
ATOM 2676 O O . GLY B 1 44 ? 20.953 4.832 7.121 1 95.94 44 GLY B O 1
ATOM 2677 N N . GLN B 1 45 ? 20.938 5.32 5.012 1 94.69 45 GLN B N 1
ATOM 2678 C CA . GLN B 1 45 ? 20.312 6.625 5.227 1 94.69 45 GLN B CA 1
ATOM 2679 C C . GLN B 1 45 ? 18.828 6.586 4.883 1 94.69 45 GLN B C 1
ATOM 2681 O O . GLN B 1 45 ? 18.469 6.57 3.707 1 94.69 45 GLN B O 1
ATOM 2686 N N . HIS B 1 46 ? 18.016 6.609 5.914 1 95.06 46 HIS B N 1
ATOM 2687 C CA . HIS B 1 46 ? 16.578 6.527 5.73 1 95.06 46 HIS B CA 1
ATOM 2688 C C . HIS B 1 46 ? 15.898 7.859 6.055 1 95.06 46 HIS B C 1
ATOM 2690 O O . HIS B 1 46 ? 16.25 8.508 7.047 1 95.06 46 HIS B O 1
ATOM 2696 N N . ARG B 1 47 ? 14.938 8.234 5.25 1 93.88 47 ARG B N 1
ATOM 2697 C CA . ARG B 1 47 ? 14.273 9.523 5.379 1 93.88 47 ARG B CA 1
ATOM 2698 C C . ARG B 1 47 ? 13.586 9.648 6.734 1 93.88 47 ARG B C 1
ATOM 2700 O O . ARG B 1 47 ? 13.562 10.727 7.328 1 93.88 47 ARG B O 1
ATOM 2707 N N . ASN B 1 48 ? 13.039 8.508 7.238 1 92.38 48 ASN B N 1
ATOM 2708 C CA . ASN B 1 48 ? 12.227 8.562 8.445 1 92.38 48 ASN B CA 1
ATOM 2709 C C . ASN B 1 48 ? 13.031 8.18 9.688 1 92.38 48 ASN B C 1
ATOM 2711 O O . ASN B 1 48 ? 12.461 7.895 10.742 1 92.38 48 ASN B O 1
ATOM 2715 N N . ALA B 1 49 ? 14.305 8.211 9.578 1 90.94 49 ALA B N 1
ATOM 2716 C CA . ALA B 1 49 ? 15.164 7.742 10.664 1 90.94 49 ALA B CA 1
ATOM 2717 C C . ALA B 1 49 ? 14.984 8.602 11.914 1 90.94 49 ALA B C 1
ATOM 2719 O O . ALA B 1 49 ? 15.07 8.102 13.039 1 90.94 49 ALA B O 1
ATOM 2720 N N . ALA B 1 50 ? 14.641 9.859 11.742 1 91.75 50 ALA B N 1
ATOM 2721 C CA . ALA B 1 50 ? 14.547 10.789 12.859 1 91.75 50 ALA B CA 1
ATOM 2722 C C . ALA B 1 50 ? 13.211 10.641 13.586 1 91.75 50 ALA B C 1
ATOM 2724 O O . ALA B 1 50 ? 13.047 11.125 14.703 1 91.75 50 ALA B O 1
ATOM 2725 N N . ALA B 1 51 ? 12.258 10 12.922 1 93.44 51 ALA B N 1
ATOM 2726 C CA . ALA B 1 51 ? 10.914 9.898 13.492 1 93.44 51 ALA B CA 1
ATOM 2727 C C . ALA B 1 51 ? 10.898 8.977 14.711 1 93.44 51 ALA B C 1
ATOM 2729 O O . ALA B 1 51 ? 11.578 7.945 14.719 1 93.44 51 ALA B O 1
ATOM 2730 N N . LYS B 1 52 ? 10.102 9.32 15.672 1 92.56 52 LYS B N 1
ATOM 2731 C CA . LYS B 1 52 ? 9.938 8.492 16.859 1 92.56 52 LYS B CA 1
ATOM 2732 C C . LYS B 1 52 ? 9.117 7.242 16.547 1 92.56 52 LYS B C 1
ATOM 2734 O O . LYS B 1 52 ? 9.312 6.191 17.156 1 92.56 52 LYS B O 1
ATOM 2739 N N . ALA B 1 53 ? 8.211 7.406 15.617 1 96.06 53 ALA B N 1
ATOM 2740 C CA . ALA B 1 53 ? 7.289 6.324 15.281 1 96.06 53 ALA B CA 1
ATOM 2741 C C . ALA B 1 53 ? 6.828 6.426 13.828 1 96.06 53 ALA B C 1
ATOM 2743 O O . ALA B 1 53 ? 6.625 7.527 13.312 1 96.06 53 ALA B O 1
ATOM 2744 N N . MET B 1 54 ? 6.727 5.305 13.188 1 95.75 54 MET B N 1
ATOM 2745 C CA . MET B 1 54 ? 6.023 5.18 11.906 1 95.75 54 MET B CA 1
ATOM 2746 C C . MET B 1 54 ? 4.527 4.98 12.133 1 95.75 54 MET B C 1
ATOM 2748 O O . MET B 1 54 ? 4.113 3.998 12.75 1 95.75 54 MET B O 1
ATOM 2752 N N . ARG B 1 55 ? 3.73 5.906 11.664 1 97.56 55 ARG B N 1
ATOM 2753 C CA . ARG B 1 55 ? 2.307 5.891 11.977 1 97.56 55 ARG B CA 1
ATOM 2754 C C . ARG B 1 55 ? 1.467 5.793 10.703 1 97.56 55 ARG B C 1
ATOM 2756 O O . ARG B 1 55 ? 1.948 6.102 9.609 1 97.56 55 ARG B O 1
ATOM 2763 N N . GLY B 1 56 ? 0.268 5.336 10.852 1 98.38 56 GLY B N 1
ATOM 2764 C CA . GLY B 1 56 ? -0.611 5.176 9.711 1 98.38 56 GLY B CA 1
ATOM 2765 C C . GLY B 1 56 ? -0.299 3.938 8.891 1 98.38 56 GLY B C 1
ATOM 2766 O O . GLY B 1 56 ? -0.698 3.842 7.727 1 98.38 56 GLY B O 1
ATOM 2767 N N . TYR B 1 57 ? 0.502 3.053 9.422 1 98.81 57 TYR B N 1
ATOM 2768 C CA . TYR B 1 57 ? 0.84 1.779 8.797 1 98.81 57 TYR B CA 1
ATOM 2769 C C . TYR B 1 57 ? 0.035 0.639 9.414 1 98.81 57 TYR B C 1
ATOM 2771 O O . TYR B 1 57 ? 0.365 0.15 10.492 1 98.81 57 TYR B O 1
ATOM 2779 N N . LEU B 1 58 ? -1.031 0.186 8.719 1 98.88 58 LEU B N 1
ATOM 2780 C CA . LEU B 1 58 ? -1.939 -0.81 9.273 1 98.88 58 LEU B CA 1
ATOM 2781 C C . LEU B 1 58 ? -1.178 -2.057 9.711 1 98.88 58 LEU B C 1
ATOM 2783 O O . LEU B 1 58 ? -0.421 -2.633 8.93 1 98.88 58 LEU B O 1
ATOM 2787 N N . GLY B 1 59 ? -1.356 -2.479 10.93 1 98.81 59 GLY B N 1
ATOM 2788 C CA . GLY B 1 59 ? -0.683 -3.631 11.508 1 98.81 59 GLY B CA 1
ATOM 2789 C C . GLY B 1 59 ? 0.607 -3.271 12.219 1 98.81 59 GLY B C 1
ATOM 2790 O O . GLY B 1 59 ? 1.193 -4.109 12.906 1 98.81 59 GLY B O 1
ATOM 2791 N N . ARG B 1 60 ? 1.107 -2.012 12.039 1 98.75 60 ARG B N 1
ATOM 2792 C CA . ARG B 1 60 ? 2.348 -1.55 12.648 1 98.75 60 ARG B CA 1
ATOM 2793 C C . ARG B 1 60 ? 2.244 -0.082 13.055 1 98.75 60 ARG B C 1
ATOM 2795 O O . ARG B 1 60 ? 3.232 0.654 12.992 1 98.75 60 ARG B O 1
ATOM 2802 N N . ASP B 1 61 ? 1.063 0.405 13.312 1 98.62 61 ASP B N 1
ATOM 2803 C CA . ASP B 1 61 ? 0.839 1.795 13.695 1 98.62 61 ASP B CA 1
ATOM 2804 C C . ASP B 1 61 ? 1.607 2.143 14.969 1 98.62 61 ASP B C 1
ATOM 2806 O O . ASP B 1 61 ? 1.383 1.54 16.016 1 98.62 61 ASP B O 1
ATOM 2810 N N . GLY B 1 62 ? 2.521 3.096 14.859 1 97.75 62 GLY B N 1
ATOM 2811 C CA . GLY B 1 62 ? 3.246 3.566 16.031 1 97.75 62 GLY B CA 1
ATOM 2812 C C . GLY B 1 62 ? 4.57 2.859 16.234 1 97.75 62 GLY B C 1
ATOM 2813 O O . GLY B 1 62 ? 5.281 3.131 17.203 1 97.75 62 GLY B O 1
ATOM 2814 N N . THR B 1 63 ? 4.945 2.031 15.297 1 98.06 63 THR B N 1
ATOM 2815 C CA . THR B 1 63 ? 6.199 1.294 15.398 1 98.06 63 THR B CA 1
ATOM 2816 C C . THR B 1 63 ? 7.387 2.191 15.055 1 98.06 63 THR B C 1
ATOM 2818 O O . THR B 1 63 ? 7.387 2.852 14.016 1 98.06 63 THR B O 1
ATOM 2821 N N . PRO B 1 64 ? 8.391 2.223 15.945 1 97.69 64 PRO B N 1
ATOM 2822 C CA . PRO B 1 64 ? 9.57 3.01 15.586 1 97.69 64 PRO B CA 1
ATOM 2823 C C . PRO B 1 64 ? 10.219 2.541 14.281 1 97.69 64 PRO B C 1
ATOM 2825 O O . PRO B 1 64 ? 10.281 1.339 14.016 1 97.69 64 PRO B O 1
ATOM 2828 N N . PRO B 1 65 ? 10.719 3.463 13.492 1 96.94 65 PRO B N 1
ATOM 2829 C CA . PRO B 1 65 ? 11.312 3.102 12.203 1 96.94 65 PRO B CA 1
ATOM 2830 C C . PRO B 1 65 ? 12.414 2.049 12.344 1 96.94 65 PRO B C 1
ATOM 2832 O O . PRO B 1 65 ? 12.484 1.114 11.539 1 96.94 65 PRO B O 1
ATOM 2835 N N . SER B 1 66 ? 13.25 2.148 13.352 1 96.81 66 SER B N 1
ATOM 2836 C CA . SER B 1 66 ? 14.32 1.182 13.547 1 96.81 66 SER B CA 1
ATOM 2837 C C . SER B 1 66 ? 13.773 -0.212 13.828 1 96.81 66 SER B C 1
ATOM 2839 O O . SER B 1 66 ? 14.328 -1.21 13.367 1 96.81 66 SER B O 1
ATOM 2841 N N . GLU B 1 67 ? 12.711 -0.262 14.57 1 98.19 67 GLU B N 1
ATOM 2842 C CA . GLU B 1 67 ? 12.07 -1.545 14.852 1 98.19 67 GLU B CA 1
ATOM 2843 C C . GLU B 1 67 ? 11.422 -2.123 13.594 1 98.19 67 GLU B C 1
ATOM 2845 O O . GLU B 1 67 ? 11.492 -3.33 13.352 1 98.19 67 GLU B O 1
ATOM 2850 N N . MET B 1 68 ? 10.781 -1.304 12.844 1 98.25 68 MET B N 1
ATOM 2851 C CA . MET B 1 68 ? 10.211 -1.754 11.578 1 98.25 68 MET B CA 1
ATOM 2852 C C . MET B 1 68 ? 11.289 -2.312 10.664 1 98.25 68 MET B C 1
ATOM 2854 O O . MET B 1 68 ? 11.086 -3.33 10 1 98.25 68 MET B O 1
ATOM 2858 N N . LEU B 1 69 ? 12.398 -1.626 10.602 1 97.62 69 LEU B N 1
ATOM 2859 C CA . LEU B 1 69 ? 13.523 -2.094 9.797 1 97.62 69 LEU B CA 1
ATOM 2860 C C . LEU B 1 69 ? 13.984 -3.475 10.258 1 97.62 69 LEU B C 1
ATOM 2862 O O . LEU B 1 69 ? 14.203 -4.363 9.438 1 97.62 69 LEU B O 1
ATOM 2866 N N . ARG B 1 70 ? 14.102 -3.633 11.516 1 98.06 70 ARG B N 1
ATOM 2867 C CA . ARG B 1 70 ? 14.516 -4.914 12.086 1 98.06 70 ARG B CA 1
ATOM 2868 C C . ARG B 1 70 ? 13.531 -6.02 11.703 1 98.06 70 ARG B C 1
ATOM 2870 O O . ARG B 1 70 ? 13.945 -7.09 11.25 1 98.06 70 ARG B O 1
ATOM 2877 N N . ILE B 1 71 ? 12.266 -5.781 11.891 1 98.62 71 ILE B N 1
ATOM 2878 C CA . ILE B 1 71 ? 11.219 -6.746 11.57 1 98.62 71 ILE B CA 1
ATOM 2879 C C . ILE B 1 71 ? 11.281 -7.109 10.086 1 98.62 71 ILE B C 1
ATOM 2881 O O . ILE B 1 71 ? 11.25 -8.289 9.734 1 98.62 71 ILE B O 1
ATOM 2885 N N . ALA B 1 72 ? 11.398 -6.109 9.219 1 98.62 72 ALA B N 1
ATOM 2886 C CA . ALA B 1 72 ? 11.445 -6.32 7.773 1 98.62 72 ALA B CA 1
ATOM 2887 C C . ALA B 1 72 ? 12.641 -7.18 7.379 1 98.62 72 ALA B C 1
ATOM 2889 O O . ALA B 1 72 ? 12.508 -8.117 6.586 1 98.62 72 ALA B O 1
ATOM 2890 N N . GLN B 1 73 ? 13.742 -6.852 7.945 1 97.75 73 GLN B N 1
ATOM 2891 C CA . GLN B 1 73 ? 14.953 -7.605 7.629 1 97.75 73 GLN B CA 1
ATOM 2892 C C . GLN B 1 73 ? 14.828 -9.055 8.086 1 97.75 73 GLN B C 1
ATOM 2894 O O . GLN B 1 73 ? 15.273 -9.969 7.391 1 97.75 73 GLN B O 1
ATOM 2899 N N . GLN B 1 74 ? 14.234 -9.266 9.234 1 98.56 74 GLN B N 1
ATOM 2900 C CA . GLN B 1 74 ? 14 -10.617 9.719 1 98.56 74 GLN B CA 1
ATOM 2901 C C . GLN B 1 74 ? 13.078 -11.391 8.773 1 98.56 74 GLN B C 1
ATOM 2903 O O . GLN B 1 74 ? 13.32 -12.562 8.484 1 98.56 74 GLN B O 1
ATOM 2908 N N . GLU B 1 75 ? 12.047 -10.781 8.32 1 98.81 75 GLU B N 1
ATOM 2909 C CA . GLU B 1 75 ? 11.117 -11.406 7.387 1 98.81 75 GLU B CA 1
ATOM 2910 C C . GLU B 1 75 ? 11.82 -11.773 6.078 1 98.81 75 GLU B C 1
ATOM 2912 O O . GLU B 1 75 ? 11.672 -12.898 5.582 1 98.81 75 GLU B O 1
ATOM 2917 N N . ILE B 1 76 ? 12.609 -10.867 5.574 1 98.81 76 ILE B N 1
ATOM 2918 C CA . ILE B 1 76 ? 13.258 -11.047 4.277 1 98.81 76 ILE B CA 1
ATOM 2919 C C . ILE B 1 76 ? 14.336 -12.117 4.387 1 98.81 76 ILE B C 1
ATOM 2921 O O . ILE B 1 76 ? 14.562 -12.883 3.441 1 98.81 76 ILE B O 1
ATOM 2925 N N . ALA B 1 77 ? 14.93 -12.242 5.559 1 98.5 77 ALA B N 1
ATOM 2926 C CA . ALA B 1 77 ? 16 -13.211 5.785 1 98.5 77 ALA B CA 1
ATOM 2927 C C . ALA B 1 77 ? 15.484 -14.641 5.629 1 98.5 77 ALA B C 1
ATOM 2929 O O . ALA B 1 77 ? 16.281 -15.57 5.449 1 98.5 77 ALA B O 1
ATOM 2930 N N . ARG B 1 78 ? 14.219 -14.867 5.648 1 98.12 78 ARG B N 1
ATOM 2931 C CA . ARG B 1 78 ? 13.625 -16.188 5.457 1 98.12 78 ARG B CA 1
ATOM 2932 C C . ARG B 1 78 ? 13.75 -16.641 4.008 1 98.12 78 ARG B C 1
ATOM 2934 O O . ARG B 1 78 ? 13.539 -17.812 3.697 1 98.12 78 ARG B O 1
ATOM 2941 N N . TYR B 1 79 ? 14.07 -15.719 3.154 1 98.56 79 TYR B N 1
ATOM 2942 C CA . TYR B 1 79 ? 14.172 -16 1.728 1 98.56 79 TYR B CA 1
ATOM 2943 C C . TYR B 1 79 ? 15.617 -15.906 1.251 1 98.56 79 TYR B C 1
ATOM 2945 O O . TYR B 1 79 ? 16.109 -14.82 0.94 1 98.56 79 TYR B O 1
ATOM 2953 N N . PRO B 1 80 ? 16.281 -17.016 1.044 1 98 80 PRO B N 1
ATOM 2954 C CA . PRO B 1 80 ? 17.734 -17.062 0.834 1 98 80 PRO B CA 1
ATOM 2955 C C . PRO B 1 80 ? 18.156 -16.438 -0.501 1 98 80 PRO B C 1
ATOM 2957 O O . PRO B 1 80 ? 19.328 -16.109 -0.69 1 98 80 PRO B O 1
ATOM 2960 N N . SER B 1 81 ? 17.203 -16.281 -1.382 1 98.19 81 SER B N 1
ATOM 2961 C CA . SER B 1 81 ? 17.516 -15.734 -2.695 1 98.19 81 SER B CA 1
ATOM 2962 C C . SER B 1 81 ? 17.766 -14.234 -2.625 1 98.19 81 SER B C 1
ATOM 2964 O O . SER B 1 81 ? 18.266 -13.633 -3.578 1 98.19 81 SER B O 1
ATOM 2966 N N . VAL B 1 82 ? 17.453 -13.609 -1.486 1 98.81 82 VAL B N 1
ATOM 2967 C CA . VAL B 1 82 ? 17.578 -12.164 -1.345 1 98.81 82 VAL B CA 1
ATOM 2968 C C . VAL B 1 82 ? 18.766 -11.828 -0.451 1 98.81 82 VAL B C 1
ATOM 2970 O O . VAL B 1 82 ? 18.938 -12.422 0.617 1 98.81 82 VAL B O 1
ATOM 2973 N N . SER B 1 83 ? 19.562 -10.922 -0.894 1 98.5 83 SER B N 1
ATOM 2974 C CA . SER B 1 83 ? 20.672 -10.406 -0.107 1 98.5 83 SER B CA 1
ATOM 2975 C C . SER B 1 83 ? 20.547 -8.906 0.126 1 98.5 83 SER B C 1
ATOM 2977 O O . SER B 1 83 ? 20.547 -8.125 -0.825 1 98.5 83 SER B O 1
ATOM 2979 N N . VAL B 1 84 ? 20.375 -8.523 1.351 1 98.56 84 VAL B N 1
ATOM 2980 C CA . VAL B 1 84 ? 20.375 -7.113 1.727 1 98.56 84 VAL B CA 1
ATOM 2981 C C . VAL B 1 84 ? 21.75 -6.703 2.213 1 98.56 84 VAL B C 1
ATOM 2983 O O . VAL B 1 84 ? 22.25 -7.23 3.209 1 98.56 84 VAL B O 1
ATOM 2986 N N . GLN B 1 85 ? 22.297 -5.77 1.523 1 98.44 85 GLN B N 1
ATOM 2987 C CA . GLN B 1 85 ? 23.672 -5.391 1.854 1 98.44 85 GLN B CA 1
ATOM 2988 C C . GLN B 1 85 ? 23.781 -3.887 2.092 1 98.44 85 GLN B C 1
ATOM 2990 O O . GLN B 1 85 ? 23.156 -3.094 1.389 1 98.44 85 GLN B O 1
ATOM 2995 N N . GLN B 1 86 ? 24.594 -3.51 3.131 1 98.31 86 GLN B N 1
ATOM 2996 C CA . GLN B 1 86 ? 24.891 -2.1 3.371 1 98.31 86 GLN B CA 1
ATOM 2997 C C . GLN B 1 86 ? 25.938 -1.581 2.393 1 98.31 86 GLN B C 1
ATOM 2999 O O . GLN B 1 86 ? 27.141 -1.63 2.676 1 98.31 86 GLN B O 1
ATOM 3004 N N . VAL B 1 87 ? 25.469 -1.062 1.326 1 98.44 87 VAL B N 1
ATOM 3005 C CA . VAL B 1 87 ? 26.297 -0.538 0.25 1 98.44 87 VAL B CA 1
ATOM 3006 C C . VAL B 1 87 ? 25.516 0.482 -0.567 1 98.44 87 VAL B C 1
ATOM 3008 O O . VAL B 1 87 ? 24.281 0.403 -0.652 1 98.44 87 VAL B O 1
ATOM 3011 N N . THR B 1 88 ? 26.188 1.448 -1.094 1 98.62 88 THR B N 1
ATOM 3012 C CA . THR B 1 88 ? 25.531 2.5 -1.872 1 98.62 88 THR B CA 1
ATOM 3013 C C . THR B 1 88 ? 25.766 2.281 -3.365 1 98.62 88 THR B C 1
ATOM 3015 O O . THR B 1 88 ? 26.891 2.051 -3.803 1 98.62 88 THR B O 1
ATOM 3018 N N . ALA B 1 89 ? 24.656 2.258 -4.137 1 98.56 89 ALA B N 1
ATOM 3019 C CA . ALA B 1 89 ? 24.797 2.328 -5.586 1 98.56 89 ALA B CA 1
ATOM 3020 C C . ALA B 1 89 ? 25.156 3.742 -6.035 1 98.56 89 ALA B C 1
ATOM 3022 O O . ALA B 1 89 ? 24.344 4.664 -5.91 1 98.56 89 ALA B O 1
ATOM 3023 N N . THR B 1 90 ? 26.297 3.93 -6.641 1 98.38 90 THR B N 1
ATOM 3024 C CA . THR B 1 90 ? 26.812 5.27 -6.914 1 98.38 90 THR B CA 1
ATOM 3025 C C . THR B 1 90 ? 26.594 5.645 -8.375 1 98.38 90 THR B C 1
ATOM 3027 O O . THR B 1 90 ? 26.562 6.824 -8.727 1 98.38 90 THR B O 1
ATOM 3030 N N . LYS B 1 91 ? 26.531 4.645 -9.227 1 98.38 91 LYS B N 1
ATOM 3031 C CA . LYS B 1 91 ? 26.312 4.844 -10.656 1 98.38 91 LYS B CA 1
ATOM 3032 C C . LYS B 1 91 ? 25.5 3.697 -11.258 1 98.38 91 LYS B C 1
ATOM 3034 O O . LYS B 1 91 ? 25.609 2.555 -10.805 1 98.38 91 LYS B O 1
ATOM 3039 N N . ALA B 1 92 ? 24.688 4.012 -12.188 1 98.38 92 ALA B N 1
ATOM 3040 C CA . ALA B 1 92 ? 23.938 3.006 -12.938 1 98.38 92 ALA B CA 1
ATOM 3041 C C . ALA B 1 92 ? 23.875 3.359 -14.422 1 98.38 92 ALA B C 1
ATOM 3043 O O . ALA B 1 92 ? 23.641 4.516 -14.781 1 98.38 92 ALA B O 1
ATOM 3044 N N . VAL B 1 93 ? 24.125 2.404 -15.25 1 98.12 93 VAL B N 1
ATOM 3045 C CA . VAL B 1 93 ? 24.031 2.57 -16.703 1 98.12 93 VAL B CA 1
ATOM 3046 C C . VAL B 1 93 ? 23.281 1.389 -17.312 1 98.12 93 VAL B C 1
ATOM 3048 O O . VAL B 1 93 ? 23.406 0.253 -16.844 1 98.12 93 VAL B O 1
ATOM 3051 N N . ARG B 1 94 ? 22.438 1.689 -18.234 1 97.81 94 ARG B N 1
ATOM 3052 C CA . ARG B 1 94 ? 21.797 0.624 -18.984 1 97.81 94 ARG B CA 1
ATOM 3053 C C . ARG B 1 94 ? 22.656 0.171 -20.156 1 97.81 94 ARG B C 1
ATOM 3055 O O . ARG B 1 94 ? 23.047 0.983 -21 1 97.81 94 ARG B O 1
ATOM 3062 N N . GLN B 1 95 ? 22.922 -1.079 -20.25 1 97.19 95 GLN B N 1
ATOM 3063 C CA . GLN B 1 95 ? 23.781 -1.634 -21.297 1 97.19 95 GLN B CA 1
ATOM 3064 C C . GLN B 1 95 ? 23 -1.889 -22.578 1 97.19 95 GLN B C 1
ATOM 3066 O O . GLN B 1 95 ? 21.766 -1.808 -22.594 1 97.19 95 GLN B O 1
ATOM 3071 N N . ASP B 1 96 ? 23.703 -2.279 -23.672 1 96 96 ASP B N 1
ATOM 3072 C CA . ASP B 1 96 ? 23.109 -2.48 -24.984 1 96 96 ASP B CA 1
ATOM 3073 C C . ASP B 1 96 ? 22.156 -3.67 -24.984 1 96 96 ASP B C 1
ATOM 3075 O O . ASP B 1 96 ? 21.156 -3.674 -25.719 1 96 96 ASP B O 1
ATOM 3079 N N . ASP B 1 97 ? 22.453 -4.57 -24.156 1 94.88 97 ASP B N 1
ATOM 3080 C CA . ASP B 1 97 ? 21.625 -5.766 -24.125 1 94.88 97 ASP B CA 1
ATOM 3081 C C . ASP B 1 97 ? 20.391 -5.555 -23.25 1 94.88 97 ASP B C 1
ATOM 3083 O O . ASP B 1 97 ? 19.578 -6.473 -23.078 1 94.88 97 ASP B O 1
ATOM 3087 N N . GLY B 1 98 ? 20.328 -4.398 -22.641 1 95.81 98 GLY B N 1
ATOM 3088 C CA . GLY B 1 98 ? 19.141 -4.062 -21.859 1 95.81 98 GLY B CA 1
ATOM 3089 C C . GLY B 1 98 ? 19.344 -4.234 -20.359 1 95.81 98 GLY B C 1
ATOM 3090 O O . GLY B 1 98 ? 18.516 -3.787 -19.562 1 95.81 98 GLY B O 1
ATOM 3091 N N . ALA B 1 99 ? 20.469 -4.801 -19.969 1 97.38 99 ALA B N 1
ATOM 3092 C CA . ALA B 1 99 ? 20.75 -5.008 -18.547 1 97.38 99 ALA B CA 1
ATOM 3093 C C . ALA B 1 99 ? 21.266 -3.725 -17.906 1 97.38 99 ALA B C 1
ATOM 3095 O O . ALA B 1 99 ? 21.656 -2.785 -18.594 1 97.38 99 ALA B O 1
ATOM 3096 N N . PHE B 1 100 ? 21.188 -3.699 -16.578 1 98.5 100 PHE B N 1
ATOM 3097 C CA . PHE B 1 100 ? 21.656 -2.555 -15.805 1 98.5 100 PHE B CA 1
ATOM 3098 C C . PHE B 1 100 ? 22.969 -2.879 -15.102 1 98.5 100 PHE B C 1
ATOM 3100 O O . PHE B 1 100 ? 23.078 -3.898 -14.414 1 98.5 100 PHE B O 1
ATOM 3107 N N . ARG B 1 101 ? 23.922 -2.051 -15.32 1 98.19 101 ARG B N 1
ATOM 3108 C CA . ARG B 1 101 ? 25.219 -2.137 -14.648 1 98.19 101 ARG B CA 1
ATOM 3109 C C . ARG B 1 101 ? 25.344 -1.077 -13.562 1 98.19 101 ARG B C 1
ATOM 3111 O O . ARG B 1 101 ? 25.203 0.118 -13.836 1 98.19 101 ARG B O 1
ATOM 3118 N N . LEU B 1 102 ? 25.562 -1.518 -12.312 1 98.44 102 LEU B N 1
ATOM 3119 C CA . LEU B 1 102 ? 25.672 -0.594 -11.188 1 98.44 102 LEU B CA 1
ATOM 3120 C C . LEU B 1 102 ? 27.062 -0.643 -10.562 1 98.44 102 LEU B C 1
ATOM 3122 O O . LEU B 1 102 ? 27.641 -1.722 -10.414 1 98.44 102 LEU B O 1
ATOM 3126 N N . GLU B 1 103 ? 27.594 0.512 -10.242 1 98.5 103 GLU B N 1
ATOM 3127 C CA . GLU B 1 103 ? 28.781 0.634 -9.414 1 98.5 103 GLU B CA 1
ATOM 3128 C C . GLU B 1 103 ? 28.422 0.883 -7.953 1 98.5 103 GLU B C 1
ATOM 3130 O O . GLU B 1 103 ? 27.594 1.731 -7.652 1 98.5 103 GLU B O 1
ATOM 3135 N N . LEU B 1 104 ? 29.016 0.112 -7.109 1 98.25 104 LEU B N 1
ATOM 3136 C CA . LEU B 1 104 ? 28.734 0.199 -5.68 1 98.25 104 LEU B CA 1
ATOM 3137 C C . LEU B 1 104 ? 29.859 0.903 -4.941 1 98.25 104 LEU B C 1
ATOM 3139 O O . LEU B 1 104 ? 31 0.958 -5.438 1 98.25 104 LEU B O 1
ATOM 3143 N N . SER B 1 105 ? 29.547 1.445 -3.783 1 98.31 105 SER B N 1
ATOM 3144 C CA . SER B 1 105 ? 30.469 2.27 -3.02 1 98.31 105 SER B CA 1
ATOM 3145 C C . SER B 1 105 ? 31.656 1.446 -2.52 1 98.31 105 SER B C 1
ATOM 3147 O O . SER B 1 105 ? 32.688 2 -2.162 1 98.31 105 SER B O 1
ATOM 3149 N N . ASP B 1 106 ? 31.531 0.123 -2.436 1 97.38 106 ASP B N 1
ATOM 3150 C CA . ASP B 1 106 ? 32.625 -0.713 -1.964 1 97.38 106 ASP B CA 1
ATOM 3151 C C . ASP B 1 106 ? 33.531 -1.164 -3.125 1 97.38 106 ASP B C 1
ATOM 3153 O O . ASP B 1 106 ? 34.406 -2.016 -2.953 1 97.38 106 ASP B O 1
ATOM 3157 N N . GLY B 1 107 ? 33.219 -0.709 -4.301 1 97.31 107 GLY B N 1
ATOM 3158 C CA . GLY B 1 107 ? 34.062 -0.973 -5.453 1 97.31 107 GLY B CA 1
ATOM 3159 C C . GLY B 1 107 ? 33.531 -2.07 -6.348 1 97.31 107 GLY B C 1
ATOM 3160 O O . GLY B 1 107 ? 34 -2.24 -7.48 1 97.31 107 GLY B O 1
ATOM 3161 N N . ARG B 1 108 ? 32.469 -2.807 -5.926 1 96.69 108 ARG B N 1
ATOM 3162 C CA . ARG B 1 108 ? 31.891 -3.881 -6.723 1 96.69 108 ARG B CA 1
ATOM 3163 C C . ARG B 1 108 ? 31.062 -3.322 -7.879 1 96.69 108 ARG B C 1
ATOM 3165 O O . ARG B 1 108 ? 30.594 -2.184 -7.816 1 96.69 108 ARG B O 1
ATOM 3172 N N . VAL B 1 109 ? 31.047 -4.051 -8.898 1 97.75 109 VAL B N 1
ATOM 3173 C CA . VAL B 1 109 ? 30.125 -3.818 -10.008 1 97.75 109 VAL B CA 1
ATOM 3174 C C . VAL B 1 109 ? 29.141 -4.984 -10.125 1 97.75 109 VAL B C 1
ATOM 3176 O O . VAL B 1 109 ? 29.547 -6.148 -10.086 1 97.75 109 VAL B O 1
ATOM 3179 N N . VAL B 1 110 ? 27.844 -4.625 -10.234 1 97.69 110 VAL B N 1
ATOM 3180 C CA . VAL B 1 110 ? 26.844 -5.672 -10.367 1 97.69 110 VAL B CA 1
ATOM 3181 C C . VAL B 1 110 ? 25.984 -5.422 -11.609 1 97.69 110 VAL B C 1
ATOM 3183 O O . VAL B 1 110 ? 25.812 -4.273 -12.031 1 97.69 110 VAL B O 1
ATOM 3186 N N . VAL B 1 111 ? 25.562 -6.484 -12.203 1 97.62 111 VAL B N 1
ATOM 3187 C CA . VAL B 1 111 ? 24.719 -6.41 -13.391 1 97.62 111 VAL B CA 1
ATOM 3188 C C . VAL B 1 111 ? 23.453 -7.23 -13.18 1 97.62 111 VAL B C 1
ATOM 3190 O O . VAL B 1 111 ? 23.5 -8.32 -12.617 1 97.62 111 VAL B O 1
ATOM 3193 N N . ALA B 1 112 ? 22.328 -6.699 -13.57 1 98.06 112 ALA B N 1
ATOM 3194 C CA . ALA B 1 112 ? 21.062 -7.414 -13.516 1 98.06 112 ALA B CA 1
ATOM 3195 C C . ALA B 1 112 ? 20.125 -6.969 -14.641 1 98.06 112 ALA B C 1
ATOM 3197 O O . ALA B 1 112 ? 20.172 -5.816 -15.078 1 98.06 112 ALA B O 1
ATOM 3198 N N . PRO B 1 113 ? 19.328 -7.863 -15.117 1 97.75 113 PRO B N 1
ATOM 3199 C CA . PRO B 1 113 ? 18.406 -7.484 -16.188 1 97.75 113 PRO B CA 1
ATOM 3200 C C . PRO B 1 113 ? 17.297 -6.547 -15.703 1 97.75 113 PRO B C 1
ATOM 3202 O O . PRO B 1 113 ? 16.734 -5.797 -16.5 1 97.75 113 PRO B O 1
ATOM 3205 N N . LYS B 1 114 ? 16.922 -6.562 -14.414 1 98.75 114 LYS B N 1
ATOM 3206 C CA . LYS B 1 114 ? 15.867 -5.715 -13.867 1 98.75 114 LYS B CA 1
ATOM 3207 C C . LYS B 1 114 ? 16.391 -4.879 -12.703 1 98.75 114 LYS B C 1
ATOM 3209 O O . LYS B 1 114 ? 17.25 -5.332 -11.938 1 98.75 114 LYS B O 1
ATOM 3214 N N . LEU B 1 115 ? 15.859 -3.674 -12.602 1 98.88 115 LEU B N 1
ATOM 3215 C CA . LEU B 1 115 ? 16.266 -2.727 -11.57 1 98.88 115 LEU B CA 1
ATOM 3216 C C . LEU B 1 115 ? 15.047 -2.037 -10.953 1 98.88 115 LEU B C 1
ATOM 3218 O O . LEU B 1 115 ? 14.141 -1.622 -11.672 1 98.88 115 LEU B O 1
ATOM 3222 N N . ILE B 1 116 ? 14.984 -2.014 -9.656 1 98.94 116 ILE B N 1
ATOM 3223 C CA . ILE B 1 116 ? 14.008 -1.216 -8.93 1 98.94 116 ILE B CA 1
ATOM 3224 C C . ILE B 1 116 ? 14.711 -0.107 -8.156 1 98.94 116 ILE B C 1
ATOM 3226 O O . ILE B 1 116 ? 15.555 -0.381 -7.293 1 98.94 116 ILE B O 1
ATOM 3230 N N . LEU B 1 117 ? 14.414 1.102 -8.516 1 98.94 117 LEU B N 1
ATOM 3231 C CA . LEU B 1 117 ? 14.906 2.232 -7.742 1 98.94 117 LEU B CA 1
ATOM 3232 C C . LEU B 1 117 ? 13.906 2.635 -6.668 1 98.94 117 LEU B C 1
ATOM 3234 O O . LEU B 1 117 ? 12.789 3.049 -6.977 1 98.94 117 LEU B O 1
ATOM 3238 N N . ALA B 1 118 ? 14.281 2.459 -5.438 1 98.75 118 ALA B N 1
ATOM 3239 C CA . ALA B 1 118 ? 13.539 2.844 -4.242 1 98.75 118 ALA B CA 1
ATOM 3240 C C . ALA B 1 118 ? 14.359 3.777 -3.357 1 98.75 118 ALA B C 1
ATOM 3242 O O . ALA B 1 118 ? 14.43 3.588 -2.141 1 98.75 118 ALA B O 1
ATOM 3243 N N . THR B 1 119 ? 14.922 4.797 -3.93 1 98.25 119 THR B N 1
ATOM 3244 C CA . THR B 1 119 ? 15.938 5.613 -3.283 1 98.25 119 THR B CA 1
ATOM 3245 C C . THR B 1 119 ? 15.297 6.699 -2.424 1 98.25 119 THR B C 1
ATOM 3247 O O . THR B 1 119 ? 15.93 7.238 -1.516 1 98.25 119 THR B O 1
ATOM 3250 N N . GLY B 1 120 ? 14.07 7.027 -2.727 1 97.19 120 GLY B N 1
ATOM 3251 C CA . GLY B 1 120 ? 13.359 8.023 -1.944 1 97.19 120 GLY B CA 1
ATOM 3252 C C . GLY B 1 120 ? 13.836 9.438 -2.197 1 97.19 120 GLY B C 1
ATOM 3253 O O . GLY B 1 120 ? 14.336 9.75 -3.283 1 97.19 120 GLY B O 1
ATOM 3254 N N . VAL B 1 121 ? 13.516 10.328 -1.29 1 96.88 121 VAL B N 1
ATOM 3255 C CA . VAL B 1 121 ? 13.836 11.75 -1.379 1 96.88 121 VAL B CA 1
ATOM 3256 C C . VAL B 1 121 ? 14.477 12.219 -0.077 1 96.88 121 VAL B C 1
ATOM 3258 O O . VAL B 1 121 ? 14.508 11.477 0.909 1 96.88 121 VAL B O 1
ATOM 3261 N N . VAL B 1 122 ? 15.023 13.383 -0.121 1 96 122 VAL B N 1
ATOM 3262 C CA . VAL B 1 122 ? 15.609 14.031 1.049 1 96 122 VAL B CA 1
ATOM 3263 C C . VAL B 1 122 ? 14.922 15.367 1.306 1 96 122 VAL B C 1
ATOM 3265 O O . VAL B 1 122 ? 14.758 16.172 0.389 1 96 122 VAL B O 1
ATOM 3268 N N . ASP B 1 123 ? 14.516 15.547 2.576 1 95.38 123 ASP B N 1
ATOM 3269 C CA . ASP B 1 123 ? 13.93 16.828 2.949 1 95.38 123 ASP B CA 1
ATOM 3270 C C . ASP B 1 123 ? 14.977 17.938 2.957 1 95.38 123 ASP B C 1
ATOM 3272 O O . ASP B 1 123 ? 16.078 17.75 3.475 1 95.38 123 ASP B O 1
ATOM 3276 N N . GLN B 1 124 ? 14.633 19.031 2.32 1 95.56 124 GLN B N 1
ATOM 3277 C CA . GLN B 1 124 ? 15.5 20.203 2.383 1 95.56 124 GLN B CA 1
ATOM 3278 C C . GLN B 1 124 ? 15.141 21.094 3.57 1 95.56 124 GLN B C 1
ATOM 3280 O O . GLN B 1 124 ? 14.383 22.047 3.428 1 95.56 124 GLN B O 1
ATOM 3285 N N . LEU B 1 125 ? 15.773 20.828 4.672 1 97.25 125 LEU B N 1
ATOM 3286 C CA . LEU B 1 125 ? 15.445 21.5 5.918 1 97.25 125 LEU B CA 1
ATOM 3287 C C . LEU B 1 125 ? 15.984 22.938 5.914 1 97.25 125 LEU B C 1
ATOM 3289 O O . LEU B 1 125 ? 17.094 23.188 5.434 1 97.25 125 LEU B O 1
ATOM 3293 N N . PRO B 1 126 ? 15.188 23.859 6.445 1 97.31 126 PRO B N 1
ATOM 3294 C CA . PRO B 1 126 ? 15.688 25.234 6.57 1 97.31 126 PRO B CA 1
ATOM 3295 C C . PRO B 1 126 ? 16.812 25.359 7.605 1 97.31 126 PRO B C 1
ATOM 3297 O O . PRO B 1 126 ? 16.906 24.531 8.516 1 97.31 126 PRO B O 1
ATOM 3300 N N . PRO B 1 127 ? 17.625 26.375 7.391 1 96.25 127 PRO B N 1
ATOM 3301 C CA . PRO B 1 127 ? 18.734 26.578 8.328 1 96.25 127 PRO B CA 1
ATOM 3302 C C . PRO B 1 127 ? 18.297 27.266 9.617 1 96.25 127 PRO B C 1
ATOM 3304 O O . PRO B 1 127 ? 18.75 28.375 9.914 1 96.25 127 PRO B O 1
ATOM 3307 N N . LEU B 1 128 ? 17.531 26.625 10.406 1 97.81 128 LEU B N 1
ATOM 3308 C CA . LEU B 1 128 ? 17.078 27.141 11.688 1 97.81 128 LEU B CA 1
ATOM 3309 C C . LEU B 1 128 ? 17.906 26.562 12.828 1 97.81 128 LEU B C 1
ATOM 3311 O O . LEU B 1 128 ? 18 25.344 12.992 1 97.81 128 LEU B O 1
ATOM 3315 N N . GLU B 1 129 ? 18.516 27.516 13.578 1 98.25 129 GLU B N 1
ATOM 3316 C CA . GLU B 1 129 ? 19.25 27.062 14.758 1 98.25 129 GLU B CA 1
ATOM 3317 C C . GLU B 1 129 ? 18.328 26.312 15.719 1 98.25 129 GLU B C 1
ATOM 3319 O O . GLU B 1 129 ? 17.25 26.797 16.047 1 98.25 129 GLU B O 1
ATOM 3324 N N . GLY B 1 130 ? 18.703 25.078 16.062 1 98.5 130 GLY B N 1
ATOM 3325 C CA . GLY B 1 130 ? 17.906 24.281 17 1 98.5 130 GLY B CA 1
ATOM 3326 C C . GLY B 1 130 ? 17.016 23.266 16.328 1 98.5 130 GLY B C 1
ATOM 3327 O O . GLY B 1 130 ? 16.438 22.406 16.984 1 98.5 130 GLY B O 1
ATOM 3328 N N . LEU B 1 131 ? 16.938 23.344 15.023 1 98.56 131 LEU B N 1
ATOM 3329 C CA . LEU B 1 131 ? 16.031 22.453 14.305 1 98.56 131 LEU B CA 1
ATOM 3330 C C . LEU B 1 131 ? 16.469 21 14.445 1 98.56 131 LEU B C 1
ATOM 3332 O O . LEU B 1 131 ? 15.641 20.094 14.594 1 98.56 131 LEU B O 1
ATOM 3336 N N . ASP B 1 132 ? 17.703 20.719 14.406 1 96.88 132 ASP B N 1
ATOM 3337 C CA . ASP B 1 132 ? 18.234 19.359 14.477 1 96.88 132 ASP B CA 1
ATOM 3338 C C . ASP B 1 132 ? 17.781 18.656 15.75 1 96.88 132 ASP B C 1
ATOM 3340 O O . ASP B 1 132 ? 17.547 17.438 15.75 1 96.88 132 ASP B O 1
ATOM 3344 N N . ALA B 1 133 ? 17.641 19.438 16.797 1 97.19 133 ALA B N 1
ATOM 3345 C CA . ALA B 1 133 ? 17.297 18.875 18.094 1 97.19 133 ALA B CA 1
ATOM 3346 C C . ALA B 1 133 ? 15.836 18.453 18.141 1 97.19 133 ALA B C 1
ATOM 3348 O O . ALA B 1 133 ? 15.461 17.578 18.922 1 97.19 133 ALA B O 1
ATOM 3349 N N . VAL B 1 134 ? 15.039 19.047 17.297 1 98.25 134 VAL B N 1
ATOM 3350 C CA . VAL B 1 134 ? 13.602 18.828 17.469 1 98.25 134 VAL B CA 1
ATOM 3351 C C . VAL B 1 134 ? 13.055 18.062 16.266 1 98.25 134 VAL B C 1
ATOM 3353 O O . VAL B 1 134 ? 11.938 17.547 16.297 1 98.25 134 VAL B O 1
ATOM 3356 N N . TRP B 1 135 ? 13.844 17.969 15.195 1 97.75 135 TRP B N 1
ATOM 3357 C CA . TRP B 1 135 ? 13.391 17.312 13.977 1 97.75 135 TRP B CA 1
ATOM 3358 C C . TRP B 1 135 ? 13.039 15.859 14.242 1 97.75 135 TRP B C 1
ATOM 3360 O O . TRP B 1 135 ? 13.844 15.117 14.812 1 97.75 135 TRP B O 1
ATOM 3370 N N . GLY B 1 136 ? 11.805 15.469 13.883 1 96.25 136 GLY B N 1
ATOM 3371 C CA . GLY B 1 136 ? 11.336 14.102 14.094 1 96.25 136 GLY B CA 1
ATOM 3372 C C . GLY B 1 136 ? 10.758 13.883 15.477 1 96.25 136 GLY B C 1
ATOM 3373 O O . GLY B 1 136 ? 10.195 12.82 15.758 1 96.25 136 GLY B O 1
ATOM 3374 N N . ARG B 1 137 ? 10.836 14.883 16.344 1 96.69 137 ARG B N 1
ATOM 3375 C CA . ARG B 1 137 ? 10.383 14.766 17.719 1 96.69 137 ARG B CA 1
ATOM 3376 C C . ARG B 1 137 ? 9.258 15.758 18.016 1 96.69 137 ARG B C 1
ATOM 3378 O O . ARG B 1 137 ? 8.203 15.367 18.516 1 96.69 137 ARG B O 1
ATOM 3385 N N . SER B 1 138 ? 9.539 16.984 17.719 1 98.38 138 SER B N 1
ATOM 3386 C CA . SER B 1 138 ? 8.531 18.031 17.906 1 98.38 138 SER B CA 1
ATOM 3387 C C . SER B 1 138 ? 8.484 18.953 16.703 1 98.38 138 SER B C 1
ATOM 3389 O O . SER B 1 138 ? 7.875 20.031 16.766 1 98.38 138 SER B O 1
ATOM 3391 N N . ALA B 1 139 ? 9.164 18.609 15.664 1 98.56 139 ALA B N 1
ATOM 3392 C CA . ALA B 1 139 ? 9.055 19.203 14.336 1 98.56 139 ALA B CA 1
ATOM 3393 C C . ALA B 1 139 ? 8.852 18.141 13.266 1 98.56 139 ALA B C 1
ATOM 3395 O O . ALA B 1 139 ? 9.531 17.109 13.281 1 98.56 139 ALA B O 1
ATOM 3396 N N . TRP B 1 140 ? 7.93 18.344 12.414 1 97.81 140 TRP B N 1
ATOM 3397 C CA . TRP B 1 140 ? 7.523 17.297 11.492 1 97.81 140 TRP B CA 1
ATOM 3398 C C . TRP B 1 140 ? 7.125 17.875 10.141 1 97.81 140 TRP B C 1
ATOM 3400 O O . TRP B 1 140 ? 7.016 19.094 9.992 1 97.81 140 TRP B O 1
ATOM 3410 N N . ARG B 1 141 ? 6.871 17.031 9.203 1 95.75 141 ARG B N 1
ATOM 3411 C CA . ARG B 1 141 ? 6.422 17.484 7.887 1 95.75 141 ARG B CA 1
ATOM 3412 C C . ARG B 1 141 ? 5.062 16.875 7.539 1 95.75 141 ARG B C 1
ATOM 3414 O O . ARG B 1 141 ? 4.41 17.312 6.59 1 95.75 141 ARG B O 1
ATOM 3421 N N . CYS B 1 142 ? 4.598 15.922 8.266 1 96.44 142 CYS B N 1
ATOM 3422 C CA . CYS B 1 142 ? 3.412 15.18 7.844 1 96.44 142 CYS B CA 1
ATOM 3423 C C . CYS B 1 142 ? 2.34 15.211 8.922 1 96.44 142 CYS B C 1
ATOM 3425 O O . CYS B 1 142 ? 2.447 14.508 9.93 1 96.44 142 CYS B O 1
ATOM 3427 N N . PRO B 1 143 ? 1.274 15.93 8.742 1 97.38 143 PRO B N 1
ATOM 3428 C CA . PRO B 1 143 ? 0.234 16 9.773 1 97.38 143 PRO B CA 1
ATOM 3429 C C . PRO B 1 143 ? -0.564 14.703 9.898 1 97.38 143 PRO B C 1
ATOM 3431 O O . PRO B 1 143 ? -1.111 14.414 10.961 1 97.38 143 PRO B O 1
ATOM 3434 N N . ILE B 1 144 ? -0.633 13.906 8.836 1 97.88 144 ILE B N 1
ATOM 3435 C CA . ILE B 1 144 ? -1.276 12.594 8.906 1 97.88 144 ILE B CA 1
ATOM 3436 C C . ILE B 1 144 ? -0.509 11.695 9.867 1 97.88 144 ILE B C 1
ATOM 3438 O O . ILE B 1 144 ? -1.111 10.914 10.609 1 97.88 144 ILE B O 1
ATOM 3442 N N . CYS B 1 145 ? 0.758 11.859 9.898 1 97.38 145 CYS B N 1
ATOM 3443 C CA . CYS B 1 145 ? 1.641 11.023 10.703 1 97.38 145 CYS B CA 1
ATOM 3444 C C . CYS B 1 145 ? 1.711 11.523 12.141 1 97.38 145 CYS B C 1
ATOM 3446 O O . CYS B 1 145 ? 1.676 10.727 13.078 1 97.38 145 CYS B O 1
ATOM 3448 N N . ASP B 1 146 ? 1.667 12.883 12.312 1 97.62 146 ASP B N 1
ATOM 3449 C CA . ASP B 1 146 ? 2.014 13.359 13.648 1 97.62 146 ASP B CA 1
ATOM 3450 C C . ASP B 1 146 ? 0.905 14.242 14.219 1 97.62 146 ASP B C 1
ATOM 3452 O O . ASP B 1 146 ? 0.935 14.594 15.398 1 97.62 146 ASP B O 1
ATOM 3456 N N . GLY B 1 147 ? -0.038 14.57 13.414 1 98.06 147 GLY B N 1
ATOM 3457 C CA . GLY B 1 147 ? -1.069 15.5 13.844 1 98.06 147 GLY B CA 1
ATOM 3458 C C . GLY B 1 147 ? -1.867 15 15.031 1 98.06 147 GLY B C 1
ATOM 3459 O O . GLY B 1 147 ? -2.141 15.758 15.969 1 98.06 147 GLY B O 1
ATOM 3460 N N . TRP B 1 148 ? -2.209 13.758 15.047 1 98.31 148 TRP B N 1
ATOM 3461 C CA . TRP B 1 148 ? -3.051 13.172 16.078 1 98.31 148 TRP B CA 1
ATOM 3462 C C . TRP B 1 148 ? -2.406 13.328 17.453 1 98.31 148 TRP B C 1
ATOM 3464 O O . TRP B 1 148 ? -3.066 13.734 18.422 1 98.31 148 TRP B O 1
ATOM 3474 N N . GLU B 1 149 ? -1.183 13.078 17.609 1 97.69 149 GLU B N 1
ATOM 3475 C CA . GLU B 1 149 ? -0.477 13.078 18.891 1 97.69 149 GLU B CA 1
ATOM 3476 C C . GLU B 1 149 ? -0.386 14.492 19.469 1 97.69 149 GLU B C 1
ATOM 3478 O O . GLU B 1 149 ? -0.167 14.672 20.672 1 97.69 149 GLU B O 1
ATOM 3483 N N . HIS B 1 150 ? -0.613 15.484 18.578 1 97.62 150 HIS B N 1
ATOM 3484 C CA . HIS B 1 150 ? -0.382 16.859 19.016 1 97.62 150 HIS B CA 1
ATOM 3485 C C . HIS B 1 150 ? -1.622 17.719 18.797 1 97.62 150 HIS B C 1
ATOM 3487 O O . HIS B 1 150 ? -1.535 18.953 18.797 1 97.62 150 HIS B O 1
ATOM 3493 N N . ARG B 1 151 ? -2.709 17.031 18.578 1 97.94 151 ARG B N 1
ATOM 3494 C CA . ARG B 1 151 ? -3.971 17.734 18.344 1 97.94 151 ARG B CA 1
ATOM 3495 C C . ARG B 1 151 ? -4.324 18.625 19.531 1 97.94 151 ARG B C 1
ATOM 3497 O O . ARG B 1 151 ? -4.109 18.266 20.688 1 97.94 151 ARG B O 1
ATOM 3504 N N . GLY B 1 152 ? -4.781 19.828 19.188 1 98.06 152 GLY B N 1
ATOM 3505 C CA . GLY B 1 152 ? -5.238 20.781 20.203 1 98.06 152 GLY B CA 1
ATOM 3506 C C . GLY B 1 152 ? -4.109 21.562 20.844 1 98.06 152 GLY B C 1
ATOM 3507 O O . GLY B 1 152 ? -4.352 22.469 21.641 1 98.06 152 GLY B O 1
ATOM 3508 N N . ARG B 1 153 ? -2.885 21.297 20.516 1 98.44 153 ARG B N 1
ATOM 3509 C CA . ARG B 1 153 ? -1.729 21.953 21.109 1 98.44 153 ARG B CA 1
ATOM 3510 C C . ARG B 1 153 ? -1.372 23.219 20.344 1 98.44 153 ARG B C 1
ATOM 3512 O O . ARG B 1 153 ? -1.805 23.406 19.203 1 98.44 153 ARG B O 1
ATOM 3519 N N . PRO B 1 154 ? -0.638 24.141 21.016 1 98.81 154 PRO B N 1
ATOM 3520 C CA . PRO B 1 154 ? -0.114 25.281 20.266 1 98.81 154 PRO B CA 1
ATOM 3521 C C . PRO B 1 154 ? 0.972 24.891 19.266 1 98.81 154 PRO B C 1
ATOM 3523 O O . PRO B 1 154 ? 2.053 24.453 19.672 1 98.81 154 PRO B O 1
ATOM 3526 N N . LEU B 1 155 ? 0.668 25.031 18 1 98.88 155 LEU B N 1
ATOM 3527 C CA . LEU B 1 155 ? 1.583 24.609 16.953 1 98.88 155 LEU B CA 1
ATOM 3528 C C . LEU B 1 155 ? 1.944 25.766 16.031 1 98.88 155 LEU B C 1
ATOM 3530 O O . LEU B 1 155 ? 1.286 26.812 16.062 1 98.88 155 LEU B O 1
ATOM 3534 N N . ALA B 1 156 ? 3.031 25.625 15.305 1 98.94 156 ALA B N 1
ATOM 3535 C CA . ALA B 1 156 ? 3.432 26.578 14.266 1 98.94 156 ALA B CA 1
ATOM 3536 C C . ALA B 1 156 ? 3.725 25.844 12.953 1 98.94 156 ALA B C 1
ATOM 3538 O O . ALA B 1 156 ? 3.975 24.641 12.938 1 98.94 156 ALA B O 1
ATOM 3539 N N . VAL B 1 157 ? 3.572 26.547 11.883 1 98.88 157 VAL B N 1
ATOM 3540 C CA . VAL B 1 157 ? 4.035 26.125 10.562 1 98.88 157 VAL B CA 1
ATOM 3541 C C . VAL B 1 157 ? 5.148 27.062 10.094 1 98.88 157 VAL B C 1
ATOM 3543 O O . VAL B 1 157 ? 5.035 28.281 10.211 1 98.88 157 VAL B O 1
ATOM 3546 N N . HIS B 1 158 ? 6.223 26.5 9.68 1 98.81 158 HIS B N 1
ATOM 3547 C CA . HIS B 1 158 ? 7.281 27.281 9.055 1 98.81 158 HIS B CA 1
ATOM 3548 C C . HIS B 1 158 ? 7.219 27.172 7.531 1 98.81 158 HIS B C 1
ATOM 3550 O O . HIS B 1 158 ? 7.184 26.078 6.98 1 98.81 158 HIS B O 1
ATOM 3556 N N . GLY B 1 159 ? 7.18 28.25 6.867 1 98.06 159 GLY B N 1
ATOM 3557 C CA . GLY B 1 159 ? 7.191 28.344 5.414 1 98.06 159 GLY B CA 1
ATOM 3558 C C . GLY B 1 159 ? 6.742 29.703 4.895 1 98.06 159 GLY B C 1
ATOM 3559 O O . GLY B 1 159 ? 6.125 30.469 5.625 1 98.06 159 GLY B O 1
ATOM 3560 N N . ASN B 1 160 ? 7.074 30 3.648 1 97 160 ASN B N 1
ATOM 3561 C CA . ASN B 1 160 ? 6.801 31.344 3.125 1 97 160 ASN B CA 1
ATOM 3562 C C . ASN B 1 160 ? 6.254 31.281 1.702 1 97 160 ASN B C 1
ATOM 3564 O O . ASN B 1 160 ? 6.305 32.281 0.974 1 97 160 ASN B O 1
ATOM 3568 N N . SER B 1 161 ? 5.715 30.219 1.279 1 95.69 161 SER B N 1
ATOM 3569 C CA . SER B 1 161 ? 5.176 30.031 -0.063 1 95.69 161 SER B CA 1
ATOM 3570 C C . SER B 1 161 ? 3.672 29.797 -0.026 1 95.69 161 SER B C 1
ATOM 3572 O O . SER B 1 161 ? 3.082 29.672 1.05 1 95.69 161 SER B O 1
ATOM 3574 N N . GLU B 1 162 ? 3.074 29.812 -1.223 1 96.06 162 GLU B N 1
ATOM 3575 C CA . GLU B 1 162 ? 1.665 29.438 -1.319 1 96.06 162 GLU B CA 1
ATOM 3576 C C . GLU B 1 162 ? 1.428 28.031 -0.778 1 96.06 162 GLU B C 1
ATOM 3578 O O . GLU B 1 162 ? 0.404 27.781 -0.142 1 96.06 162 GLU B O 1
ATOM 3583 N N . ASP B 1 163 ? 2.389 27.172 -0.996 1 94.56 163 ASP B N 1
ATOM 3584 C CA . ASP B 1 163 ? 2.291 25.812 -0.48 1 94.56 163 ASP B CA 1
ATOM 3585 C C . ASP B 1 163 ? 2.281 25.797 1.047 1 94.56 163 ASP B C 1
ATOM 3587 O O . ASP B 1 163 ? 1.579 25 1.664 1 94.56 163 ASP B O 1
ATOM 3591 N N . ALA B 1 164 ? 3.027 26.688 1.616 1 97.31 164 ALA B N 1
ATOM 3592 C CA . ALA B 1 164 ? 3.059 26.797 3.072 1 97.31 164 ALA B CA 1
ATOM 3593 C C . ALA B 1 164 ? 1.711 27.25 3.619 1 97.31 164 ALA B C 1
ATOM 3595 O O . ALA B 1 164 ? 1.269 26.797 4.672 1 97.31 164 ALA B O 1
ATOM 3596 N N . VAL B 1 165 ? 1.105 28.188 2.898 1 97.5 165 VAL B N 1
ATOM 3597 C CA . VAL B 1 165 ? -0.207 28.688 3.299 1 97.5 165 VAL B CA 1
ATOM 3598 C C . VAL B 1 165 ? -1.227 27.547 3.256 1 97.5 165 VAL B C 1
ATOM 3600 O O . VAL B 1 165 ? -1.966 27.344 4.219 1 97.5 165 VAL B O 1
ATOM 3603 N N . ARG B 1 166 ? -1.231 26.828 2.178 1 96.12 166 ARG B N 1
ATOM 3604 C CA . ARG B 1 166 ? -2.148 25.703 2.037 1 96.12 166 ARG B CA 1
ATOM 3605 C C . ARG B 1 166 ? -1.902 24.656 3.123 1 96.12 166 ARG B C 1
ATOM 3607 O O . ARG B 1 166 ? -2.85 24.094 3.672 1 96.12 166 ARG B O 1
ATOM 3614 N N . PHE B 1 167 ? -0.674 24.516 3.4 1 97.69 167 PHE B N 1
ATOM 3615 C CA . PHE B 1 167 ? -0.269 23.578 4.434 1 97.69 167 PHE B CA 1
ATOM 3616 C C . PHE B 1 167 ? -0.782 24.016 5.801 1 97.69 167 PHE B C 1
ATOM 3618 O O . PHE B 1 167 ? -1.314 23.203 6.559 1 97.69 167 PHE B O 1
ATOM 3625 N N . ALA B 1 168 ? -0.68 25.234 6.086 1 98.38 168 ALA B N 1
ATOM 3626 C CA . ALA B 1 168 ? -1.183 25.781 7.344 1 98.38 168 ALA B CA 1
ATOM 3627 C C . ALA B 1 168 ? -2.695 25.609 7.453 1 98.38 168 ALA B C 1
ATOM 3629 O O . ALA B 1 168 ? -3.209 25.234 8.508 1 98.38 168 ALA B O 1
ATOM 3630 N N . LEU B 1 169 ? -3.344 25.906 6.363 1 97.38 169 LEU B N 1
ATOM 3631 C CA . LEU B 1 169 ? -4.793 25.75 6.352 1 97.38 169 LEU B CA 1
ATOM 3632 C C . LEU B 1 169 ? -5.184 24.297 6.629 1 97.38 169 LEU B C 1
ATOM 3634 O O . LEU B 1 169 ? -6.168 24.031 7.324 1 97.38 169 LEU B O 1
ATOM 3638 N N . GLU B 1 170 ? -4.426 23.359 6.145 1 97.25 170 GLU B N 1
ATOM 3639 C CA . GLU B 1 170 ? -4.668 21.938 6.406 1 97.25 170 GLU B CA 1
ATOM 3640 C C . GLU B 1 170 ? -4.43 21.609 7.875 1 97.25 170 GLU B C 1
ATOM 3642 O O . GLU B 1 170 ? -5.258 20.938 8.508 1 97.25 170 GLU B O 1
ATOM 3647 N N . ILE B 1 171 ? -3.357 22.109 8.43 1 98.06 171 ILE B N 1
ATOM 3648 C CA . ILE B 1 171 ? -2.938 21.766 9.789 1 98.06 171 ILE B CA 1
ATOM 3649 C C . ILE B 1 171 ? -3.924 22.359 10.797 1 98.06 171 ILE B C 1
ATOM 3651 O O . ILE B 1 171 ? -4.082 21.828 11.898 1 98.06 171 ILE B O 1
ATOM 3655 N N . ARG B 1 172 ? -4.613 23.375 10.383 1 97.88 172 ARG B N 1
ATOM 3656 C CA . ARG B 1 172 ? -5.605 24.016 11.234 1 97.88 172 ARG B CA 1
ATOM 3657 C C . ARG B 1 172 ? -6.66 23.016 11.688 1 97.88 172 ARG B C 1
ATOM 3659 O O . ARG B 1 172 ? -7.227 23.141 12.781 1 97.88 172 ARG B O 1
ATOM 3666 N N . HIS B 1 173 ? -6.824 21.984 10.984 1 97.06 173 HIS B N 1
ATOM 3667 C CA . HIS B 1 173 ? -7.781 20.938 11.305 1 97.06 173 HIS B CA 1
ATOM 3668 C C . HIS B 1 173 ? -7.453 20.297 12.656 1 97.06 173 HIS B C 1
ATOM 3670 O O . HIS B 1 173 ? -8.359 19.922 13.406 1 97.06 173 HIS B O 1
ATOM 3676 N N . TRP B 1 174 ? -6.215 20.25 13 1 97.81 174 TRP B N 1
ATOM 3677 C CA . TRP B 1 174 ? -5.797 19.516 14.195 1 97.81 174 TRP B CA 1
ATOM 3678 C C . TRP B 1 174 ? -5.719 20.438 15.398 1 97.81 174 TRP B C 1
ATOM 3680 O O . TRP B 1 174 ? -5.707 19.969 16.547 1 97.81 174 TRP B O 1
ATOM 3690 N N . THR B 1 175 ? -5.617 21.797 15.156 1 98.06 175 THR B N 1
ATOM 3691 C CA . THR B 1 175 ? -5.516 22.703 16.297 1 98.06 175 THR B CA 1
ATOM 3692 C C . THR B 1 175 ? -6.027 24.094 15.922 1 98.06 175 THR B C 1
ATOM 3694 O O . THR B 1 175 ? -5.75 24.594 14.828 1 98.06 175 THR B O 1
ATOM 3697 N N . PRO B 1 176 ? -6.777 24.734 16.844 1 97.25 176 PRO B N 1
ATOM 3698 C CA . PRO B 1 176 ? -7.176 26.125 16.609 1 97.25 176 PRO B CA 1
ATOM 3699 C C . PRO B 1 176 ? -6.066 27.125 16.938 1 97.25 176 PRO B C 1
ATOM 3701 O O . PRO B 1 176 ? -6.148 28.281 16.547 1 97.25 176 PRO B O 1
ATOM 3704 N N . ASP B 1 177 ? -5.102 26.703 17.656 1 98.62 177 ASP B N 1
ATOM 3705 C CA . ASP B 1 177 ? -3.986 27.562 18.047 1 98.62 177 ASP B CA 1
ATOM 3706 C C . ASP B 1 177 ? -2.777 27.328 17.141 1 98.62 177 ASP B C 1
ATOM 3708 O O . ASP B 1 177 ? -1.828 26.641 17.531 1 98.62 177 ASP B O 1
ATOM 3712 N N . LEU B 1 178 ? -2.82 27.938 15.969 1 98.81 178 LEU B N 1
ATOM 3713 C CA . LEU B 1 178 ? -1.815 27.75 14.93 1 98.81 178 LEU B CA 1
ATOM 3714 C C . LEU B 1 178 ? -1.264 29.094 14.461 1 98.81 178 LEU B C 1
ATOM 3716 O O . LEU B 1 178 ? -2.02 30.062 14.289 1 98.81 178 LEU B O 1
ATOM 3720 N N . VAL B 1 179 ? 0.073 29.156 14.305 1 98.88 179 VAL B N 1
ATOM 3721 C CA . VAL B 1 179 ? 0.726 30.359 13.797 1 98.88 179 VAL B CA 1
ATOM 3722 C C . VAL B 1 179 ? 1.591 30.016 12.594 1 98.88 179 VAL B C 1
ATOM 3724 O O . VAL B 1 179 ? 2.361 29.047 12.625 1 98.88 179 VAL B O 1
ATOM 3727 N N . LEU B 1 180 ? 1.403 30.703 11.5 1 98.81 180 LEU B N 1
ATOM 3728 C CA . LEU B 1 180 ? 2.338 30.609 10.391 1 98.81 180 LEU B CA 1
ATOM 3729 C C . LEU B 1 180 ? 3.533 31.531 10.594 1 98.81 180 LEU B C 1
ATOM 3731 O O . LEU B 1 180 ? 3.367 32.75 10.727 1 98.81 180 LEU B O 1
ATOM 3735 N N . CYS B 1 181 ? 4.68 30.984 10.664 1 98.81 181 CYS B N 1
ATOM 3736 C CA . CYS B 1 181 ? 5.93 31.734 10.75 1 98.81 181 CYS B CA 1
ATOM 3737 C C . CYS B 1 181 ? 6.645 31.75 9.406 1 98.81 181 CYS B C 1
ATOM 3739 O O . CYS B 1 181 ? 7.191 30.734 8.969 1 98.81 181 CYS B O 1
ATOM 3741 N N . THR B 1 182 ? 6.777 32.938 8.781 1 98.31 182 THR B N 1
ATOM 3742 C CA . THR B 1 182 ? 7.293 33.031 7.422 1 98.31 182 THR B CA 1
ATOM 3743 C C . THR B 1 182 ? 8.789 33.312 7.422 1 98.31 182 THR B C 1
ATOM 3745 O O . THR B 1 182 ? 9.461 33.156 6.395 1 98.31 182 THR B O 1
ATOM 3748 N N . ASP B 1 183 ? 9.328 33.719 8.562 1 98.06 183 ASP B N 1
ATOM 3749 C CA . ASP B 1 183 ? 10.75 34.031 8.695 1 98.06 183 ASP B CA 1
ATOM 3750 C C . ASP B 1 183 ? 11.211 35.031 7.637 1 98.06 183 ASP B C 1
ATOM 3752 O O . ASP B 1 183 ? 12.242 34.844 7 1 98.06 183 ASP B O 1
ATOM 3756 N N . GLY B 1 184 ? 10.453 36.094 7.426 1 97.44 184 GLY B N 1
ATOM 3757 C CA . GLY B 1 184 ? 10.656 37.125 6.434 1 97.44 184 GLY B CA 1
ATOM 3758 C C . GLY B 1 184 ? 9.359 37.594 5.789 1 97.44 184 GLY B C 1
ATOM 3759 O O . GLY B 1 184 ? 8.281 37.094 6.109 1 97.44 184 GLY B O 1
ATOM 3760 N N . PRO B 1 185 ? 9.547 38.5 4.898 1 96.94 185 PRO B N 1
ATOM 3761 C CA . PRO B 1 185 ? 8.336 39 4.234 1 96.94 185 PRO B CA 1
ATOM 3762 C C . PRO B 1 185 ? 7.625 37.906 3.436 1 96.94 185 PRO B C 1
ATOM 3764 O O . PRO B 1 185 ? 8.273 37.062 2.807 1 96.94 185 PRO B O 1
ATOM 3767 N N . PRO B 1 186 ? 6.289 37.969 3.486 1 96.75 186 PRO B N 1
ATOM 3768 C CA . PRO B 1 186 ? 5.52 36.938 2.779 1 96.75 186 PRO B CA 1
ATOM 3769 C C . PRO B 1 186 ? 5.848 36.875 1.288 1 96.75 186 PRO B C 1
ATOM 3771 O O . PRO B 1 186 ? 5.969 37.906 0.637 1 96.75 186 PRO B O 1
ATOM 3774 N N . GLU B 1 187 ? 5.945 35.719 0.766 1 97.06 187 GLU B N 1
ATOM 3775 C CA . GLU B 1 187 ? 6.191 35.469 -0.653 1 97.06 187 GLU B CA 1
ATOM 3776 C C . GLU B 1 187 ? 4.969 34.844 -1.326 1 97.06 187 GLU B C 1
ATOM 3778 O O . GLU B 1 187 ? 5.105 34.031 -2.225 1 97.06 187 GLU B O 1
ATOM 3783 N N . TYR B 1 188 ? 3.801 35.094 -0.787 1 96.75 188 TYR B N 1
ATOM 3784 C CA . TYR B 1 188 ? 2.514 34.688 -1.327 1 96.75 188 TYR B CA 1
ATOM 3785 C C . TYR B 1 188 ? 1.571 35.875 -1.482 1 96.75 188 TYR B C 1
ATOM 3787 O O . TYR B 1 188 ? 1.742 36.906 -0.822 1 96.75 188 TYR B O 1
ATOM 3795 N N . PRO B 1 189 ? 0.619 35.781 -2.336 1 96.62 189 PRO B N 1
ATOM 3796 C CA . PRO B 1 189 ? -0.311 36.875 -2.561 1 96.62 189 PRO B CA 1
ATOM 3797 C C . PRO B 1 189 ? -1.135 37.219 -1.319 1 96.62 189 PRO B C 1
ATOM 3799 O O . PRO B 1 189 ? -1.448 36.344 -0.521 1 96.62 189 PRO B O 1
ATOM 3802 N N . ASP B 1 190 ? -1.606 38.438 -1.289 1 95.38 190 ASP B N 1
ATOM 3803 C CA . ASP B 1 190 ? -2.324 39 -0.146 1 95.38 190 ASP B CA 1
ATOM 3804 C C . ASP B 1 190 ? -3.609 38.219 0.125 1 95.38 190 ASP B C 1
ATOM 3806 O O . ASP B 1 190 ? -4.039 38.094 1.274 1 95.38 190 ASP B O 1
ATOM 3810 N N . ARG B 1 191 ? -4.137 37.719 -0.884 1 95.69 191 ARG B N 1
ATOM 3811 C CA . ARG B 1 191 ? -5.391 37 -0.728 1 95.69 191 ARG B CA 1
ATOM 3812 C C . ARG B 1 191 ? -5.227 35.812 0.221 1 95.69 191 ARG B C 1
ATOM 3814 O O . ARG B 1 191 ? -6.145 35.5 0.97 1 95.69 191 ARG B O 1
ATOM 3821 N N . TRP B 1 192 ? -4.094 35.25 0.233 1 95.69 192 TRP B N 1
ATOM 3822 C CA . TRP B 1 192 ? -3.826 34.094 1.1 1 95.69 192 TRP B CA 1
ATOM 3823 C C . TRP B 1 192 ? -3.703 34.531 2.555 1 95.69 192 TRP B C 1
ATOM 3825 O O . TRP B 1 192 ? -4.117 33.812 3.465 1 95.69 192 TRP B O 1
ATOM 3835 N N . GLY B 1 193 ? -3.08 35.719 2.76 1 95.12 193 GLY B N 1
ATOM 3836 C CA . GLY B 1 193 ? -3.031 36.25 4.105 1 95.12 193 GLY B CA 1
ATOM 3837 C C . GLY B 1 193 ? -4.406 36.469 4.711 1 95.12 193 GLY B C 1
ATOM 3838 O O . GLY B 1 193 ? -4.641 36.125 5.871 1 95.12 193 GLY B O 1
ATOM 3839 N N . LYS B 1 194 ? -5.273 36.969 3.936 1 95.38 194 LYS B N 1
ATOM 3840 C CA . LYS B 1 194 ? -6.645 37.188 4.379 1 95.38 194 LYS B CA 1
ATOM 3841 C C . LYS B 1 194 ? -7.352 35.875 4.699 1 95.38 194 LYS B C 1
ATOM 3843 O O . LYS B 1 194 ? -8.117 35.812 5.656 1 95.38 194 LYS B O 1
ATOM 3848 N N . ARG B 1 195 ? -7.09 34.938 3.914 1 95.19 195 ARG B N 1
ATOM 3849 C CA . ARG B 1 195 ? -7.684 33.625 4.133 1 95.19 195 ARG B CA 1
ATOM 3850 C C . ARG B 1 195 ? -7.211 33.031 5.453 1 95.19 195 ARG B C 1
ATOM 3852 O O . ARG B 1 195 ? -8.008 32.438 6.203 1 95.19 195 ARG B O 1
ATOM 3859 N N . LEU B 1 196 ? -5.973 33.125 5.691 1 97.38 196 LEU B N 1
ATOM 3860 C CA . LEU B 1 196 ? -5.414 32.625 6.945 1 97.38 196 LEU B CA 1
ATOM 3861 C C . LEU B 1 196 ? -6.059 33.344 8.141 1 97.38 196 LEU B C 1
ATOM 3863 O O . LEU B 1 196 ? -6.5 32.688 9.086 1 97.38 196 LEU B O 1
ATOM 3867 N N . GLU B 1 197 ? -6.105 34.594 8.047 1 95.81 197 GLU B N 1
ATOM 3868 C CA . GLU B 1 197 ? -6.711 35.406 9.109 1 95.81 197 GLU B CA 1
ATOM 3869 C C . GLU B 1 197 ? -8.172 35.031 9.32 1 95.81 197 GLU B C 1
ATOM 3871 O O . GLU B 1 197 ? -8.648 34.938 10.453 1 95.81 197 GLU B O 1
ATOM 3876 N N . GLY B 1 198 ? -8.805 34.844 8.242 1 95.19 198 GLY B N 1
ATOM 3877 C CA . GLY B 1 198 ? -10.195 34.438 8.297 1 95.19 198 GLY B CA 1
ATOM 3878 C C . GLY B 1 198 ? -10.391 33.094 9.008 1 95.19 198 GLY B C 1
ATOM 3879 O O . GLY B 1 198 ? -11.461 32.844 9.57 1 95.19 198 GLY B O 1
ATOM 3880 N N . GLN B 1 199 ? -9.383 32.281 9.023 1 96.12 199 GLN B N 1
ATOM 3881 C CA . GLN B 1 199 ? -9.445 30.969 9.68 1 96.12 199 GLN B CA 1
ATOM 3882 C C . GLN B 1 199 ? -8.82 31.016 11.07 1 96.12 199 GLN B C 1
ATOM 3884 O O . GLN B 1 199 ? -8.609 29.969 11.695 1 96.12 199 GLN B O 1
ATOM 3889 N N . GLY B 1 200 ? -8.43 32.219 11.453 1 96.94 200 GLY B N 1
ATOM 3890 C CA . GLY B 1 200 ? -7.895 32.406 12.789 1 96.94 200 GLY B CA 1
ATOM 3891 C C . GLY B 1 200 ? -6.438 32 12.906 1 96.94 200 GLY B C 1
ATOM 3892 O O . GLY B 1 200 ? -5.949 31.734 14.008 1 96.94 200 GLY B O 1
ATOM 3893 N N . ILE B 1 201 ? -5.746 31.906 11.828 1 98.44 201 ILE B N 1
ATOM 3894 C CA . ILE B 1 201 ? -4.328 31.562 11.836 1 98.44 201 ILE B CA 1
ATOM 3895 C C . ILE B 1 201 ? -3.488 32.844 11.852 1 98.44 201 ILE B C 1
ATOM 3897 O O . ILE B 1 201 ? -3.545 33.625 10.906 1 98.44 201 ILE B O 1
ATOM 3901 N N . ALA B 1 202 ? -2.766 33.062 12.906 1 98.31 202 ALA B N 1
ATOM 3902 C CA . ALA B 1 202 ? -1.883 34.219 13 1 98.31 202 ALA B CA 1
ATOM 3903 C C . ALA B 1 202 ? -0.669 34.062 12.086 1 98.31 202 ALA B C 1
ATOM 3905 O O . ALA B 1 202 ? -0.243 32.938 11.805 1 98.31 202 ALA B O 1
ATOM 3906 N N . ILE B 1 203 ? -0.169 35.188 11.625 1 98.38 203 ILE B N 1
ATOM 3907 C CA . ILE B 1 203 ? 1.015 35.219 10.773 1 98.38 203 ILE B CA 1
ATOM 3908 C C . ILE B 1 203 ? 2.133 36 11.461 1 98.38 203 ILE B C 1
ATOM 3910 O O . ILE B 1 203 ? 1.933 37.125 11.898 1 98.38 203 ILE B O 1
ATOM 3914 N N . ARG B 1 204 ? 3.199 35.375 11.656 1 98.38 204 ARG B N 1
ATOM 3915 C CA . ARG B 1 204 ? 4.402 36.031 12.164 1 98.38 204 ARG B CA 1
ATOM 3916 C C . ARG B 1 204 ? 5.484 36.094 11.086 1 98.38 204 ARG B C 1
ATOM 3918 O O . ARG B 1 204 ? 5.973 35.062 10.633 1 98.38 204 ARG B O 1
ATOM 3925 N N . THR B 1 205 ? 5.934 37.312 10.695 1 97.94 205 THR B N 1
ATOM 3926 C CA . THR B 1 205 ? 6.836 37.469 9.562 1 97.94 205 THR B CA 1
ATOM 3927 C C . THR B 1 205 ? 8.258 37.75 10.039 1 97.94 205 THR B C 1
ATOM 3929 O O . THR B 1 205 ? 9.195 37.75 9.242 1 97.94 205 THR B O 1
ATOM 3932 N N . ASP B 1 206 ? 8.422 37.906 11.336 1 97.94 206 ASP B N 1
ATOM 3933 C CA . ASP B 1 206 ? 9.734 38.25 11.883 1 97.94 206 ASP B CA 1
ATOM 3934 C C . ASP B 1 206 ? 10.75 37.156 11.602 1 97.94 206 ASP B C 1
ATOM 3936 O O . ASP B 1 206 ? 10.391 35.969 11.516 1 97.94 206 ASP B O 1
ATOM 3940 N N . ARG B 1 207 ? 11.969 37.594 11.461 1 98.25 207 ARG B N 1
ATOM 3941 C CA . ARG B 1 207 ? 13.055 36.625 11.289 1 98.25 207 ARG B CA 1
ATOM 3942 C C . ARG B 1 207 ? 13.211 35.75 12.531 1 98.25 207 ARG B C 1
ATOM 3944 O O . ARG B 1 207 ? 13.18 36.25 13.656 1 98.25 207 ARG B O 1
ATOM 3951 N N . ILE B 1 208 ? 13.375 34.5 12.266 1 98.56 208 ILE B N 1
ATOM 3952 C CA . ILE B 1 208 ? 13.555 33.562 13.367 1 98.56 208 ILE B CA 1
ATOM 3953 C C . ILE B 1 208 ? 15.031 33.5 13.75 1 98.56 208 ILE B C 1
ATOM 3955 O O . ILE B 1 208 ? 15.891 33.312 12.883 1 98.56 208 ILE B O 1
ATOM 3959 N N . ALA B 1 209 ? 15.273 33.656 15.055 1 98.5 209 ALA B N 1
ATOM 3960 C CA . ALA B 1 209 ? 16.641 33.531 15.547 1 98.5 209 ALA B CA 1
ATOM 3961 C C . ALA B 1 209 ? 17 32.094 15.875 1 98.5 209 ALA B C 1
ATOM 3963 O O . ALA B 1 209 ? 18.062 31.609 15.484 1 98.5 209 ALA B O 1
ATOM 3964 N N . ARG B 1 210 ? 16.156 31.391 16.562 1 98.44 210 ARG B N 1
ATOM 3965 C CA . ARG B 1 210 ? 16.406 30 16.938 1 98.44 210 ARG B CA 1
ATOM 3966 C C . ARG B 1 210 ? 15.156 29.344 17.484 1 98.44 210 ARG B C 1
ATOM 3968 O O . ARG B 1 210 ? 14.188 30.016 17.828 1 98.44 210 ARG B O 1
ATOM 3975 N N . LEU B 1 211 ? 15.156 28 17.547 1 98.81 211 LEU B N 1
ATOM 3976 C CA . LEU B 1 211 ? 14.156 27.188 18.219 1 98.81 211 LEU B CA 1
ATOM 3977 C C . LEU B 1 211 ? 14.625 26.812 19.625 1 98.81 211 LEU B C 1
ATOM 3979 O O . LEU B 1 211 ? 15.742 26.328 19.797 1 98.81 211 LEU B O 1
ATOM 3983 N N . GLU B 1 212 ? 13.758 27.078 20.562 1 98.5 212 GLU B N 1
ATOM 3984 C CA . GLU B 1 212 ? 14.047 26.672 21.938 1 98.5 212 GLU B CA 1
ATOM 3985 C C . GLU B 1 212 ? 13.383 25.344 22.266 1 98.5 212 GLU B C 1
ATOM 3987 O O . GLU B 1 212 ? 12.195 25.141 21.984 1 98.5 212 GLU B O 1
ATOM 3992 N N . SER B 1 213 ? 14.195 24.438 22.781 1 98.25 213 SER B N 1
ATOM 3993 C CA . SER B 1 213 ? 13.664 23.125 23.109 1 98.25 213 SER B CA 1
ATOM 3994 C C . SER B 1 213 ? 14.383 22.531 24.328 1 98.25 213 SER B C 1
ATOM 3996 O O . SER B 1 213 ? 15.445 23.016 24.719 1 98.25 213 SER B O 1
ATOM 3998 N N . GLU B 1 214 ? 13.703 21.641 25 1 97.12 214 GLU B N 1
ATOM 3999 C CA . GLU B 1 214 ? 14.273 20.828 26.062 1 97.12 214 GLU B CA 1
ATOM 4000 C C . GLU B 1 214 ? 14.164 19.344 25.734 1 97.12 214 GLU B C 1
ATOM 4002 O O . GLU B 1 214 ? 13.062 18.812 25.562 1 97.12 214 GLU B O 1
ATOM 4007 N N . ALA B 1 215 ? 15.242 18.688 25.641 1 96.06 215 ALA B N 1
ATOM 4008 C CA . ALA B 1 215 ? 15.289 17.25 25.359 1 96.06 215 ALA B CA 1
ATOM 4009 C C . ALA B 1 215 ? 14.484 16.906 24.109 1 96.06 215 ALA B C 1
ATOM 4011 O O . ALA B 1 215 ? 13.695 15.969 24.125 1 96.06 215 ALA B O 1
ATOM 4012 N N . GLY B 1 216 ? 14.547 17.828 23.172 1 96.38 216 GLY B N 1
ATOM 4013 C CA . GLY B 1 216 ? 13.93 17.562 21.891 1 96.38 216 GLY B CA 1
ATOM 4014 C C . GLY B 1 216 ? 12.492 18.031 21.797 1 96.38 216 GLY B C 1
ATOM 4015 O O . GLY B 1 216 ? 11.844 17.891 20.766 1 96.38 216 GLY B O 1
ATOM 4016 N N . ASN B 1 217 ? 12 18.562 22.906 1 98.12 217 ASN B N 1
ATOM 4017 C CA . ASN B 1 217 ? 10.641 19.094 22.922 1 98.12 217 ASN B CA 1
ATOM 4018 C C . ASN B 1 217 ? 10.633 20.609 22.75 1 98.12 217 ASN B C 1
ATOM 4020 O O . ASN B 1 217 ? 11.156 21.344 23.578 1 98.12 217 ASN B O 1
ATOM 4024 N N . LEU B 1 218 ? 10.07 21.016 21.656 1 98.75 218 LEU B N 1
ATOM 4025 C CA . LEU B 1 218 ? 9.984 22.438 21.359 1 98.75 218 LEU B CA 1
ATOM 4026 C C . LEU B 1 218 ? 9.203 23.172 22.438 1 98.75 218 LEU B C 1
ATOM 4028 O O . LEU B 1 218 ? 8.148 22.703 22.875 1 98.75 218 LEU B O 1
ATOM 4032 N N . SER B 1 219 ? 9.734 24.312 22.859 1 98.69 219 SER B N 1
ATOM 4033 C CA . SER B 1 219 ? 9.023 25.109 23.859 1 98.69 219 SER B CA 1
ATOM 4034 C C . SER B 1 219 ? 8.68 26.5 23.328 1 98.69 219 SER B C 1
ATOM 4036 O O . SER B 1 219 ? 7.707 27.109 23.75 1 98.69 219 SER B O 1
ATOM 4038 N N . ALA B 1 220 ? 9.562 26.953 22.344 1 98.81 220 ALA B N 1
ATOM 4039 C CA . ALA B 1 220 ? 9.258 28.281 21.797 1 98.81 220 ALA B CA 1
ATOM 4040 C C . ALA B 1 220 ? 10.07 28.547 20.531 1 98.81 220 ALA B C 1
ATOM 4042 O O . ALA B 1 220 ? 11.062 27.859 20.266 1 98.81 220 ALA B O 1
ATOM 4043 N N . ILE B 1 221 ? 9.617 29.469 19.75 1 98.88 221 ILE B N 1
ATOM 4044 C CA . ILE B 1 221 ? 10.352 30.078 18.641 1 98.88 221 ILE B CA 1
ATOM 4045 C C . ILE B 1 221 ? 10.812 31.469 19.031 1 98.88 221 ILE B C 1
ATOM 4047 O O . ILE B 1 221 ? 9.992 32.312 19.391 1 98.88 221 ILE B O 1
ATOM 4051 N N . LEU B 1 222 ? 12.07 31.625 19 1 98.75 222 LEU B N 1
ATOM 4052 C CA . LEU B 1 222 ? 12.633 32.938 19.312 1 98.75 222 LEU B CA 1
ATOM 4053 C C . LEU B 1 222 ? 12.883 33.719 18.031 1 98.75 222 LEU B C 1
ATOM 4055 O O . LEU B 1 222 ? 13.5 33.219 17.094 1 98.75 222 LEU B O 1
ATOM 4059 N N . PHE B 1 223 ? 12.508 34.969 18.062 1 98.44 223 PHE B N 1
ATOM 4060 C CA . PHE B 1 223 ? 12.688 35.812 16.891 1 98.44 223 PHE B CA 1
ATOM 4061 C C . PHE B 1 223 ? 13.898 36.75 17.078 1 98.44 223 PHE B C 1
ATOM 4063 O O . PHE B 1 223 ? 14.391 36.906 18.203 1 98.44 223 PHE B O 1
ATOM 4070 N N . ALA B 1 224 ? 14.344 37.281 15.992 1 97.44 224 ALA B N 1
ATOM 4071 C CA . ALA B 1 224 ? 15.594 38.031 15.961 1 97.44 224 ALA B CA 1
ATOM 4072 C C . ALA B 1 224 ? 15.484 39.281 16.828 1 97.44 224 ALA B C 1
ATOM 4074 O O . ALA B 1 224 ? 16.469 39.75 17.406 1 97.44 224 ALA B O 1
ATOM 4075 N N . GLN B 1 225 ? 14.359 39.844 16.906 1 96.31 225 GLN B N 1
ATOM 4076 C CA . GLN B 1 225 ? 14.18 41.062 17.656 1 96.31 225 GLN B CA 1
ATOM 4077 C C . GLN B 1 225 ? 13.953 40.781 19.141 1 96.31 225 GLN B C 1
ATOM 4079 O O . GLN B 1 225 ? 13.797 41.719 19.938 1 96.31 225 GLN B O 1
ATOM 4084 N N . GLY B 1 226 ? 13.898 39.5 19.5 1 94.62 226 GLY B N 1
ATOM 4085 C CA . GLY B 1 226 ? 13.867 39.156 20.906 1 94.62 226 GLY B CA 1
ATOM 4086 C C . GLY B 1 226 ? 12.539 38.594 21.344 1 94.62 226 GLY B C 1
ATOM 4087 O O . GLY B 1 226 ? 12.453 37.938 22.391 1 94.62 226 GLY B O 1
ATOM 4088 N N . ASP B 1 227 ? 11.516 38.688 20.562 1 95.94 227 ASP B N 1
ATOM 4089 C CA . ASP B 1 227 ? 10.203 38.125 20.906 1 95.94 227 ASP B CA 1
ATOM 4090 C C . ASP B 1 227 ? 10.25 36.594 20.953 1 95.94 227 ASP B C 1
ATOM 4092 O O . ASP B 1 227 ? 11.047 35.969 20.25 1 95.94 227 ASP B O 1
ATOM 4096 N N . ARG B 1 228 ? 9.375 36.188 21.828 1 97.56 228 ARG B N 1
ATOM 4097 C CA . ARG B 1 228 ? 9.258 34.75 22.031 1 97.56 228 ARG B CA 1
ATOM 4098 C C . ARG B 1 228 ? 7.844 34.281 21.75 1 97.56 228 ARG B C 1
ATOM 4100 O O . ARG B 1 228 ? 6.871 34.844 22.234 1 97.56 228 ARG B O 1
ATOM 4107 N N . LEU B 1 229 ? 7.719 33.219 20.969 1 98.69 229 LEU B N 1
ATOM 4108 C CA . LEU B 1 229 ? 6.43 32.625 20.672 1 98.69 229 LEU B CA 1
ATOM 4109 C C . LEU B 1 229 ? 6.355 31.203 21.234 1 98.69 229 LEU B C 1
ATOM 4111 O O . LEU B 1 229 ? 6.961 30.281 20.703 1 98.69 229 LEU B O 1
ATOM 4115 N N . PRO B 1 230 ? 5.641 31.016 22.375 1 98.69 230 PRO B N 1
ATOM 4116 C CA . PRO B 1 230 ? 5.496 29.672 22.906 1 98.69 230 PRO B CA 1
ATOM 4117 C C . PRO B 1 230 ? 4.781 28.719 21.953 1 98.69 230 PRO B C 1
ATOM 4119 O O . PRO B 1 230 ? 3.678 29.016 21.484 1 98.69 230 PRO B O 1
ATOM 4122 N N . ARG B 1 231 ? 5.426 27.625 21.531 1 98.75 231 ARG B N 1
ATOM 4123 C CA . ARG B 1 231 ? 4.906 26.562 20.672 1 98.75 231 ARG B CA 1
ATOM 4124 C C . ARG B 1 231 ? 5.406 25.203 21.141 1 98.75 231 ARG B C 1
ATOM 4126 O O . ARG B 1 231 ? 6.555 25.062 21.562 1 98.75 231 ARG B O 1
ATOM 4133 N N . GLU B 1 232 ? 4.562 24.188 21.031 1 98.69 232 GLU B N 1
ATOM 4134 C CA . GLU B 1 232 ? 4.926 22.844 21.438 1 98.69 232 GLU B CA 1
ATOM 4135 C C . GLU B 1 232 ? 5.297 21.984 20.234 1 98.69 232 GLU B C 1
ATOM 4137 O O . GLU B 1 232 ? 5.82 20.875 20.406 1 98.69 232 GLU B O 1
ATOM 4142 N N . GLY B 1 233 ? 5.062 22.453 19.062 1 98.75 233 GLY B N 1
ATOM 4143 C CA . GLY B 1 233 ? 5.375 21.734 17.844 1 98.75 233 GLY B CA 1
ATOM 4144 C C . GLY B 1 233 ? 5.477 22.625 16.625 1 98.75 233 GLY B C 1
ATOM 4145 O O . GLY B 1 233 ? 4.891 23.719 16.594 1 98.75 233 GLY B O 1
ATOM 4146 N N . LEU B 1 234 ? 6.25 22.156 15.672 1 98.88 234 LEU B N 1
ATOM 4147 C CA . LEU B 1 234 ? 6.512 22.891 14.445 1 98.88 234 LEU B CA 1
ATOM 4148 C C . LEU B 1 234 ? 6.367 21.984 13.227 1 98.88 234 LEU B C 1
ATOM 4150 O O . LEU B 1 234 ? 7.023 20.938 13.148 1 98.88 234 LEU B O 1
ATOM 4154 N N . PHE B 1 235 ? 5.453 22.312 12.344 1 98.81 235 PHE B N 1
ATOM 4155 C CA . PHE B 1 235 ? 5.41 21.656 11.039 1 98.81 235 PHE B CA 1
ATOM 4156 C C . PHE B 1 235 ? 6.184 22.469 10.008 1 98.81 235 PHE B C 1
ATOM 4158 O O . PHE B 1 235 ? 6.105 23.703 9.984 1 98.81 235 PHE B O 1
ATOM 4165 N N . LEU B 1 236 ? 6.93 21.766 9.188 1 98.5 236 LEU B N 1
ATOM 4166 C CA . LEU B 1 236 ? 7.746 22.438 8.18 1 98.5 236 LEU B CA 1
ATOM 4167 C C . LEU B 1 236 ? 7.172 22.203 6.785 1 98.5 236 LEU B C 1
ATOM 4169 O O . LEU B 1 236 ? 7.039 21.062 6.34 1 98.5 236 LEU B O 1
ATOM 4173 N N . ALA B 1 237 ? 6.812 23.281 6.137 1 96.94 237 ALA B N 1
ATOM 4174 C CA . ALA B 1 237 ? 6.516 23.234 4.707 1 96.94 237 ALA B CA 1
ATOM 4175 C C . ALA B 1 237 ? 7.797 23.297 3.879 1 96.94 237 ALA B C 1
ATOM 4177 O O . ALA B 1 237 ? 8.078 24.297 3.229 1 96.94 237 ALA B O 1
ATOM 4178 N N . THR B 1 238 ? 8.555 22.234 3.879 1 92 238 THR B N 1
ATOM 4179 C CA . THR B 1 238 ? 9.875 22.25 3.254 1 92 238 THR B CA 1
ATOM 4180 C C . THR B 1 238 ? 9.867 21.422 1.964 1 92 238 THR B C 1
ATOM 4182 O O . THR B 1 238 ? 9.125 20.453 1.851 1 92 238 THR B O 1
ATOM 4185 N N . PRO B 1 239 ? 10.578 21.938 1.013 1 92.5 239 PRO B N 1
ATOM 4186 C CA . PRO B 1 239 ? 10.719 21.125 -0.199 1 92.5 239 PRO B CA 1
ATOM 4187 C C . PRO B 1 239 ? 11.594 19.891 0.014 1 92.5 239 PRO B C 1
ATOM 4189 O O . PRO B 1 239 ? 12.156 19.719 1.095 1 92.5 239 PRO B O 1
ATOM 4192 N N . TRP B 1 240 ? 11.5 19.031 -0.896 1 93.75 240 TRP B N 1
ATOM 4193 C CA . TRP B 1 240 ? 12.383 17.859 -0.925 1 93.75 240 TRP B CA 1
ATOM 4194 C C . TRP B 1 240 ? 13.031 17.703 -2.295 1 93.75 240 TRP B C 1
ATOM 4196 O O . TRP B 1 240 ? 12.602 18.328 -3.268 1 93.75 240 TRP B O 1
ATOM 4206 N N . ARG B 1 241 ? 14.141 17.016 -2.338 1 94.69 241 ARG B N 1
ATOM 4207 C CA . ARG B 1 241 ? 14.82 16.641 -3.574 1 94.69 241 ARG B CA 1
ATOM 4208 C C . ARG B 1 241 ? 15.031 15.141 -3.658 1 94.69 241 ARG B C 1
ATOM 4210 O O . ARG B 1 241 ? 15.039 14.445 -2.635 1 94.69 241 ARG B O 1
ATOM 4217 N N . GLN B 1 242 ? 15.227 14.656 -4.91 1 96.94 242 GLN B N 1
ATOM 4218 C CA . GLN B 1 242 ? 15.594 13.25 -5.07 1 96.94 242 GLN B CA 1
ATOM 4219 C C . GLN B 1 242 ? 16.844 12.922 -4.258 1 96.94 242 GLN B C 1
ATOM 4221 O O . GLN B 1 242 ? 17.781 13.719 -4.195 1 96.94 242 GLN B O 1
ATOM 4226 N N . ARG B 1 243 ? 16.859 11.789 -3.635 1 96.88 243 ARG B N 1
ATOM 4227 C CA . ARG B 1 243 ? 18 11.383 -2.836 1 96.88 243 ARG B CA 1
ATOM 4228 C C . ARG B 1 243 ? 19.266 11.312 -3.691 1 96.88 243 ARG B C 1
ATOM 4230 O O . ARG B 1 243 ? 20.359 11.641 -3.223 1 96.88 243 ARG B O 1
ATOM 4237 N N . CYS B 1 244 ? 19.125 10.805 -4.945 1 95.12 244 CYS B N 1
ATOM 4238 C CA . CYS B 1 244 ? 20.25 10.703 -5.875 1 95.12 244 CYS B CA 1
ATOM 4239 C C . CYS B 1 244 ? 19.766 10.867 -7.316 1 95.12 244 CYS B C 1
ATOM 4241 O O . CYS B 1 244 ? 18.578 11.062 -7.562 1 95.12 244 CYS B O 1
ATOM 4243 N N . ASP B 1 245 ? 20.766 10.812 -8.242 1 96.44 245 ASP B N 1
ATOM 4244 C CA . ASP B 1 245 ? 20.422 11.156 -9.617 1 96.44 245 ASP B CA 1
ATOM 4245 C C . ASP B 1 245 ? 20.344 9.906 -10.492 1 96.44 245 ASP B C 1
ATOM 4247 O O . ASP B 1 245 ? 20.359 10 -11.719 1 96.44 245 ASP B O 1
ATOM 4251 N N . LEU B 1 246 ? 20.172 8.719 -9.93 1 98.25 246 LEU B N 1
ATOM 4252 C CA . LEU B 1 246 ? 20.203 7.469 -10.68 1 98.25 246 LEU B CA 1
ATOM 4253 C C . LEU B 1 246 ? 19.078 7.414 -11.703 1 98.25 246 LEU B C 1
ATOM 4255 O O . LEU B 1 246 ? 19.297 6.988 -12.844 1 98.25 246 LEU B O 1
ATOM 4259 N N . ALA B 1 247 ? 17.891 7.809 -11.273 1 98 247 ALA B N 1
ATOM 4260 C CA . ALA B 1 247 ? 16.75 7.762 -12.195 1 98 247 ALA B CA 1
ATOM 4261 C C . ALA B 1 247 ? 17 8.641 -13.422 1 98 247 ALA B C 1
ATOM 4263 O O . ALA B 1 247 ? 16.812 8.203 -14.555 1 98 247 ALA B O 1
ATOM 4264 N N . GLU B 1 248 ? 17.453 9.82 -13.156 1 96.81 248 GLU B N 1
ATOM 4265 C CA . GLU B 1 248 ? 17.75 10.758 -14.242 1 96.81 248 GLU B CA 1
ATOM 4266 C C . GLU B 1 248 ? 18.891 10.25 -15.117 1 96.81 248 GLU B C 1
ATOM 4268 O O . GLU B 1 248 ? 18.828 10.344 -16.344 1 96.81 248 GLU B O 1
ATOM 4273 N N . ALA B 1 249 ? 19.891 9.75 -14.484 1 97.69 249 ALA B N 1
ATOM 4274 C CA . ALA B 1 249 ? 21.047 9.242 -15.203 1 97.69 249 ALA B CA 1
ATOM 4275 C C . ALA B 1 249 ? 20.672 8.086 -16.125 1 97.69 249 ALA B C 1
ATOM 4277 O O . ALA B 1 249 ? 21.266 7.91 -17.188 1 97.69 249 ALA B O 1
ATOM 4278 N N . LEU B 1 250 ? 19.672 7.355 -15.742 1 98.25 250 LEU B N 1
ATOM 4279 C CA . LEU B 1 250 ? 19.234 6.191 -16.516 1 98.25 250 LEU B CA 1
ATOM 4280 C C . LEU B 1 250 ? 18.234 6.594 -17.594 1 98.25 250 LEU B C 1
ATOM 4282 O O . LEU B 1 250 ? 17.781 5.75 -18.375 1 98.25 250 LEU B O 1
ATOM 4286 N N . GLY B 1 251 ? 17.797 7.879 -17.578 1 97.19 251 GLY B N 1
ATOM 4287 C CA . GLY B 1 251 ? 16.969 8.383 -18.656 1 97.19 251 GLY B CA 1
ATOM 4288 C C . GLY B 1 251 ? 15.5 8.445 -18.312 1 97.19 251 GLY B C 1
ATOM 4289 O O . GLY B 1 251 ? 14.648 8.609 -19.188 1 97.19 251 GLY B O 1
ATOM 4290 N N . CYS B 1 252 ? 15.148 8.305 -17.062 1 97.44 252 CYS B N 1
ATOM 4291 C CA . CYS B 1 252 ? 13.75 8.43 -16.672 1 97.44 252 CYS B CA 1
ATOM 4292 C C . CYS B 1 252 ? 13.227 9.836 -16.906 1 97.44 252 CYS B C 1
ATOM 4294 O O . CYS B 1 252 ? 13.945 10.812 -16.688 1 97.44 252 CYS B O 1
ATOM 4296 N N . GLU B 1 253 ? 11.969 9.891 -17.328 1 96.75 253 GLU B N 1
ATOM 4297 C CA . GLU B 1 253 ? 11.289 11.188 -17.375 1 96.75 253 GLU B CA 1
ATOM 4298 C C . GLU B 1 253 ? 10.938 11.672 -15.977 1 96.75 253 GLU B C 1
ATOM 4300 O O . GLU B 1 253 ? 10.469 10.891 -15.148 1 96.75 253 GLU B O 1
ATOM 4305 N N . MET B 1 254 ? 11.203 12.906 -15.773 1 94.94 254 MET B N 1
ATOM 4306 C CA . MET B 1 254 ? 10.883 13.508 -14.484 1 94.94 254 MET B CA 1
ATOM 4307 C C . MET B 1 254 ? 9.617 14.352 -14.578 1 94.94 254 MET B C 1
ATOM 4309 O O . MET B 1 254 ? 9.305 14.898 -15.633 1 94.94 254 MET B O 1
ATOM 4313 N N . THR B 1 255 ? 8.898 14.453 -13.461 1 91.75 255 THR B N 1
ATOM 4314 C CA . THR B 1 255 ? 7.695 15.273 -13.414 1 91.75 255 THR B CA 1
ATOM 4315 C C . THR B 1 255 ? 8.023 16.703 -12.992 1 91.75 255 THR B C 1
ATOM 4317 O O . THR B 1 255 ? 9.156 16.984 -12.594 1 91.75 255 THR B O 1
ATOM 4320 N N . GLU B 1 256 ? 6.988 17.562 -13.016 1 87.31 256 GLU B N 1
ATOM 4321 C CA . GLU B 1 256 ? 7.141 18.938 -12.594 1 87.31 256 GLU B CA 1
ATOM 4322 C C . GLU B 1 256 ? 7.375 19.047 -11.086 1 87.31 256 GLU B C 1
ATOM 4324 O O . GLU B 1 256 ? 7.824 20.078 -10.586 1 87.31 256 GLU B O 1
ATOM 4329 N N . HIS B 1 257 ? 7.168 18 -10.422 1 85.62 257 HIS B N 1
ATOM 4330 C CA . HIS B 1 257 ? 7.336 17.984 -8.977 1 85.62 257 HIS B CA 1
ATOM 4331 C C . HIS B 1 257 ? 8.633 17.281 -8.586 1 85.62 257 HIS B C 1
ATOM 4333 O O . HIS B 1 257 ? 8.797 16.859 -7.438 1 85.62 257 HIS B O 1
ATOM 4339 N N . ASP B 1 258 ? 9.484 17.031 -9.562 1 87.56 258 ASP B N 1
ATOM 4340 C CA . ASP B 1 258 ? 10.82 16.469 -9.383 1 87.56 258 ASP B CA 1
ATOM 4341 C C . ASP B 1 258 ? 10.75 15.016 -8.906 1 87.56 258 ASP B C 1
ATOM 4343 O O . ASP B 1 258 ? 11.539 14.594 -8.062 1 87.56 258 ASP B O 1
ATOM 4347 N N . THR B 1 259 ? 9.703 14.367 -9.328 1 91.19 259 THR B N 1
ATOM 4348 C CA . THR B 1 259 ? 9.609 12.93 -9.148 1 91.19 259 THR B CA 1
ATOM 4349 C C . THR B 1 259 ? 9.789 12.203 -10.477 1 91.19 259 THR B C 1
ATOM 4351 O O . THR B 1 259 ? 9.586 12.797 -11.539 1 91.19 259 THR B O 1
ATOM 4354 N N . ALA B 1 260 ? 10.242 11.023 -10.367 1 93.88 260 ALA B N 1
ATOM 4355 C CA . ALA B 1 260 ? 10.352 10.227 -11.586 1 93.88 260 ALA B CA 1
ATOM 4356 C C . ALA B 1 260 ? 8.984 9.703 -12.023 1 93.88 260 ALA B C 1
ATOM 4358 O O . ALA B 1 260 ? 8.203 9.219 -11.203 1 93.88 260 ALA B O 1
ATOM 4359 N N . ARG B 1 261 ? 8.695 9.844 -13.289 1 94.69 261 ARG B N 1
ATOM 4360 C CA . ARG B 1 261 ? 7.391 9.453 -13.82 1 94.69 261 ARG B CA 1
ATOM 4361 C C . ARG B 1 261 ? 7.234 7.938 -13.828 1 94.69 261 ARG B C 1
ATOM 4363 O O . ARG B 1 261 ? 8.125 7.215 -14.273 1 94.69 261 ARG B O 1
ATOM 4370 N N . THR B 1 262 ? 6.109 7.5 -13.328 1 94.69 262 THR B N 1
ATOM 4371 C CA . THR B 1 262 ? 5.805 6.074 -13.312 1 94.69 262 THR B CA 1
ATOM 4372 C C . THR B 1 262 ? 4.547 5.781 -14.125 1 94.69 262 THR B C 1
ATOM 4374 O O . THR B 1 262 ? 3.672 6.641 -14.258 1 94.69 262 THR B O 1
ATOM 4377 N N . GLY B 1 263 ? 4.488 4.637 -14.688 1 91.88 263 GLY B N 1
ATOM 4378 C CA . GLY B 1 263 ? 3.303 4.129 -15.359 1 91.88 263 GLY B CA 1
ATOM 4379 C C . GLY B 1 263 ? 2.602 3.033 -14.578 1 91.88 263 GLY B C 1
ATOM 4380 O O . GLY B 1 263 ? 2.59 3.051 -13.344 1 91.88 263 GLY B O 1
ATOM 4381 N N . ARG B 1 264 ? 1.953 2.145 -15.328 1 91.88 264 ARG B N 1
ATOM 4382 C CA . ARG B 1 264 ? 1.236 1.027 -14.719 1 91.88 264 ARG B CA 1
ATOM 4383 C C . ARG B 1 264 ? 2.191 0.109 -13.969 1 91.88 264 ARG B C 1
ATOM 4385 O O . ARG B 1 264 ? 3.297 -0.168 -14.438 1 91.88 264 ARG B O 1
ATOM 4392 N N . HIS B 1 265 ? 1.798 -0.265 -12.781 1 96.44 265 HIS B N 1
ATOM 4393 C CA . HIS B 1 265 ? 2.516 -1.226 -11.953 1 96.44 265 HIS B CA 1
ATOM 4394 C C . HIS B 1 265 ? 3.936 -0.75 -11.656 1 96.44 265 HIS B C 1
ATOM 4396 O O . HIS B 1 265 ? 4.879 -1.544 -11.688 1 96.44 265 HIS B O 1
ATOM 4402 N N . GLU B 1 266 ? 4.16 0.547 -11.617 1 97.75 266 GLU B N 1
ATOM 4403 C CA . GLU B 1 266 ? 5.383 1.181 -11.141 1 97.75 266 GLU B CA 1
ATOM 4404 C C . GLU B 1 266 ? 6.484 1.122 -12.188 1 97.75 266 GLU B C 1
ATOM 4406 O O . GLU B 1 266 ? 7.664 1.283 -11.867 1 97.75 266 GLU B O 1
ATOM 4411 N N . ALA B 1 267 ? 6.137 0.832 -13.422 1 98.19 267 ALA B N 1
ATOM 4412 C CA . ALA B 1 267 ? 7.121 0.863 -14.5 1 98.19 267 ALA B CA 1
ATOM 4413 C C . ALA B 1 267 ? 7.594 2.289 -14.766 1 98.19 267 ALA B C 1
ATOM 4415 O O . ALA B 1 267 ? 6.793 3.227 -14.766 1 98.19 267 ALA B O 1
ATOM 4416 N N . SER B 1 268 ? 8.93 2.422 -14.953 1 97.81 268 SER B N 1
ATOM 4417 C CA . SER B 1 268 ? 9.453 3.713 -15.398 1 97.81 268 SER B CA 1
ATOM 4418 C C . SER B 1 268 ? 9.297 3.881 -16.906 1 97.81 268 SER B C 1
ATOM 4420 O O . SER B 1 268 ? 8.57 3.121 -17.547 1 97.81 268 SER B O 1
ATOM 4422 N N . THR B 1 269 ? 9.844 4.961 -17.438 1 97.25 269 THR B N 1
ATOM 4423 C CA . THR B 1 269 ? 9.852 5.176 -18.875 1 97.25 269 THR B CA 1
ATOM 4424 C C . THR B 1 269 ? 10.992 4.402 -19.531 1 97.25 269 THR B C 1
ATOM 4426 O O . THR B 1 269 ? 11.117 4.391 -20.766 1 97.25 269 THR B O 1
ATOM 4429 N N . VAL B 1 270 ? 11.852 3.75 -18.75 1 97.88 270 VAL B N 1
ATOM 4430 C CA . VAL B 1 270 ? 12.961 2.93 -19.219 1 97.88 270 VAL B CA 1
ATOM 4431 C C . VAL B 1 270 ? 12.617 1.452 -19.047 1 97.88 270 VAL B C 1
ATOM 4433 O O . VAL B 1 270 ? 12.391 0.989 -17.938 1 97.88 270 VAL B O 1
ATOM 4436 N N . PRO B 1 271 ? 12.602 0.664 -20.141 1 97.38 271 PRO B N 1
ATOM 4437 C CA . PRO B 1 271 ? 12.266 -0.757 -20.031 1 97.38 271 PRO B CA 1
ATOM 4438 C C . PRO B 1 271 ? 13.133 -1.497 -19.016 1 97.38 271 PRO B C 1
ATOM 4440 O O . PRO B 1 271 ? 14.359 -1.343 -19.031 1 97.38 271 PRO B O 1
ATOM 4443 N N . GLY B 1 272 ? 12.508 -2.242 -18.109 1 98 272 GLY B N 1
ATOM 4444 C CA . GLY B 1 272 ? 13.227 -3.047 -17.125 1 98 272 GLY B CA 1
ATOM 4445 C C . GLY B 1 272 ? 13.516 -2.303 -15.836 1 98 272 GLY B C 1
ATOM 4446 O O . GLY B 1 272 ? 14.016 -2.889 -14.875 1 98 272 GLY B O 1
ATOM 4447 N N . LEU B 1 273 ? 13.227 -0.991 -15.859 1 98.75 273 LEU B N 1
ATOM 4448 C CA . LEU B 1 273 ? 13.453 -0.132 -14.703 1 98.75 273 LEU B CA 1
ATOM 4449 C C . LEU B 1 273 ? 12.133 0.227 -14.031 1 98.75 273 LEU B C 1
ATOM 4451 O O . LEU B 1 273 ? 11.203 0.701 -14.688 1 98.75 273 LEU B O 1
ATOM 4455 N N . TYR B 1 274 ? 12.047 -0.017 -12.758 1 98.88 274 TYR B N 1
ATOM 4456 C CA . TYR B 1 274 ? 10.859 0.289 -11.977 1 98.88 274 TYR B CA 1
ATOM 4457 C C . TYR B 1 274 ? 11.188 1.257 -10.844 1 98.88 274 TYR B C 1
ATOM 4459 O O . TYR B 1 274 ? 12.336 1.336 -10.398 1 98.88 274 TYR B O 1
ATOM 4467 N N . LEU B 1 275 ? 10.219 2.018 -10.477 1 98.69 275 LEU B N 1
ATOM 4468 C CA . LEU B 1 275 ? 10.336 3.029 -9.438 1 98.69 275 LEU B CA 1
ATOM 4469 C C . LEU B 1 275 ? 9.328 2.785 -8.32 1 98.69 275 LEU B C 1
ATOM 4471 O O . LEU B 1 275 ? 8.164 2.473 -8.586 1 98.69 275 LEU B O 1
ATOM 4475 N N . ALA B 1 276 ? 9.773 2.914 -7.035 1 98.5 276 ALA B N 1
ATOM 4476 C CA . ALA B 1 276 ? 8.875 2.674 -5.91 1 98.5 276 ALA B CA 1
ATOM 4477 C C . ALA B 1 276 ? 9.211 3.58 -4.73 1 98.5 276 ALA B C 1
ATOM 4479 O O . ALA B 1 276 ? 10.383 3.781 -4.41 1 98.5 276 ALA B O 1
ATOM 4480 N N . GLY B 1 277 ? 8.164 4.008 -4.039 1 97.81 277 GLY B N 1
ATOM 4481 C CA . GLY B 1 277 ? 8.344 4.902 -2.904 1 97.81 277 GLY B CA 1
ATOM 4482 C C . GLY B 1 277 ? 8.352 6.367 -3.293 1 97.81 277 GLY B C 1
ATOM 4483 O O . GLY B 1 277 ? 7.801 6.742 -4.328 1 97.81 277 GLY B O 1
ATOM 4484 N N . ASP B 1 278 ? 8.984 7.168 -2.5 1 96.62 278 ASP B N 1
ATOM 4485 C CA . ASP B 1 278 ? 8.898 8.617 -2.629 1 96.62 278 ASP B CA 1
ATOM 4486 C C . ASP B 1 278 ? 9.562 9.102 -3.918 1 96.62 278 ASP B C 1
ATOM 4488 O O . ASP B 1 278 ? 9.289 10.203 -4.395 1 96.62 278 ASP B O 1
ATOM 4492 N N . ILE B 1 279 ? 10.383 8.273 -4.469 1 97.19 279 ILE B N 1
ATOM 4493 C CA . ILE B 1 279 ? 11.008 8.641 -5.734 1 97.19 279 ILE B CA 1
ATOM 4494 C C . ILE B 1 279 ? 9.93 8.828 -6.805 1 97.19 279 ILE B C 1
ATOM 4496 O O . ILE B 1 279 ? 10.102 9.625 -7.73 1 97.19 279 ILE B O 1
ATOM 4500 N N . ALA B 1 280 ? 8.852 8.039 -6.793 1 92.69 280 ALA B N 1
ATOM 4501 C CA . ALA B 1 280 ? 7.816 7.965 -7.82 1 92.69 280 ALA B CA 1
ATOM 4502 C C . ALA B 1 280 ? 6.664 8.914 -7.512 1 92.69 280 ALA B C 1
ATOM 4504 O O . ALA B 1 280 ? 5.762 9.094 -8.336 1 92.69 280 ALA B O 1
ATOM 4505 N N . GLY B 1 281 ? 6.637 9.516 -6.375 1 86.06 281 GLY B N 1
ATOM 4506 C CA . GLY B 1 281 ? 5.582 10.453 -6.023 1 86.06 281 GLY B CA 1
ATOM 4507 C C . GLY B 1 281 ? 4.41 9.797 -5.328 1 86.06 281 GLY B C 1
ATOM 4508 O O . GLY B 1 281 ? 4.531 8.688 -4.801 1 86.06 281 GLY B O 1
ATOM 4509 N N . GLY B 1 282 ? 3.232 10.578 -5.242 1 86.06 282 GLY B N 1
ATOM 4510 C CA . GLY B 1 282 ? 2.082 10.148 -4.461 1 86.06 282 GLY B CA 1
ATOM 4511 C C . GLY B 1 282 ? 2.166 10.547 -3.002 1 86.06 282 GLY B C 1
ATOM 4512 O O . GLY B 1 282 ? 3.043 11.32 -2.615 1 86.06 282 GLY B O 1
ATOM 4513 N N . TYR B 1 283 ? 1.163 10.023 -2.297 1 93.06 283 TYR B N 1
ATOM 4514 C CA . TYR B 1 283 ? 1.227 10.312 -0.869 1 93.06 283 TYR B CA 1
ATOM 4515 C C . TYR B 1 283 ? 2.434 9.641 -0.228 1 93.06 283 TYR B C 1
ATOM 4517 O O . TYR B 1 283 ? 2.682 8.453 -0.448 1 93.06 283 TYR B O 1
ATOM 4525 N N . GLN B 1 284 ? 3.098 10.438 0.435 1 95.12 284 GLN B N 1
ATOM 4526 C CA . GLN B 1 284 ? 4.34 9.969 1.037 1 95.12 284 GLN B CA 1
ATOM 4527 C C . GLN B 1 284 ? 4.086 9.312 2.393 1 95.12 284 GLN B C 1
ATOM 4529 O O . GLN B 1 284 ? 4.434 9.875 3.434 1 95.12 284 GLN B O 1
ATOM 4534 N N . LEU B 1 285 ? 3.5 8.18 2.391 1 98.06 285 LEU B N 1
ATOM 4535 C CA . LEU B 1 285 ? 3.238 7.312 3.535 1 98.06 285 LEU B CA 1
ATOM 4536 C C . LEU B 1 285 ? 3.979 5.988 3.395 1 98.06 285 LEU B C 1
ATOM 4538 O O . LEU B 1 285 ? 4.078 5.441 2.293 1 98.06 285 LEU B O 1
ATOM 4542 N N . ALA B 1 286 ? 4.43 5.465 4.516 1 98.38 286 ALA B N 1
ATOM 4543 C CA . ALA B 1 286 ? 5.215 4.234 4.5 1 98.38 286 ALA B CA 1
ATOM 4544 C C . ALA B 1 286 ? 4.414 3.084 3.893 1 98.38 286 ALA B C 1
ATOM 4546 O O . ALA B 1 286 ? 4.953 2.275 3.135 1 98.38 286 ALA B O 1
ATOM 4547 N N . ILE B 1 287 ? 3.102 2.99 4.164 1 98.75 287 ILE B N 1
ATOM 4548 C CA . ILE B 1 287 ? 2.266 1.9 3.672 1 98.75 287 ILE B CA 1
ATOM 4549 C C . ILE B 1 287 ? 2.105 2.016 2.158 1 98.75 287 ILE B C 1
ATOM 4551 O O . ILE B 1 287 ? 2.031 1.005 1.455 1 98.75 287 ILE B O 1
ATOM 4555 N N . VAL B 1 288 ? 2.035 3.242 1.657 1 98.56 288 VAL B N 1
ATOM 4556 C CA . VAL B 1 288 ? 1.942 3.48 0.221 1 98.56 288 VAL B CA 1
ATOM 4557 C C . VAL B 1 288 ? 3.254 3.084 -0.455 1 98.56 288 VAL B C 1
ATOM 4559 O O . VAL B 1 288 ? 3.248 2.393 -1.477 1 98.56 288 VAL B O 1
ATOM 4562 N N . ALA B 1 289 ? 4.34 3.488 0.16 1 98.62 289 ALA B N 1
ATOM 4563 C CA . ALA B 1 289 ? 5.652 3.113 -0.363 1 98.62 289 ALA B CA 1
ATOM 4564 C C . ALA B 1 289 ? 5.809 1.597 -0.42 1 98.62 289 ALA B C 1
ATOM 4566 O O . ALA B 1 289 ? 6.273 1.052 -1.424 1 98.62 289 ALA B O 1
ATOM 4567 N N . ALA B 1 290 ? 5.438 0.931 0.624 1 98.88 290 ALA B N 1
ATOM 4568 C CA . ALA B 1 290 ? 5.543 -0.525 0.675 1 98.88 290 ALA B CA 1
ATOM 4569 C C . ALA B 1 290 ? 4.719 -1.173 -0.437 1 98.88 290 ALA B C 1
ATOM 4571 O O . ALA B 1 290 ? 5.176 -2.119 -1.082 1 98.88 290 ALA B O 1
ATOM 4572 N N . ALA B 1 291 ? 3.533 -0.668 -0.631 1 98.62 291 ALA B N 1
ATOM 4573 C CA . ALA B 1 291 ? 2.668 -1.206 -1.678 1 98.62 291 ALA B CA 1
ATOM 4574 C C . ALA B 1 291 ? 3.279 -0.99 -3.059 1 98.62 291 ALA B C 1
ATOM 4576 O O . ALA B 1 291 ? 3.168 -1.851 -3.936 1 98.62 291 ALA B O 1
ATOM 4577 N N . GLN B 1 292 ? 3.846 0.199 -3.248 1 98.5 292 GLN B N 1
ATOM 4578 C CA . GLN B 1 292 ? 4.52 0.464 -4.516 1 98.5 292 GLN B CA 1
ATOM 4579 C C . GLN B 1 292 ? 5.668 -0.516 -4.746 1 98.5 292 GLN B C 1
ATOM 4581 O O . GLN B 1 292 ? 5.855 -1.009 -5.859 1 98.5 292 GLN B O 1
ATOM 4586 N N . GLY B 1 293 ? 6.406 -0.78 -3.684 1 98.88 293 GLY B N 1
ATOM 4587 C CA . GLY B 1 293 ? 7.465 -1.771 -3.773 1 98.88 293 GLY B CA 1
ATOM 4588 C C . GLY B 1 293 ? 6.961 -3.152 -4.148 1 98.88 293 GLY B C 1
ATOM 4589 O O . GLY B 1 293 ? 7.52 -3.805 -5.031 1 98.88 293 GLY B O 1
ATOM 4590 N N . ALA B 1 294 ? 5.922 -3.598 -3.486 1 98.94 294 ALA B N 1
ATOM 4591 C CA . ALA B 1 294 ? 5.324 -4.895 -3.783 1 98.94 294 ALA B CA 1
ATOM 4592 C C . ALA B 1 294 ? 4.832 -4.957 -5.227 1 98.94 294 ALA B C 1
ATOM 4594 O O . ALA B 1 294 ? 5.059 -5.945 -5.926 1 98.94 294 ALA B O 1
ATOM 4595 N N . THR B 1 295 ? 4.191 -3.91 -5.625 1 98.75 295 THR B N 1
ATOM 4596 C CA . THR B 1 295 ? 3.658 -3.822 -6.977 1 98.75 295 THR B CA 1
ATOM 4597 C C . THR B 1 295 ? 4.777 -3.932 -8.008 1 98.75 295 THR B C 1
ATOM 4599 O O . THR B 1 295 ? 4.676 -4.711 -8.961 1 98.75 295 THR B O 1
ATOM 4602 N N . ALA B 1 296 ? 5.816 -3.162 -7.797 1 98.88 296 ALA B N 1
ATOM 4603 C CA . ALA B 1 296 ? 6.961 -3.217 -8.703 1 98.88 296 ALA B CA 1
ATOM 4604 C C . ALA B 1 296 ? 7.539 -4.629 -8.773 1 98.88 296 ALA B C 1
ATOM 4606 O O . ALA B 1 296 ? 7.879 -5.113 -9.852 1 98.88 296 ALA B O 1
ATOM 4607 N N . ALA B 1 297 ? 7.641 -5.273 -7.668 1 98.94 297 ALA B N 1
ATOM 4608 C CA . ALA B 1 297 ? 8.234 -6.605 -7.582 1 98.94 297 ALA B CA 1
ATOM 4609 C C . ALA B 1 297 ? 7.395 -7.629 -8.344 1 98.94 297 ALA B C 1
ATOM 4611 O O . ALA B 1 297 ? 7.938 -8.477 -9.055 1 98.94 297 ALA B O 1
ATOM 4612 N N . VAL B 1 298 ? 6.086 -7.559 -8.188 1 98.81 298 VAL B N 1
ATOM 4613 C CA . VAL B 1 298 ? 5.215 -8.477 -8.914 1 98.81 298 VAL B CA 1
ATOM 4614 C C . VAL B 1 298 ? 5.383 -8.266 -10.414 1 98.81 298 VAL B C 1
ATOM 4616 O O . VAL B 1 298 ? 5.488 -9.227 -11.18 1 98.81 298 VAL B O 1
ATOM 4619 N N . ALA B 1 299 ? 5.426 -7.02 -10.812 1 98.62 299 ALA B N 1
ATOM 4620 C CA . ALA B 1 299 ? 5.594 -6.695 -12.227 1 98.62 299 ALA B CA 1
ATOM 4621 C C . ALA B 1 299 ? 6.922 -7.227 -12.758 1 98.62 299 ALA B C 1
ATOM 4623 O O . ALA B 1 299 ? 6.977 -7.801 -13.844 1 98.62 299 ALA B O 1
ATOM 4624 N N . VAL B 1 300 ? 7.941 -7.035 -12.016 1 98.62 300 VAL B N 1
ATOM 4625 C CA . VAL B 1 300 ? 9.273 -7.508 -12.383 1 98.62 300 VAL B CA 1
ATOM 4626 C C . VAL B 1 300 ? 9.258 -9.023 -12.547 1 98.62 300 VAL B C 1
ATOM 4628 O O . VAL B 1 300 ? 9.75 -9.555 -13.539 1 98.62 300 VAL B O 1
ATOM 4631 N N . ASN B 1 301 ? 8.711 -9.711 -11.555 1 98.62 301 ASN B N 1
ATOM 4632 C CA . ASN B 1 301 ? 8.633 -11.172 -11.633 1 98.62 301 ASN B CA 1
ATOM 4633 C C . ASN B 1 301 ? 7.871 -11.625 -12.875 1 98.62 301 ASN B C 1
ATOM 4635 O O . ASN B 1 301 ? 8.297 -12.562 -13.555 1 98.62 301 ASN B O 1
ATOM 4639 N N . THR B 1 302 ? 6.785 -10.961 -13.148 1 97.44 302 THR B N 1
ATOM 4640 C CA . THR B 1 302 ? 5.977 -11.289 -14.32 1 97.44 302 THR B CA 1
ATOM 4641 C C . THR B 1 302 ? 6.793 -11.133 -15.602 1 97.44 302 THR B C 1
ATOM 4643 O O . THR B 1 302 ? 6.762 -12 -16.469 1 97.44 302 THR B O 1
ATOM 4646 N N . GLU B 1 303 ? 7.516 -10.062 -15.711 1 97.19 303 GLU B N 1
ATOM 4647 C CA . GLU B 1 303 ? 8.336 -9.82 -16.891 1 97.19 303 GLU B CA 1
ATOM 4648 C C . GLU B 1 303 ? 9.445 -10.859 -17.016 1 97.19 303 GLU B C 1
ATOM 4650 O O . GLU B 1 303 ? 9.75 -11.328 -18.125 1 97.19 303 GLU B O 1
ATOM 4655 N N . LEU B 1 304 ? 10.039 -11.18 -15.914 1 97.56 304 LEU B N 1
ATOM 4656 C CA . LEU B 1 304 ? 11.117 -12.164 -15.938 1 97.56 304 LEU B CA 1
ATOM 4657 C C . LEU B 1 304 ? 10.594 -13.523 -16.375 1 97.56 304 LEU B C 1
ATOM 4659 O O . LEU B 1 304 ? 11.281 -14.258 -17.094 1 97.56 304 LEU B O 1
ATOM 4663 N N . ILE B 1 305 ? 9.406 -13.867 -15.938 1 96.62 305 ILE B N 1
ATOM 4664 C CA . ILE B 1 305 ? 8.789 -15.117 -16.359 1 96.62 305 ILE B CA 1
ATOM 4665 C C . ILE B 1 305 ? 8.547 -15.094 -17.875 1 96.62 305 ILE B C 1
ATOM 4667 O O . ILE B 1 305 ? 8.867 -16.047 -18.578 1 96.62 305 ILE B O 1
ATOM 4671 N N . ARG B 1 306 ? 8.055 -13.992 -18.328 1 94.12 306 ARG B N 1
ATOM 4672 C CA . ARG B 1 306 ? 7.781 -13.844 -19.75 1 94.12 306 ARG B CA 1
ATOM 4673 C C . ARG B 1 306 ? 9.062 -13.938 -20.562 1 94.12 306 ARG B C 1
ATOM 4675 O O . ARG B 1 306 ? 9.094 -14.57 -21.625 1 94.12 306 ARG B O 1
ATOM 4682 N N . ASP B 1 307 ? 10.094 -13.32 -20.094 1 90.56 307 ASP B N 1
ATOM 4683 C CA . ASP B 1 307 ? 11.391 -13.359 -20.766 1 90.56 307 ASP B CA 1
ATOM 4684 C C . ASP B 1 307 ? 11.93 -14.789 -20.812 1 90.56 307 ASP B C 1
ATOM 4686 O O . ASP B 1 307 ? 12.555 -15.188 -21.812 1 90.56 307 ASP B O 1
ATOM 4690 N N . GLY B 1 308 ? 11.719 -15.523 -19.734 1 85.31 308 GLY B N 1
ATOM 4691 C CA . GLY B 1 308 ? 12.195 -16.891 -19.672 1 85.31 308 GLY B CA 1
ATOM 4692 C C . GLY B 1 308 ? 11.453 -17.828 -20.625 1 85.31 308 GLY B C 1
ATOM 4693 O O . GLY B 1 308 ? 12 -18.844 -21.047 1 85.31 308 GLY B O 1
ATOM 4694 N N . LEU B 1 309 ? 10.289 -17.438 -20.922 1 77.94 309 LEU B N 1
ATOM 4695 C CA . LEU B 1 309 ? 9.469 -18.25 -21.797 1 77.94 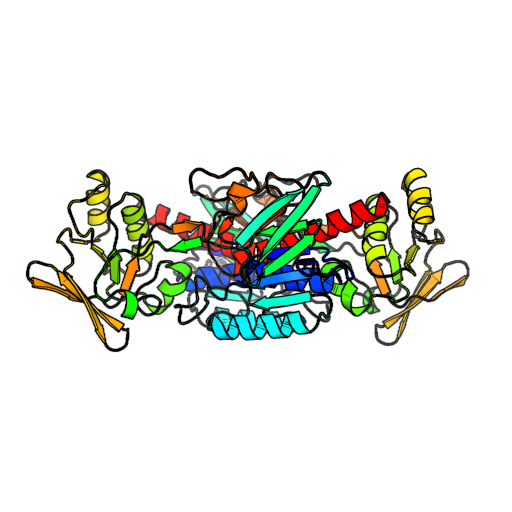309 LEU B CA 1
ATOM 4696 C C . LEU B 1 309 ? 9.844 -18.016 -23.266 1 77.94 309 LEU B C 1
ATOM 4698 O O . LEU B 1 309 ? 9.492 -18.828 -24.141 1 77.94 309 LEU B O 1
ATOM 4702 N N . ARG B 1 310 ? 10.43 -16.969 -23.5 1 67.88 310 ARG B N 1
ATOM 4703 C CA . ARG B 1 310 ? 10.852 -16.656 -24.859 1 67.88 310 ARG B CA 1
ATOM 4704 C C . ARG B 1 310 ? 12.148 -17.375 -25.203 1 67.88 310 ARG B C 1
ATOM 4706 O O . ARG B 1 310 ? 12.43 -17.625 -26.391 1 67.88 310 ARG B O 1
ATOM 4713 N N . ASP B 1 311 ? 12.875 -17.75 -24.25 1 57.75 311 ASP B N 1
ATOM 4714 C CA . ASP B 1 311 ? 14.141 -18.422 -24.5 1 57.75 311 ASP B CA 1
ATOM 4715 C C . ASP B 1 311 ? 13.93 -19.938 -24.641 1 57.75 311 ASP B C 1
ATOM 4717 O O . ASP B 1 311 ? 14.594 -20.594 -25.438 1 57.75 311 ASP B O 1
#

Solvent-accessible surface area (backbone atoms only — not comparable to full-atom values): 31533 Å² total; per-residue (Å²): 143,68,84,73,75,63,53,74,77,58,93,63,39,50,30,37,29,37,20,68,45,50,10,23,46,18,17,46,38,38,31,21,37,67,64,35,39,29,39,32,30,20,70,81,78,57,82,57,65,58,32,68,43,37,41,70,25,79,76,45,61,58,38,31,42,69,56,48,49,51,47,37,51,56,60,36,65,77,22,82,40,40,44,81,39,89,35,34,75,76,45,53,44,71,47,94,88,50,28,37,42,31,36,32,71,84,66,45,49,50,54,18,54,28,39,35,44,18,62,24,47,39,76,50,74,74,95,49,48,52,43,81,60,18,46,34,70,24,26,47,71,49,56,74,59,50,30,53,87,49,47,68,39,44,33,33,31,39,34,44,38,59,67,26,51,54,47,44,63,58,52,42,75,42,19,78,48,37,32,41,35,31,54,28,80,76,62,48,62,67,69,55,56,53,50,36,49,73,72,55,35,46,77,42,44,63,43,66,53,35,47,40,61,58,96,30,39,32,49,26,42,31,29,65,90,65,52,73,44,79,23,54,29,37,35,45,57,57,56,66,42,58,58,64,62,54,57,57,66,57,59,38,49,64,43,96,79,65,21,40,46,58,54,78,61,23,27,36,73,36,84,54,34,25,38,13,21,53,30,42,46,77,73,85,42,62,37,38,14,22,21,32,9,34,40,26,27,53,46,50,51,52,50,51,52,54,55,59,69,72,107,121,94,78,74,75,64,54,73,76,58,94,62,39,49,31,37,30,37,20,65,44,51,11,23,47,19,18,47,37,38,30,21,37,66,63,35,37,30,39,31,30,19,69,82,79,57,80,58,64,57,32,67,44,38,43,69,24,79,74,44,61,58,38,31,42,70,56,49,50,52,48,38,50,58,61,36,63,75,22,82,39,40,44,82,40,89,34,34,76,76,43,52,43,71,45,95,87,51,29,37,41,32,36,34,70,86,69,45,50,49,54,19,55,27,38,36,44,17,63,24,46,36,76,50,74,76,96,49,47,51,43,82,59,16,46,36,68,23,24,44,72,49,57,74,58,50,31,52,87,49,47,68,39,44,32,32,32,40,34,42,38,59,67,26,51,56,46,45,62,56,54,41,76,43,18,80,47,36,33,41,35,31,53,28,80,76,63,50,63,68,69,55,55,52,50,35,48,74,70,56,35,46,77,42,44,61,43,67,53,33,47,41,59,57,97,29,38,32,50,25,42,32,29,66,90,64,51,74,43,78,24,53,30,37,37,44,57,57,57,66,43,57,58,65,61,55,57,57,66,55,61,38,48,66,44,99,82,65,20,41,46,60,54,77,62,23,28,38,75,36,85,55,35,26,38,14,22,54,30,40,45,78,72,88,42,63,37,38,13,22,21,33,9,33,39,25,27,53,46,50,52,52,50,52,51,53,56,60,69,71,106

Nearest PDB structures (foldseek):
  4fk1-assembly2_C  TM=9.472E-01  e=1.825E-31  Bacillus anthracis str. 'Ames Ancestor'
  4fk1-assembly1_B  TM=9.517E-01  e=2.362E-30  Bacillus anthracis str. 'Ames Ancestor'
  5jri-assembly1_B  TM=9.106E-01  e=6.175E-24  Synechocystis sp. PCC 6803
  7jyp-assembly1_A-2  TM=8.990E-01  e=1.044E-22  Thermosipho africanus TCF52B
  3r9u-assembly1_A  TM=6.384E-01  e=2.343E-23  Campylobacter jejuni

Secondary structure (DSSP, 8-state):
------B--SS--SEEEE--SHHHHHHHHHHHHTT--EEEEE-S--TTTT-S-B-S-TTSTTB-HHHHHHHHHHHHTT-TTEEEEE--EEEEEE-TTS-EEEEETTS-EEEESEEEE---EEE-----TTHHHHBTTTEES-HHHHTGGGTTS-EEEE--SHHHHHHHHHHGGG-S-EEEE-SSS--S-HHHHHHHHHTT-EEE-SPEEEEEEETTEEEEEEETTS-EEE-SEEEE---EEES-SHHHHTTPPB-TTS-B---GGGB-SSTTEEE-SGGG-S---HHHHHHHHHHHHHHHHHHHHHHHHH-/------B--SS--SEEEE--SHHHHHHHHHHHHTT--EEEEE-S--TTTT-S-B-S-TTSTTB-HHHHHHHHHHHHTT-TTEEEEE--EEEEEE-TTS-EEEEETTS-EEEESEEEE---EEE-----TTHHHHBTTTEES-HHHHTGGGTTS-EEEE--SHHHHHHHHHHGGG-S-EEEE-SSS--S-HHHHHHHHHTT-EEE-SPEEEEEEETTEEEEEEETTS-EEE-SEEEE---EEES-SHHHHTTPPB-TTS-B---GGGB-SSTTEEE-STTT-S---HHHHHHHHHHHHHHHHHHHHHHHHH-

Radius of gyration: 26.47 Å; Cα contacts (8 Å, |Δi|>4): 1480; chains: 2; bounding box: 97×84×56 Å

Foldseek 3Di:
DPPPQCQVPPPAFAEEEEAQALLRLLLLLLLLVVLGQYEYEHQPDDQLQLAQAAAPAPPGHGPHRVVVSVVSVVSSVVRVSYDYDNWHFDAWEQDPVQWIWTAIPVGHIHIHNFYEYAQAWHWDDDPAAPCVLQENPFEEADCVNCLQVQAAFQEEEEAQEPLSLVVQVVSCVRYLRYEYEDQADHPYDVVSVVVCVVSNYHYHHAHWRHFDADRNFTQWTAGPVGDIGGGRHYHYPTQIARSDCHCVNHPFDADPSRAGDADPLQHTPRPNYGYFANNHPDDRHSNRRNVSSNSNSVVNSVVVVVVVVVD/DPPPQCQVPPPAFAEEEEAQALLRLLLLLLLLVVLGQYEYEHQPDDQLQLAQAAAPAVPGHGPHRVVVSVVSVVSSVVRVSYDYDNWHFDAWEQDPVQWIWTAIPVGYIHIHNFYEYAQAWHWDDDPAAPCVLQENPFEEADCVNCLQVQAAFQEEEEAQEPLSLVVQVVSCVRYLRYEYEDQADHPYDVVSVVVCVVSNYHYHHAHWHHFDDDNNFTQWTAGPVGDIGGGRHYHYPTQIARSDCHCVNHPFDADPNRAGDADPLQHTPRPNYGYFANNHPDDRHSNRRNVSSNSNSVVNSVVVVVVVVVD